Protein AF-0000000075635682 (afdb_homodimer)

Nearest PDB structures (foldseek):
  8by4-assembly1_A  TM=6.395E-01  e=2.531E-01  Aedes albopictus
  3s0g-assembly2_B  TM=6.778E-01  e=5.686E-01  Apis mellifera
  6opb-assembly3_B  TM=6.116E-01  e=7.323E-01  Aedes aegypti
  7xyq-assembly1_B  TM=6.089E-01  e=2.467E+00  synthetic construct
  3dzt-assembly1_A  TM=5.098E-01  e=5.542E+00  Aedes aegypti

Secondary structure (DSSP, 8-state):
----------------SS--EEE-HHHHHHHHHHHH-TT-TTHHHHHHHHHTSS-TT----HHHHHTTEE--TT-SSHHHHHHHHHHT---SSHHHHHHHHHHHIIIII-EE-TT--EEEPPPHHHHHHHHHHHHHHHGGG--HHHHHHHHHHHTTSEETTTEE-HHHHHHHHTTT-TT--GGGHHHHHHHHTTS---HHHHHHHIIIIIS----TTTSTTTTSS--/----------------S-S-EEE-HHHHHHHHHHHH-TT-TTHHHHHHHHHTSS-TT----HHHHHTTEE--TT-SSHHHHHHHHHHT---SSHHHHHHHHHHHIIIII-EE-TT--EEEPPPHHHHHHHHHHHHHHHGGG--HHHHHHHHHHHTTSEETTTEE-HHHHHHHHTTT-TT--GGGHHHHHHHHTTS---HHHHHHHIIIIIS----TTSSTTTSTT--

Foldseek 3Di:
DDPPPPPPPPPPPPPPFLDWDWDFQVRQLVVLCVPQNPPHLQSLVSSCPVLVCQDPVRHGLPLSVLVQFDADPPDPCLVVQLVVQLVPDDDPDSSSNSVSSVVSCVPRNHDGDRHDIDTRADDLVSLLVQLVVQCVVCVVVDDPLSSLVSSCVSRPQADLVPGGPLSRVCSNCSVVDPPQPSVQLVVVLVVLSPDPDDSSVSNVCSCVPRRVSPCCCPPLRSVVVVD/DPPPPPPPPPPPPDPPAADWDKDFQVRQLVVLCVPQNPPHLQSLVSSCPVLVCQDPVRHGLPLSVLVQFDADPPDPCLVVQLVVQLVPDDDPDSSSNSVSSVVSCVVRGHDGDRHDIDIRADDLVRLLVQLVVLCVVCVVVDDPLSSLVSSCVNHVQADLVPGGPLSRVCSNCSVVPPPQPSVQLVVVLVVLSPDPDDSSVSNVCSCVPRRVSPCCCVPLVSVVVVD

Structure (mmCIF, N/CA/C/O backbone):
data_AF-0000000075635682-model_v1
#
loop_
_entity.id
_entity.type
_entity.pdbx_description
1 polymer 'Uncharacterized protein'
#
loop_
_atom_site.group_PDB
_atom_site.id
_atom_site.type_symbol
_atom_site.label_atom_id
_atom_site.label_alt_id
_atom_site.label_comp_id
_atom_site.label_asym_id
_atom_site.label_entity_id
_atom_site.label_seq_id
_atom_site.pdbx_PDB_ins_code
_atom_site.Cartn_x
_atom_site.Cartn_y
_atom_site.Cartn_z
_atom_site.occupancy
_atom_site.B_iso_or_equiv
_atom_site.auth_seq_id
_atom_site.auth_comp_id
_atom_site.auth_asym_id
_atom_site.auth_atom_id
_atom_site.pdbx_PDB_model_num
ATOM 1 N N . MET A 1 1 ? 6.191 27.5 -43.094 1 25.3 1 MET A N 1
ATOM 2 C CA . MET A 1 1 ? 6.996 26.953 -42 1 25.3 1 MET A CA 1
ATOM 3 C C . MET A 1 1 ? 6.105 26.344 -40.938 1 25.3 1 MET A C 1
ATOM 5 O O . MET A 1 1 ? 5.391 27.047 -40.219 1 25.3 1 MET A O 1
ATOM 9 N N . LEU A 1 2 ? 5.496 25.094 -41.188 1 32.12 2 LEU A N 1
ATOM 10 C CA . LEU A 1 2 ? 4.539 24.328 -40.406 1 32.12 2 LEU A CA 1
ATOM 11 C C . LEU A 1 2 ? 5.16 23.891 -39.094 1 32.12 2 LEU A C 1
ATOM 13 O O . LEU A 1 2 ? 6.203 23.219 -39.094 1 32.12 2 LEU A O 1
ATOM 17 N N . SER A 1 3 ? 4.758 24.562 -37.969 1 29.14 3 SER A N 1
ATOM 18 C CA . SER A 1 3 ? 5.133 24.281 -36.562 1 29.14 3 SER A CA 1
ATOM 19 C C . SER A 1 3 ? 4.723 22.875 -36.156 1 29.14 3 SER A C 1
ATOM 21 O O . SER A 1 3 ? 3.537 22.531 -36.188 1 29.14 3 SER A O 1
ATOM 23 N N . THR A 1 4 ? 5.633 21.875 -36.281 1 31.27 4 THR A N 1
ATOM 24 C CA . THR A 1 4 ? 5.492 20.516 -35.781 1 31.27 4 THR A CA 1
ATOM 25 C C . THR A 1 4 ? 5.234 20.531 -34.281 1 31.27 4 THR A C 1
ATOM 27 O O . THR A 1 4 ? 6.078 20.984 -33.5 1 31.27 4 THR A O 1
ATOM 30 N N . VAL A 1 5 ? 3.947 20.594 -33.875 1 30.3 5 VAL A N 1
ATOM 31 C CA . VAL A 1 5 ? 3.553 20.344 -32.469 1 30.3 5 VAL A CA 1
ATOM 32 C C . VAL A 1 5 ? 4.051 18.969 -32.031 1 30.3 5 VAL A C 1
ATOM 34 O O . VAL A 1 5 ? 3.633 17.938 -32.594 1 30.3 5 VAL A O 1
ATOM 37 N N . LEU A 1 6 ? 5.285 18.891 -31.422 1 25.38 6 LEU A N 1
ATOM 38 C CA . LEU A 1 6 ? 5.773 17.766 -30.656 1 25.38 6 LEU A CA 1
ATOM 39 C C . LEU A 1 6 ? 4.781 17.391 -29.547 1 25.38 6 LEU A C 1
ATOM 41 O O . LEU A 1 6 ? 4.609 18.141 -28.578 1 25.38 6 LEU A O 1
ATOM 45 N N . LEU A 1 7 ? 3.734 16.703 -29.922 1 26.66 7 LEU A N 1
ATOM 46 C CA . LEU A 1 7 ? 2.918 16.031 -28.922 1 26.66 7 LEU A CA 1
ATOM 47 C C . LEU A 1 7 ? 3.766 15.086 -28.062 1 26.66 7 LEU A C 1
ATOM 49 O O . LEU A 1 7 ? 4.168 14.016 -28.531 1 26.66 7 LEU A O 1
ATOM 53 N N . GLY A 1 8 ? 4.543 15.695 -27.156 1 23.11 8 GLY A N 1
ATOM 54 C CA . GLY A 1 8 ? 5.152 14.852 -26.156 1 23.11 8 GLY A CA 1
ATOM 55 C C . GLY A 1 8 ? 4.156 13.945 -25.453 1 23.11 8 GLY A C 1
ATOM 56 O O . GLY A 1 8 ? 3.209 14.43 -24.812 1 23.11 8 GLY A O 1
ATOM 57 N N . LEU A 1 9 ? 3.945 12.766 -25.938 1 26.72 9 LEU A N 1
ATOM 58 C CA . LEU A 1 9 ? 3.309 11.656 -25.25 1 26.72 9 LEU A CA 1
ATOM 59 C C . LEU A 1 9 ? 3.908 11.477 -23.859 1 26.72 9 LEU A C 1
ATOM 61 O O . LEU A 1 9 ? 5.086 11.133 -23.719 1 26.72 9 LEU A O 1
ATOM 65 N N . LEU A 1 10 ? 3.416 12.211 -22.875 1 26.53 10 LEU A N 1
ATOM 66 C CA . LEU A 1 10 ? 3.729 11.859 -21.5 1 26.53 10 LEU A CA 1
ATOM 67 C C . LEU A 1 10 ? 3.361 10.406 -21.219 1 26.53 10 LEU A C 1
ATOM 69 O O . LEU A 1 10 ? 2.18 10.055 -21.203 1 26.53 10 LEU A O 1
ATOM 73 N N . THR A 1 11 ? 4.238 9.5 -21.531 1 26.55 11 THR A N 1
ATOM 74 C CA . THR A 1 11 ? 4.199 8.156 -20.984 1 26.55 11 THR A CA 1
ATOM 75 C C . THR A 1 11 ? 4.008 8.188 -19.469 1 26.55 11 THR A C 1
ATOM 77 O O . THR A 1 11 ? 4.75 8.875 -18.766 1 26.55 11 THR A O 1
ATOM 80 N N . VAL A 1 12 ? 2.781 8.148 -19.094 1 28.52 12 VAL A N 1
ATOM 81 C CA . VAL A 1 12 ? 2.52 7.699 -17.719 1 28.52 12 VAL A CA 1
ATOM 82 C C . VAL A 1 12 ? 3.34 6.449 -17.422 1 28.52 12 VAL A C 1
ATOM 84 O O . VAL A 1 12 ? 3.092 5.383 -18 1 28.52 12 VAL A O 1
ATOM 87 N N . THR A 1 13 ? 4.617 6.57 -17.219 1 28.45 13 THR A N 1
ATOM 88 C CA . THR A 1 13 ? 5.328 5.512 -16.516 1 28.45 13 THR A CA 1
ATOM 89 C C . THR A 1 13 ? 4.504 5.008 -15.328 1 28.45 13 THR A C 1
ATOM 91 O O . THR A 1 13 ? 4.109 5.789 -14.461 1 28.45 13 THR A O 1
ATOM 94 N N . GLN A 1 14 ? 3.578 4.094 -15.492 1 30.31 14 GLN A N 1
ATOM 95 C CA . GLN A 1 14 ? 3.08 3.182 -14.469 1 30.31 14 GLN A CA 1
ATOM 96 C C . GLN A 1 14 ? 4.184 2.797 -13.492 1 30.31 14 GLN A C 1
ATOM 98 O O . GLN A 1 14 ? 5.09 2.035 -13.836 1 30.31 14 GLN A O 1
ATOM 103 N N . ALA A 1 15 ? 4.797 3.514 -12.562 1 31.48 15 ALA A N 1
ATOM 104 C CA . ALA A 1 15 ? 5.68 3.158 -11.453 1 31.48 15 ALA A CA 1
ATOM 105 C C . ALA A 1 15 ? 5.16 1.931 -10.711 1 31.48 15 ALA A C 1
ATOM 107 O O . ALA A 1 15 ? 4.066 1.961 -10.141 1 31.48 15 ALA A O 1
ATOM 108 N N . SER A 1 16 ? 5.406 0.612 -10.844 1 34.78 16 SER A N 1
ATOM 109 C CA . SER A 1 16 ? 5.387 -0.707 -10.219 1 34.78 16 SER A CA 1
ATOM 110 C C . SER A 1 16 ? 5.527 -0.603 -8.703 1 34.78 16 SER A C 1
ATOM 112 O O . SER A 1 16 ? 5.219 -1.552 -7.98 1 34.78 16 SER A O 1
ATOM 114 N N . ASN A 1 17 ? 6.781 -0.153 -8.141 1 36.34 17 ASN A N 1
ATOM 115 C CA . ASN A 1 17 ? 7.547 -0.433 -6.93 1 36.34 17 ASN A CA 1
ATOM 116 C C . ASN A 1 17 ? 6.723 -0.173 -5.672 1 36.34 17 ASN A C 1
ATOM 118 O O . ASN A 1 17 ? 5.742 0.575 -5.711 1 36.34 17 ASN A O 1
ATOM 122 N N . HIS A 1 18 ? 6.938 -0.879 -4.531 1 49.28 18 HIS A N 1
ATOM 123 C CA . HIS A 1 18 ? 6.477 -0.873 -3.146 1 49.28 18 HIS A CA 1
ATOM 124 C C . HIS A 1 18 ? 6.117 0.537 -2.691 1 49.28 18 HIS A C 1
ATOM 126 O O . HIS A 1 18 ? 6.992 1.31 -2.295 1 49.28 18 HIS A O 1
ATOM 132 N N . LEU A 1 19 ? 5.301 1.39 -3.426 1 58.5 19 LEU A N 1
ATOM 133 C CA . LEU A 1 19 ? 5.02 2.629 -4.141 1 58.5 19 LEU A CA 1
ATOM 134 C C . LEU A 1 19 ? 4.582 3.727 -3.178 1 58.5 19 LEU A C 1
ATOM 136 O O . LEU A 1 19 ? 3.848 3.461 -2.223 1 58.5 19 LEU A O 1
ATOM 140 N N . ALA A 1 20 ? 5.367 4.535 -2.992 1 72.94 20 ALA A N 1
ATOM 141 C CA . ALA A 1 20 ? 4.988 5.754 -2.287 1 72.94 20 ALA A CA 1
ATOM 142 C C . ALA A 1 20 ? 3.574 6.191 -2.668 1 72.94 20 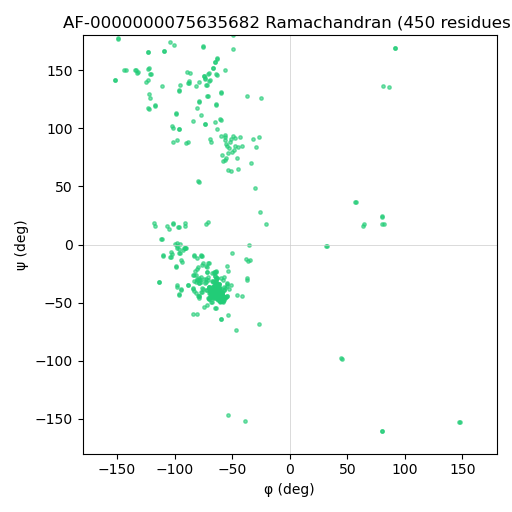ALA A C 1
ATOM 144 O O . ALA A 1 20 ? 3.162 6.043 -3.82 1 72.94 20 ALA A O 1
ATOM 145 N N . SER A 1 21 ? 2.893 6.367 -1.633 1 83.62 21 SER A N 1
ATOM 146 C CA . SER A 1 21 ? 1.544 6.875 -1.86 1 83.62 21 SER A CA 1
ATOM 147 C C . SER A 1 21 ? 1.496 8.398 -1.727 1 83.62 21 SER A C 1
ATOM 149 O O . SER A 1 21 ? 2.189 8.969 -0.886 1 83.62 21 SER A O 1
ATOM 151 N N . PHE A 1 22 ? 0.792 8.953 -2.625 1 89.62 22 PHE A N 1
ATOM 152 C CA . PHE A 1 22 ? 0.578 10.398 -2.613 1 89.62 22 PHE A CA 1
ATOM 153 C C . PHE A 1 22 ? -0.911 10.727 -2.627 1 89.62 22 PHE A C 1
ATOM 155 O O . PHE A 1 22 ? -1.688 10.07 -3.326 1 89.62 22 PHE A O 1
ATOM 162 N N . LYS A 1 23 ? -1.253 11.719 -1.857 1 91.12 23 LYS A N 1
ATOM 163 C CA . LYS A 1 23 ? -2.646 12.148 -1.799 1 91.12 23 LYS A CA 1
ATOM 164 C C . LYS A 1 23 ? -2.746 13.664 -1.683 1 91.12 23 LYS A C 1
ATOM 166 O O . LYS A 1 23 ? -1.843 14.312 -1.151 1 91.12 23 LYS A O 1
ATOM 171 N N . SER A 1 24 ? -3.844 14.148 -2.24 1 94.12 24 SER A N 1
ATOM 172 C CA . SER A 1 24 ? -4.211 15.547 -2.033 1 94.12 24 SER A CA 1
ATOM 173 C C . SER A 1 24 ? -5.434 15.664 -1.128 1 94.12 24 SER A C 1
ATOM 175 O O . SER A 1 24 ? -6.125 14.68 -0.872 1 94.12 24 SER A O 1
ATOM 177 N N . PHE A 1 25 ? -5.684 16.844 -0.666 1 95.31 25 PHE A N 1
ATOM 178 C CA . PHE A 1 25 ? -6.887 17.047 0.135 1 95.31 25 PHE A CA 1
ATOM 179 C C . PHE A 1 25 ? -8.141 16.75 -0.688 1 95.31 25 PHE A C 1
ATOM 181 O O . PHE A 1 25 ? -9.055 16.078 -0.224 1 95.31 25 PHE A O 1
ATOM 188 N N . ASP A 1 26 ? -8.141 17.156 -1.874 1 94.75 26 ASP A N 1
ATOM 189 C CA . ASP A 1 26 ? -9.32 17 -2.719 1 94.75 26 ASP A CA 1
ATOM 190 C C . ASP A 1 26 ? -9.57 15.516 -3.025 1 94.75 26 ASP A C 1
ATOM 192 O O . ASP A 1 26 ? -10.695 15.031 -2.887 1 94.75 26 ASP A O 1
ATOM 196 N N . SER A 1 27 ? -8.484 14.898 -3.451 1 92.44 27 SER A N 1
ATOM 197 C CA . SER A 1 27 ? -8.656 13.477 -3.754 1 92.44 27 SER A CA 1
ATOM 198 C C . SER A 1 27 ? -9.07 12.695 -2.514 1 92.44 27 SER A C 1
ATOM 200 O O . SER A 1 27 ? -9.875 11.766 -2.604 1 92.44 27 SER A O 1
ATOM 202 N N . THR A 1 28 ? -8.602 13.07 -1.399 1 94.31 28 THR A N 1
ATOM 203 C CA . THR A 1 28 ? -8.914 12.383 -0.152 1 94.31 28 THR A CA 1
ATOM 204 C C . THR A 1 28 ? -10.359 12.664 0.274 1 94.31 28 THR A C 1
ATOM 206 O O . THR A 1 28 ? -11.047 11.766 0.763 1 94.31 28 THR A O 1
ATOM 209 N N . ASP A 1 29 ? -10.75 13.859 0.075 1 95.12 29 ASP A N 1
ATOM 210 C CA . ASP A 1 29 ? -12.141 14.195 0.387 1 95.12 29 ASP A CA 1
ATOM 211 C C . ASP A 1 29 ? -13.102 13.398 -0.485 1 95.12 29 ASP A C 1
ATOM 213 O O . ASP A 1 29 ? -14.148 12.945 -0.011 1 95.12 29 ASP A O 1
ATOM 217 N N . ARG A 1 30 ? -12.75 13.266 -1.687 1 92.94 30 ARG A N 1
ATOM 218 C CA . ARG A 1 30 ? -13.578 12.453 -2.574 1 92.94 30 ARG A CA 1
ATOM 219 C C . ARG A 1 30 ? -13.633 11 -2.094 1 92.94 30 ARG A C 1
ATOM 221 O O . ARG A 1 30 ? -14.703 10.391 -2.094 1 92.94 30 ARG A O 1
ATOM 228 N N . GLU A 1 31 ? -12.516 10.508 -1.715 1 91.31 31 GLU A N 1
ATOM 229 C CA . GLU A 1 31 ? -12.484 9.156 -1.173 1 91.31 31 GLU A CA 1
ATOM 230 C C . GLU A 1 31 ? -13.336 9.047 0.088 1 91.31 31 GLU A C 1
ATOM 232 O O . GLU A 1 31 ? -14.117 8.102 0.234 1 91.31 31 GLU A O 1
ATOM 237 N N . CYS A 1 32 ? -13.195 9.992 0.983 1 94.88 32 CYS A N 1
ATOM 238 C CA . CYS A 1 32 ? -13.953 9.992 2.229 1 94.88 32 CYS A CA 1
ATOM 239 C C . CYS A 1 32 ? -15.453 10.055 1.955 1 94.88 32 CYS A C 1
ATOM 241 O O . CYS A 1 32 ? -16.234 9.398 2.639 1 94.88 32 CYS A O 1
ATOM 243 N N . SER A 1 33 ? -15.812 10.797 0.976 1 94.25 33 SER A N 1
ATOM 244 C CA . SER A 1 33 ? -17.234 10.961 0.66 1 94.25 33 SER A CA 1
ATOM 245 C C . SER A 1 33 ? -17.844 9.641 0.208 1 94.25 33 SER A C 1
ATOM 247 O O . SER A 1 33 ? -19.047 9.406 0.396 1 94.25 33 SER A O 1
ATOM 249 N N . ARG A 1 34 ? -17.031 8.789 -0.336 1 90.75 34 ARG A N 1
ATOM 250 C CA . ARG A 1 34 ? -17.531 7.48 -0.745 1 90.75 34 ARG A CA 1
ATOM 251 C C . ARG A 1 34 ? -18 6.672 0.458 1 90.75 34 ARG A C 1
ATOM 253 O O . ARG A 1 34 ? -18.938 5.883 0.349 1 90.75 34 ARG A O 1
ATOM 260 N N . TYR A 1 35 ? -17.391 6.891 1.54 1 93.06 35 TYR A N 1
ATOM 261 C CA . TYR A 1 35 ? -17.688 6.094 2.725 1 93.06 35 TYR A CA 1
ATOM 262 C C . TYR A 1 35 ? -18.688 6.812 3.625 1 93.06 35 TYR A C 1
ATOM 264 O O . TYR A 1 35 ? -19.594 6.188 4.18 1 93.06 35 TYR A O 1
ATOM 272 N N . LEU A 1 36 ? -18.484 8.07 3.785 1 94.12 36 LEU A N 1
ATOM 273 C CA . LEU A 1 36 ? -19.219 8.82 4.797 1 94.12 36 LEU A CA 1
ATOM 274 C C . LEU A 1 36 ? -20.391 9.57 4.176 1 94.12 36 LEU A C 1
ATOM 276 O O . LEU A 1 36 ? -21.328 9.969 4.879 1 94.12 36 LEU A O 1
ATOM 280 N N . GLY A 1 37 ? -20.344 9.75 2.918 1 90.38 37 GLY A N 1
ATOM 281 C CA . GLY A 1 37 ? -21.297 10.641 2.266 1 90.38 37 GLY A CA 1
ATOM 282 C C . GLY A 1 37 ? -20.797 12.062 2.154 1 90.38 37 GLY A C 1
ATOM 283 O O . GLY A 1 37 ? -19.766 12.414 2.748 1 90.38 37 GLY A O 1
ATOM 284 N N . HIS A 1 38 ? -21.5 12.812 1.409 1 88.69 38 HIS A N 1
ATOM 285 C CA . HIS A 1 38 ? -21.094 14.188 1.14 1 88.69 38 HIS A CA 1
ATOM 286 C C . HIS A 1 38 ? -21.297 15.07 2.367 1 88.69 38 HIS A C 1
ATOM 288 O O . HIS A 1 38 ? -22.312 14.969 3.049 1 88.69 38 HIS A O 1
ATOM 294 N N . GLN A 1 39 ? -20.344 15.969 2.701 1 86.94 39 GLN A N 1
ATOM 295 C CA . GLN A 1 39 ? -20.375 17 3.736 1 86.94 39 GLN A CA 1
ATOM 296 C C . GLN A 1 39 ? -20.641 16.391 5.109 1 86.94 39 GLN A C 1
ATOM 298 O O . GLN A 1 39 ? -21.453 16.906 5.879 1 86.94 39 GLN A O 1
ATOM 303 N N . HIS A 1 40 ? -20.094 15.242 5.32 1 92.06 40 HIS A N 1
ATOM 304 C CA . HIS A 1 40 ? -20.219 14.594 6.621 1 92.06 40 HIS A CA 1
ATOM 305 C C . HIS A 1 40 ? -19.391 15.312 7.68 1 92.06 40 HIS A C 1
ATOM 307 O O . HIS A 1 40 ? -18.328 15.844 7.379 1 92.06 40 HIS A O 1
ATOM 313 N N . ARG A 1 41 ? -19.797 15.344 8.852 1 92.5 41 ARG A N 1
ATOM 314 C CA . ARG A 1 41 ? -19.156 16.094 9.93 1 92.5 41 ARG A CA 1
ATOM 315 C C . ARG A 1 41 ? -17.766 15.539 10.227 1 92.5 41 ARG A C 1
ATOM 317 O O . ARG A 1 41 ? -16.922 16.25 10.766 1 92.5 41 ARG A O 1
ATOM 324 N N . CYS A 1 42 ? -17.516 14.242 9.883 1 93.94 42 CYS A N 1
ATOM 325 C CA . CYS A 1 42 ? -16.219 13.625 10.18 1 93.94 42 CYS A CA 1
ATOM 326 C C . CYS A 1 42 ? -15.344 13.578 8.938 1 93.94 42 CYS A C 1
ATOM 328 O O . CYS A 1 42 ? -14.352 12.844 8.898 1 93.94 42 CYS A O 1
ATOM 330 N N . ALA A 1 43 ? -15.672 14.367 7.938 1 95.12 43 ALA A N 1
ATOM 331 C CA . ALA A 1 43 ? -14.93 14.352 6.684 1 95.12 43 ALA A CA 1
ATOM 332 C C . ALA A 1 43 ? -13.484 14.797 6.902 1 95.12 43 ALA A C 1
ATOM 334 O O . ALA A 1 43 ? -12.555 14.227 6.328 1 95.12 43 ALA A O 1
ATOM 335 N N . VAL A 1 44 ? -13.305 15.742 7.715 1 94.38 44 VAL A N 1
ATOM 336 C CA . VAL A 1 44 ? -11.961 16.25 7.965 1 94.38 44 VAL A CA 1
ATOM 337 C C . VAL A 1 44 ? -11.141 15.211 8.711 1 94.38 44 VAL A C 1
ATOM 339 O O . VAL A 1 44 ? -9.953 15.023 8.43 1 94.38 44 VAL A O 1
ATOM 342 N N . ARG A 1 45 ? -11.75 14.562 9.641 1 94.12 45 ARG A N 1
ATOM 343 C CA . ARG A 1 45 ? -11.062 13.484 10.336 1 94.12 45 ARG A CA 1
ATOM 344 C C . ARG A 1 45 ? -10.672 12.375 9.367 1 94.12 45 ARG A C 1
ATOM 346 O O . ARG A 1 45 ? -9.555 11.859 9.43 1 94.12 45 ARG A O 1
ATOM 353 N N . CYS A 1 46 ? -11.594 12.008 8.531 1 94.62 46 CYS A N 1
ATOM 354 C CA . CYS A 1 46 ? -11.305 11.008 7.508 1 94.62 46 CYS A CA 1
ATOM 355 C C . CYS A 1 46 ? -10.125 11.43 6.652 1 94.62 46 CYS A C 1
ATOM 357 O O . CYS A 1 46 ? -9.203 10.641 6.422 1 94.62 46 CYS A O 1
ATOM 359 N N . ARG A 1 47 ? -10.078 12.664 6.207 1 94.5 47 ARG A N 1
ATOM 360 C CA . ARG A 1 47 ? -8.961 13.195 5.43 1 94.5 47 ARG A CA 1
ATOM 361 C C . ARG A 1 47 ? -7.645 13.031 6.188 1 94.5 47 ARG A C 1
ATOM 363 O O . ARG A 1 47 ? -6.637 12.625 5.605 1 94.5 47 ARG A O 1
ATOM 370 N N . GLY A 1 48 ? -7.723 13.375 7.461 1 93.5 48 GLY A N 1
ATOM 371 C CA . GLY A 1 48 ? -6.535 13.281 8.297 1 93.5 48 GLY A CA 1
ATOM 372 C C . GLY A 1 48 ? -6.02 11.859 8.438 1 93.5 48 GLY A C 1
ATOM 373 O O . GLY A 1 48 ? -4.809 11.633 8.43 1 93.5 48 GLY A O 1
ATOM 374 N N . LEU A 1 49 ? -6.922 10.969 8.555 1 91.31 49 LEU A N 1
ATOM 375 C CA . LEU A 1 49 ? -6.539 9.57 8.68 1 91.31 49 LEU A CA 1
ATOM 376 C C . LEU A 1 49 ? -5.91 9.055 7.387 1 91.31 49 LEU A C 1
ATOM 378 O O . LEU A 1 49 ? -4.898 8.352 7.418 1 91.31 49 LEU A O 1
ATOM 382 N N . LEU A 1 50 ? -6.449 9.469 6.277 1 91.12 50 LEU A N 1
ATOM 383 C CA . LEU A 1 50 ? -6.012 8.953 4.984 1 91.12 50 LEU A CA 1
ATOM 384 C C . LEU A 1 50 ? -4.711 9.617 4.547 1 91.12 50 LEU A C 1
ATOM 386 O O . LEU A 1 50 ? -3.895 9 3.859 1 91.12 50 LEU A O 1
ATOM 390 N N . THR A 1 51 ? -4.492 10.828 4.938 1 91.38 51 THR A N 1
ATOM 391 C CA . THR A 1 51 ? -3.252 11.523 4.605 1 91.38 51 THR A CA 1
ATOM 392 C C . THR A 1 51 ? -2.227 11.359 5.727 1 91.38 51 THR A C 1
ATOM 394 O O . THR A 1 51 ? -1.062 11.734 5.566 1 91.38 51 THR A O 1
ATOM 397 N N . ARG A 1 52 ? -2.672 10.938 6.832 1 88.94 52 ARG A N 1
ATOM 398 C CA . ARG A 1 52 ? -1.854 10.586 7.992 1 88.94 52 ARG A CA 1
ATOM 399 C C . ARG A 1 52 ? -1.469 11.828 8.781 1 88.94 52 ARG A C 1
ATOM 401 O O . ARG A 1 52 ? -0.5 11.812 9.547 1 88.94 52 ARG A O 1
ATOM 408 N N . PHE A 1 53 ? -2.152 12.867 8.562 1 88.62 53 PHE A N 1
ATOM 409 C CA . PHE A 1 53 ? -1.855 13.969 9.469 1 88.62 53 PHE A CA 1
ATOM 410 C C . PHE A 1 53 ? -2.629 13.82 10.773 1 88.62 53 PHE A C 1
ATOM 412 O O . PHE A 1 53 ? -2.453 14.609 11.703 1 88.62 53 PHE A O 1
ATOM 419 N N . LEU A 1 54 ? -3.498 12.891 10.766 1 85.56 54 LEU A N 1
ATOM 420 C CA . LEU A 1 54 ? -4.156 12.438 11.984 1 85.56 54 LEU A CA 1
ATOM 421 C C . LEU A 1 54 ? -3.932 10.945 12.203 1 85.56 54 LEU A C 1
ATOM 423 O O . LEU A 1 54 ? -3.953 10.164 11.25 1 85.56 54 LEU A O 1
ATOM 427 N N . ASN A 1 55 ? -3.498 10.648 13.438 1 69.75 55 ASN A N 1
ATOM 428 C CA . ASN A 1 55 ? -3.398 9.227 13.742 1 69.75 55 ASN A CA 1
ATOM 429 C C . ASN A 1 55 ? -4.547 8.758 14.633 1 69.75 55 ASN A C 1
ATOM 431 O O . ASN A 1 55 ? -5.398 9.562 15.023 1 69.75 55 ASN A O 1
ATOM 435 N N . ARG A 1 56 ? -4.594 7.504 14.859 1 59.66 56 ARG A N 1
ATOM 436 C CA . ARG A 1 56 ? -5.695 6.914 15.617 1 59.66 56 ARG A CA 1
ATOM 437 C C . ARG A 1 56 ? -5.773 7.512 17.016 1 59.66 56 ARG A C 1
ATOM 439 O O . ARG A 1 56 ? -6.852 7.574 17.609 1 59.66 56 ARG A O 1
ATOM 446 N N . THR A 1 57 ? -4.586 7.902 17.406 1 53.28 57 THR A N 1
ATOM 447 C CA . THR A 1 57 ? -4.551 8.438 18.75 1 53.28 57 THR A CA 1
ATOM 448 C C . THR A 1 57 ? -4.77 9.945 18.75 1 53.28 57 THR A C 1
ATOM 450 O O . THR A 1 57 ? -4.535 10.617 19.75 1 53.28 57 THR A O 1
ATOM 453 N N . SER A 1 58 ? -5.223 10.352 17.719 1 53.44 58 SER A N 1
ATOM 454 C CA . SER A 1 58 ? -5.609 11.758 17.578 1 53.44 58 SER A CA 1
ATOM 455 C C . SER A 1 58 ? -4.402 12.68 17.703 1 53.44 58 SER A C 1
ATOM 457 O O . SER A 1 58 ? -4.539 13.852 18.062 1 53.44 58 SER A O 1
ATOM 459 N N . GLU A 1 59 ? -3.264 12.055 17.531 1 62.97 59 GLU A N 1
ATOM 460 C CA . GLU A 1 59 ? -2.098 12.93 17.438 1 62.97 59 GLU A CA 1
ATOM 461 C C . GLU A 1 59 ? -1.977 13.555 16.062 1 62.97 59 GLU A C 1
ATOM 463 O O . GLU A 1 59 ? -2.426 12.969 15.07 1 62.97 59 GLU A O 1
ATOM 468 N N . PHE A 1 60 ? -1.618 14.805 16.047 1 66.56 60 PHE A N 1
ATOM 469 C CA . PHE A 1 60 ? -1.472 15.594 14.836 1 66.56 60 PHE A CA 1
ATOM 470 C C . PHE A 1 60 ? -0.002 15.734 14.453 1 66.56 60 PHE A C 1
ATOM 472 O O . PHE A 1 60 ? 0.67 16.672 14.898 1 66.56 60 PHE A O 1
ATOM 479 N N . PRO A 1 61 ? 0.43 14.758 13.695 1 72.56 61 PRO A N 1
ATOM 480 C CA . PRO A 1 61 ? 1.798 14.961 13.211 1 72.56 61 PRO A CA 1
ATOM 481 C C . PRO A 1 61 ? 1.945 16.219 12.375 1 72.56 61 PRO A C 1
ATOM 483 O O . PRO A 1 61 ? 1.484 16.266 11.227 1 72.56 61 PRO A O 1
ATOM 486 N N . THR A 1 62 ? 2.572 17.219 12.883 1 79.25 62 THR A N 1
ATOM 487 C CA . THR A 1 62 ? 2.602 18.547 12.297 1 79.25 62 THR A CA 1
ATOM 488 C C . THR A 1 62 ? 3.328 18.531 10.961 1 79.25 62 THR A C 1
ATOM 490 O O . THR A 1 62 ? 2.928 19.234 10.023 1 79.25 62 THR A O 1
ATOM 493 N N . ALA A 1 63 ? 4.336 17.703 10.891 1 80 63 ALA A N 1
ATOM 494 C CA . ALA A 1 63 ? 5.145 17.688 9.672 1 80 63 ALA A CA 1
ATOM 495 C C . ALA A 1 63 ? 4.312 17.25 8.469 1 80 63 ALA A C 1
ATOM 497 O O . ALA A 1 63 ? 4.562 17.672 7.34 1 80 63 ALA A O 1
ATOM 498 N N . VAL A 1 64 ? 3.334 16.469 8.719 1 86.88 64 VAL A N 1
ATOM 499 C CA . VAL A 1 64 ? 2.539 15.914 7.625 1 86.88 64 VAL A CA 1
ATOM 500 C C . VAL A 1 64 ? 1.548 16.969 7.125 1 86.88 64 VAL A C 1
ATOM 502 O O . VAL A 1 64 ? 1.448 17.203 5.922 1 86.88 64 VAL A O 1
ATOM 505 N N . ILE A 1 65 ? 0.883 17.625 8.039 1 89.94 65 ILE A N 1
ATOM 506 C CA . ILE A 1 65 ? -0.161 18.547 7.621 1 89.94 65 ILE A CA 1
ATOM 507 C C . ILE A 1 65 ? 0.475 19.812 7.055 1 89.94 65 ILE A C 1
ATOM 509 O O . ILE A 1 65 ? -0.059 20.422 6.125 1 89.94 65 ILE A O 1
ATOM 513 N N . GLU A 1 66 ? 1.594 20.203 7.48 1 89.56 66 GLU A N 1
ATOM 514 C CA . GLU A 1 66 ? 2.242 21.453 7.086 1 89.56 66 GLU A CA 1
ATOM 515 C C . GLU A 1 66 ? 2.617 21.438 5.605 1 89.56 66 GLU A C 1
ATOM 517 O O . GLU A 1 66 ? 2.65 22.484 4.957 1 89.56 66 GLU A O 1
ATOM 522 N N . ARG A 1 67 ? 2.766 20.312 5.125 1 89.81 67 ARG A N 1
ATOM 523 C CA . ARG A 1 67 ? 3.197 20.188 3.736 1 89.81 67 ARG A CA 1
ATOM 524 C C . ARG A 1 67 ? 2.092 20.609 2.779 1 89.81 67 ARG A C 1
ATOM 526 O O . ARG A 1 67 ? 2.348 20.859 1.599 1 89.81 67 ARG A O 1
ATOM 533 N N . PHE A 1 68 ? 0.928 20.688 3.289 1 94.12 68 PHE A N 1
ATOM 534 C CA . PHE A 1 68 ? -0.193 21.047 2.43 1 94.12 68 PHE A CA 1
ATOM 535 C C . PHE A 1 68 ? -0.395 22.562 2.416 1 94.12 68 PHE A C 1
ATOM 537 O O . PHE A 1 68 ? -1.22 23.078 1.657 1 94.12 68 PHE A O 1
ATOM 544 N N . TYR A 1 69 ? 0.415 23.297 3.209 1 94.31 69 TYR A N 1
ATOM 545 C CA . TYR A 1 69 ? 0.206 24.734 3.369 1 94.31 69 TYR A CA 1
ATOM 546 C C . TYR A 1 69 ? 1.459 25.516 2.984 1 94.31 69 TYR A C 1
ATOM 548 O O . TYR A 1 69 ? 2.572 25 3.068 1 94.31 69 TYR A O 1
ATOM 556 N N . GLU A 1 70 ? 1.211 26.672 2.537 1 93.25 70 GLU A N 1
ATOM 557 C CA . GLU A 1 70 ? 2.277 27.641 2.258 1 93.25 70 GLU A CA 1
ATOM 558 C C . GLU A 1 70 ? 2.082 28.922 3.051 1 93.25 70 GLU A C 1
ATOM 560 O O . GLU A 1 70 ? 1.064 29.609 2.9 1 93.25 70 GLU A O 1
ATOM 565 N N . PRO A 1 71 ? 3.043 29.109 3.863 1 92.5 71 PRO A N 1
ATOM 566 C CA . PRO A 1 71 ? 2.908 30.359 4.617 1 92.5 71 PRO A CA 1
ATOM 567 C C . PRO A 1 71 ? 2.988 31.609 3.729 1 92.5 71 PRO A C 1
ATOM 569 O O . PRO A 1 71 ? 3.535 31.547 2.625 1 92.5 71 PRO A O 1
ATOM 572 N N . GLY A 1 72 ? 2.42 32.656 4.242 1 91.19 72 GLY A N 1
ATOM 573 C CA . GLY A 1 72 ? 2.582 33.938 3.549 1 91.19 72 GLY A CA 1
ATOM 574 C C . GLY A 1 72 ? 4.027 34.406 3.484 1 91.19 72 GLY A C 1
ATOM 575 O O . GLY A 1 72 ? 4.824 34.094 4.375 1 91.19 72 GLY A O 1
ATOM 576 N N . GLU A 1 73 ? 4.445 35.062 2.43 1 88.94 73 GLU A N 1
ATOM 577 C CA . GLU A 1 73 ? 5.82 35.469 2.16 1 88.94 73 GLU A CA 1
ATOM 578 C C . GLU A 1 73 ? 6.402 36.281 3.332 1 88.94 73 GLU A C 1
ATOM 580 O O . GLU A 1 73 ? 7.562 36.094 3.703 1 88.94 73 GLU A O 1
ATOM 585 N N . ASP A 1 74 ? 5.766 37.062 4.078 1 90 74 ASP A N 1
ATOM 586 C CA . ASP A 1 74 ? 6.305 37.938 5.129 1 90 74 ASP A CA 1
ATOM 587 C C . ASP A 1 74 ? 5.75 37.531 6.496 1 90 74 ASP A C 1
ATOM 589 O O . ASP A 1 74 ? 5.832 38.312 7.449 1 90 74 ASP A O 1
ATOM 593 N N . ASP A 1 75 ? 5.23 36.344 6.465 1 91.56 75 ASP A N 1
ATOM 594 C CA . ASP A 1 75 ? 4.668 35.906 7.738 1 91.56 75 ASP A CA 1
ATOM 595 C C . ASP A 1 75 ? 5.625 34.938 8.469 1 91.56 75 ASP A C 1
ATOM 597 O O . ASP A 1 75 ? 5.613 33.75 8.234 1 91.56 75 ASP A O 1
ATOM 601 N N . TYR A 1 76 ? 6.312 35.5 9.414 1 91.19 76 TYR A N 1
ATOM 602 C CA . TYR A 1 76 ? 7.332 34.719 10.109 1 91.19 76 TYR A CA 1
ATOM 603 C C . TYR A 1 76 ? 6.785 34.125 11.406 1 91.19 76 TYR A C 1
ATOM 605 O O . TYR A 1 76 ? 7.469 33.344 12.078 1 91.19 76 TYR A O 1
ATOM 613 N N . LEU A 1 77 ? 5.562 34.438 11.742 1 94.19 77 LEU A N 1
ATOM 614 C CA . LEU A 1 77 ? 5.027 34.031 13.031 1 94.19 77 LEU A CA 1
ATOM 615 C C . LEU A 1 77 ? 3.938 32.969 12.844 1 94.19 77 LEU A C 1
ATOM 617 O O . LEU A 1 77 ? 3.264 32.594 13.797 1 94.19 77 LEU A O 1
ATOM 621 N N . TYR A 1 78 ? 3.736 32.531 11.594 1 92.88 78 TYR A N 1
ATOM 622 C CA . TYR A 1 78 ? 2.623 31.625 11.273 1 92.88 78 TYR A CA 1
ATOM 623 C C . TYR A 1 78 ? 2.678 30.359 12.125 1 92.88 78 TYR A C 1
ATOM 625 O O . TYR A 1 78 ? 1.645 29.875 12.594 1 92.88 78 TYR A O 1
ATOM 633 N N . ARG A 1 79 ? 3.883 29.828 12.414 1 91.12 79 ARG A N 1
ATOM 634 C CA . ARG A 1 79 ? 4.004 28.578 13.164 1 91.12 79 ARG A CA 1
ATOM 635 C C . ARG A 1 79 ? 3.611 28.781 14.625 1 91.12 79 ARG A C 1
ATOM 637 O O . ARG A 1 79 ? 2.863 27.984 15.188 1 91.12 79 ARG A O 1
ATOM 644 N N . SER A 1 80 ? 4.148 29.859 15.188 1 92.31 80 SER A N 1
ATOM 645 C CA . SER A 1 80 ? 3.84 30.156 16.578 1 92.31 80 SER A CA 1
ATOM 646 C C . SER A 1 80 ? 2.346 30.391 16.781 1 92.31 80 SER A C 1
ATOM 648 O O . SER A 1 80 ? 1.753 29.891 17.734 1 92.31 80 SER A O 1
ATOM 650 N N . ARG A 1 81 ? 1.729 31.109 15.891 1 95.38 81 ARG A N 1
ATOM 651 C CA . ARG A 1 81 ? 0.295 31.359 15.977 1 95.38 81 ARG A CA 1
ATOM 652 C C . ARG A 1 81 ? -0.504 30.062 15.836 1 95.38 81 ARG A C 1
ATOM 654 O O . ARG A 1 81 ? -1.491 29.859 16.547 1 95.38 81 ARG A O 1
ATOM 661 N N . THR A 1 82 ? -0.081 29.266 14.938 1 93.12 82 THR A N 1
ATOM 662 C CA . THR A 1 82 ? -0.76 27.984 14.727 1 93.12 82 THR A CA 1
ATOM 663 C C . THR A 1 82 ? -0.675 27.109 15.977 1 93.12 82 THR A C 1
ATOM 665 O O . THR A 1 82 ? -1.676 26.547 16.406 1 93.12 82 THR A O 1
ATOM 668 N N . VAL A 1 83 ? 0.523 27.031 16.562 1 91.31 83 VAL A N 1
ATOM 669 C CA . VAL A 1 83 ? 0.726 26.234 17.766 1 91.31 83 VAL A CA 1
ATOM 670 C C . VAL A 1 83 ? -0.161 26.766 18.891 1 91.31 83 VAL A C 1
ATOM 672 O O . VAL A 1 83 ? -0.783 25.984 19.625 1 91.31 83 VAL A O 1
ATOM 675 N N . GLN A 1 84 ? -0.229 28.047 19.016 1 94.31 84 GLN A N 1
ATOM 676 C CA . GLN A 1 84 ? -1.081 28.656 20.031 1 94.31 84 GLN A CA 1
ATOM 677 C C . GLN A 1 84 ? -2.551 28.328 19.781 1 94.31 84 GLN A C 1
ATOM 679 O O . GLN A 1 84 ? -3.279 27.969 20.719 1 94.31 84 GLN A O 1
ATOM 684 N N . CYS A 1 85 ? -2.971 28.469 18.531 1 94.94 85 CYS A N 1
ATOM 685 C CA . CYS A 1 85 ? -4.34 28.156 18.156 1 94.94 85 CYS A CA 1
ATOM 686 C C . CYS A 1 85 ? -4.672 26.703 18.5 1 94.94 85 CYS A C 1
ATOM 688 O O . CYS A 1 85 ? -5.738 26.422 19.047 1 94.94 85 CYS A O 1
ATOM 690 N N . LEU A 1 86 ? -3.768 25.781 18.203 1 92.44 86 LEU A N 1
ATOM 691 C CA . LEU A 1 86 ? -3.967 24.359 18.438 1 92.44 86 LEU A CA 1
ATOM 692 C C . LEU A 1 86 ? -4.094 24.078 19.938 1 92.44 86 LEU A C 1
ATOM 694 O O . LEU A 1 86 ? -4.859 23.203 20.344 1 92.44 86 LEU A O 1
ATOM 698 N N . ARG A 1 87 ? -3.33 24.781 20.734 1 91.44 87 ARG A N 1
ATOM 699 C CA . ARG A 1 87 ? -3.367 24.594 22.188 1 91.44 87 ARG A CA 1
ATOM 700 C C . ARG A 1 87 ? -4.734 24.969 22.75 1 91.44 87 ARG A C 1
ATOM 702 O O . ARG A 1 87 ? -5.168 24.422 23.766 1 91.44 87 ARG A O 1
ATOM 709 N N . ASP A 1 88 ? -5.461 25.781 22.078 1 93.12 88 ASP A N 1
ATOM 710 C CA . ASP A 1 88 ? -6.734 26.312 22.562 1 93.12 88 ASP A CA 1
ATOM 711 C C . ASP A 1 88 ? -7.906 25.484 22.031 1 93.12 88 ASP A C 1
ATOM 713 O O . ASP A 1 88 ? -9.062 25.75 22.359 1 93.12 88 ASP A O 1
ATOM 717 N N . VAL A 1 89 ? -7.602 24.594 21.156 1 91.38 89 VAL A N 1
ATOM 718 C CA . VAL A 1 89 ? -8.672 23.781 20.594 1 91.38 89 VAL A CA 1
ATOM 719 C C . VAL A 1 89 ? -9.312 22.922 21.672 1 91.38 89 VAL A C 1
ATOM 721 O O . VAL A 1 89 ? -8.625 22.172 22.375 1 91.38 89 VAL A O 1
ATOM 724 N N . ARG A 1 90 ? -10.578 23.078 21.875 1 91.06 90 ARG A N 1
ATOM 725 C CA . ARG A 1 90 ? -11.422 22.234 22.719 1 91.06 90 ARG A CA 1
ATOM 726 C C . ARG A 1 90 ? -12.508 21.547 21.906 1 91.06 90 ARG A C 1
ATOM 728 O O . ARG A 1 90 ? -13.227 22.203 21.141 1 91.06 90 ARG A O 1
ATOM 735 N N . ALA A 1 91 ? -12.461 20.297 21.938 1 87.56 91 ALA A N 1
ATOM 736 C CA . ALA A 1 91 ? -13.422 19.562 21.125 1 87.56 91 ALA A CA 1
ATOM 737 C C . ALA A 1 91 ? -14.086 18.438 21.938 1 87.56 91 ALA A C 1
ATOM 739 O O . ALA A 1 91 ? -13.469 17.859 22.828 1 87.56 91 ALA A O 1
ATOM 740 N N . LEU A 1 92 ? -15.336 18.156 21.625 1 87.06 92 LEU A N 1
ATOM 741 C CA . LEU A 1 92 ? -16.141 17.156 22.312 1 87.06 92 LEU A CA 1
ATOM 742 C C . LEU A 1 92 ? -15.836 15.75 21.797 1 87.06 92 LEU A C 1
ATOM 744 O O . LEU A 1 92 ? -16.141 14.758 22.453 1 87.06 92 LEU A O 1
ATOM 748 N N . ASN A 1 93 ? -15.398 15.688 20.609 1 86.94 93 ASN A N 1
ATOM 749 C CA . ASN A 1 93 ? -15.078 14.398 20 1 86.94 93 ASN A CA 1
ATOM 750 C C . ASN A 1 93 ? -13.945 14.523 18.984 1 86.94 93 ASN A C 1
ATOM 752 O O . ASN A 1 93 ? -13.492 15.625 18.688 1 86.94 93 ASN A O 1
ATOM 756 N N . SER A 1 94 ? -13.578 13.438 18.438 1 87.62 94 SER A N 1
ATOM 757 C CA . SER A 1 94 ? -12.406 13.391 17.578 1 87.62 94 SER A CA 1
ATOM 758 C C . SER A 1 94 ? -12.695 14.062 16.234 1 87.62 94 SER A C 1
ATOM 760 O O . SER A 1 94 ? -11.789 14.609 15.602 1 87.62 94 SER A O 1
ATOM 762 N N . CYS A 1 95 ? -13.938 14.039 15.75 1 91.81 95 CYS A N 1
ATOM 763 C CA . CYS A 1 95 ? -14.281 14.695 14.492 1 91.81 95 CYS A CA 1
ATOM 764 C C . CYS A 1 95 ? -14.188 16.203 14.625 1 91.81 95 CYS A C 1
ATOM 766 O O . CYS A 1 95 ? -13.617 16.875 13.758 1 91.81 95 CYS A O 1
ATOM 768 N N . GLU A 1 96 ? -14.664 16.656 15.742 1 91.81 96 GLU A N 1
ATOM 769 C CA . GLU A 1 96 ? -14.594 18.094 16 1 91.81 96 GLU A CA 1
ATOM 770 C C . GLU A 1 96 ? -13.148 18.531 16.25 1 91.81 96 GLU A C 1
ATOM 772 O O . GLU A 1 96 ? -12.742 19.609 15.797 1 91.81 96 GLU A O 1
ATOM 777 N N . GLN A 1 97 ? -12.438 17.703 16.906 1 90.81 97 GLN A N 1
ATOM 778 C CA . GLN A 1 97 ? -11.031 18 17.141 1 90.81 97 GLN A CA 1
ATOM 779 C C . GLN A 1 97 ? -10.266 18.172 15.828 1 90.81 97 GLN A C 1
ATOM 781 O O . GLN A 1 97 ? -9.5 19.109 15.664 1 90.81 97 GLN A O 1
ATOM 786 N N . ALA A 1 98 ? -10.469 17.219 14.945 1 92.19 98 ALA A N 1
ATOM 787 C CA . ALA A 1 98 ? -9.828 17.297 13.641 1 92.19 98 ALA A CA 1
ATOM 788 C C . ALA A 1 98 ? -10.234 18.562 12.891 1 92.19 98 ALA A C 1
ATOM 790 O O . ALA A 1 98 ? -9.383 19.266 12.352 1 92.19 98 ALA A O 1
ATOM 791 N N . ARG A 1 99 ? -11.508 18.844 12.922 1 93.38 99 ARG A N 1
ATOM 792 C CA . ARG A 1 99 ? -12.031 20 12.203 1 93.38 99 ARG A CA 1
ATOM 793 C C . ARG A 1 99 ? -11.445 21.297 12.75 1 93.38 99 ARG A C 1
ATOM 795 O O . ARG A 1 99 ? -10.953 22.141 11.992 1 93.38 99 ARG A O 1
ATOM 802 N N . ARG A 1 100 ? -11.43 21.438 13.961 1 93.75 100 ARG A N 1
ATOM 803 C CA . ARG A 1 100 ? -10.945 22.656 14.594 1 93.75 100 ARG A CA 1
ATOM 804 C C . ARG A 1 100 ? -9.438 22.797 14.422 1 93.75 100 ARG A C 1
ATOM 806 O O . ARG A 1 100 ? -8.93 23.906 14.258 1 93.75 100 ARG A O 1
ATOM 813 N N . SER A 1 101 ? -8.758 21.719 14.5 1 92.38 101 SER A N 1
ATOM 814 C CA . SER A 1 101 ? -7.316 21.766 14.289 1 92.38 101 SER A CA 1
ATOM 815 C C . SER A 1 101 ? -6.98 22.234 12.883 1 92.38 101 SER A C 1
ATOM 817 O O . SER A 1 101 ? -6.086 23.062 12.695 1 92.38 101 SER A O 1
ATOM 819 N N . VAL A 1 102 ? -7.695 21.719 11.93 1 94.5 102 VAL A N 1
ATOM 820 C CA . VAL A 1 102 ? -7.445 22.125 10.547 1 94.5 102 VAL A CA 1
ATOM 821 C C . VAL A 1 102 ? -7.832 23.578 10.352 1 94.5 102 VAL A C 1
ATOM 823 O O . VAL A 1 102 ? -7.203 24.297 9.57 1 94.5 102 VAL A O 1
ATOM 826 N N . GLN A 1 103 ? -8.812 24 11.078 1 95.5 103 GLN A N 1
ATOM 827 C CA . GLN A 1 103 ? -9.18 25.422 11.023 1 95.5 103 GLN A CA 1
ATOM 828 C C . GLN A 1 103 ? -8.031 26.297 11.492 1 95.5 103 GLN A C 1
ATOM 830 O O . GLN A 1 103 ? -7.828 27.391 10.953 1 95.5 103 GLN A O 1
ATOM 835 N N . CYS A 1 104 ? -7.32 25.844 12.508 1 95.62 104 CYS A N 1
ATOM 836 C CA . CYS A 1 104 ? -6.137 26.578 12.945 1 95.62 104 CYS A CA 1
ATOM 837 C C . CYS A 1 104 ? -5.125 26.703 11.812 1 95.62 104 CYS A C 1
ATOM 839 O O . CYS A 1 104 ? -4.543 27.766 11.609 1 95.62 104 CYS A O 1
ATOM 841 N N . TYR A 1 105 ? -4.941 25.672 11.078 1 95.06 105 TYR A N 1
ATOM 842 C CA . TYR A 1 105 ? -4.004 25.703 9.969 1 95.06 105 TYR A CA 1
ATOM 843 C C . TYR A 1 105 ? -4.516 26.609 8.852 1 95.06 105 TYR A C 1
ATOM 845 O O . TYR A 1 105 ? -3.762 27.422 8.297 1 95.06 105 TYR A O 1
ATOM 853 N N . ASP A 1 106 ? -5.762 26.562 8.594 1 95.44 106 ASP A N 1
ATOM 854 C CA . ASP A 1 106 ? -6.367 27.391 7.559 1 95.44 106 ASP A CA 1
ATOM 855 C C . ASP A 1 106 ? -6.258 28.875 7.91 1 95.44 106 ASP A C 1
ATOM 857 O O . ASP A 1 106 ? -6.078 29.719 7.027 1 95.44 106 ASP A O 1
ATOM 861 N N . GLY A 1 107 ? -6.336 29.125 9.148 1 95.69 107 GLY A N 1
ATOM 862 C CA . GLY A 1 107 ? -6.383 30.516 9.594 1 95.69 107 GLY A CA 1
ATOM 863 C C . GLY A 1 107 ? -5.008 31.109 9.828 1 95.69 107 GLY A C 1
ATOM 864 O O . GLY A 1 107 ? -4.812 32.312 9.656 1 95.69 107 GLY A O 1
ATOM 865 N N . GLU A 1 108 ? -4.105 30.266 10.312 1 95.06 108 GLU A N 1
ATOM 866 C CA . GLU A 1 108 ? -2.879 30.844 10.844 1 95.06 108 GLU A CA 1
ATOM 867 C C . GLU A 1 108 ? -1.667 30.453 10 1 95.06 108 GLU A C 1
ATOM 869 O O . GLU A 1 108 ? -0.69 31.203 9.922 1 95.06 108 GLU A O 1
ATOM 874 N N . PHE A 1 109 ? -1.671 29.312 9.438 1 94 109 PHE A N 1
ATOM 875 C CA . PHE A 1 109 ? -0.453 28.797 8.828 1 94 109 PHE A CA 1
ATOM 876 C C . PHE A 1 109 ? -0.252 29.391 7.438 1 94 109 PHE A C 1
ATOM 878 O O . PHE A 1 109 ? 0.876 29.688 7.043 1 94 109 PHE A O 1
ATOM 885 N N . GLY A 1 110 ? -1.347 29.5 6.629 1 93.38 110 GLY A N 1
ATOM 886 C CA . GLY A 1 110 ? -1.249 30.062 5.293 1 93.38 110 GLY A CA 1
ATOM 887 C C . GLY A 1 110 ? -2.236 29.453 4.316 1 93.38 110 GLY A C 1
ATOM 888 O O . GLY A 1 110 ? -3.312 29 4.715 1 93.38 110 GLY A O 1
ATOM 889 N N . THR A 1 111 ? -1.806 29.516 3.115 1 95 111 THR A N 1
ATOM 890 C CA . THR A 1 111 ? -2.705 29.062 2.057 1 95 111 THR A CA 1
ATOM 891 C C . THR A 1 111 ? -2.562 27.562 1.828 1 95 111 THR A C 1
ATOM 893 O O . THR A 1 111 ? -1.452 27.031 1.843 1 95 111 THR A O 1
ATOM 896 N N . VAL A 1 112 ? -3.727 26.969 1.634 1 95.69 112 VAL A N 1
ATOM 897 C CA . VAL A 1 112 ? -3.744 25.531 1.397 1 95.69 112 VAL A CA 1
ATOM 898 C C . VAL A 1 112 ? -3.781 25.25 -0.104 1 95.69 112 VAL A C 1
ATOM 900 O O . VAL A 1 112 ? -4.484 25.938 -0.851 1 95.69 112 VAL A O 1
ATOM 903 N N . ASP A 1 113 ? -2.965 24.391 -0.56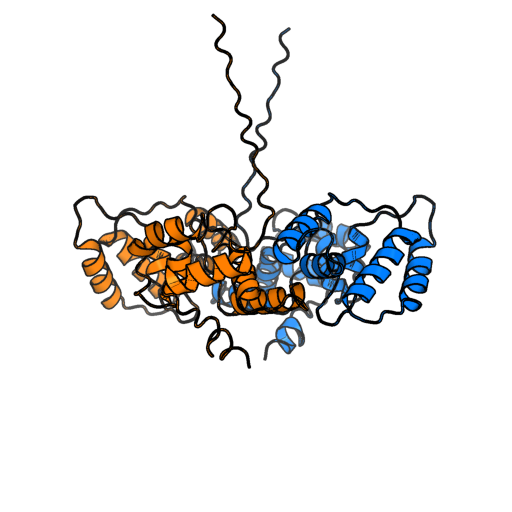5 1 94.81 113 ASP A N 1
ATOM 904 C CA . ASP A 1 113 ? -3.066 23.844 -1.912 1 94.81 113 ASP A CA 1
ATOM 905 C C . ASP A 1 113 ? -3.816 22.5 -1.905 1 94.81 113 ASP A C 1
ATOM 907 O O . ASP A 1 113 ? -3.215 21.453 -1.693 1 94.81 113 ASP A O 1
ATOM 911 N N . ARG A 1 114 ? -5.008 22.531 -2.223 1 95.5 114 ARG A N 1
ATOM 912 C CA . ARG A 1 114 ? -5.91 21.406 -2.027 1 95.5 114 ARG A CA 1
ATOM 913 C C . ARG A 1 114 ? -5.668 20.328 -3.076 1 95.5 114 ARG A C 1
ATOM 915 O O . ARG A 1 114 ? -6.066 19.172 -2.893 1 95.5 114 ARG A O 1
ATOM 922 N N . ASP A 1 115 ? -5.02 20.656 -4.152 1 94.06 115 ASP A N 1
ATOM 923 C CA . ASP A 1 115 ? -4.816 19.719 -5.25 1 94.06 115 ASP A CA 1
ATOM 924 C C . ASP A 1 115 ? -3.402 19.141 -5.23 1 94.06 115 ASP A C 1
ATOM 926 O O . ASP A 1 115 ? -3.102 18.188 -5.961 1 94.06 115 ASP A O 1
ATOM 930 N N . ALA A 1 116 ? -2.621 19.703 -4.359 1 92.88 116 ALA A N 1
ATOM 931 C CA . ALA A 1 116 ? -1.23 19.266 -4.344 1 92.88 116 ALA A CA 1
ATOM 932 C C . ALA A 1 116 ? -1.113 17.844 -3.793 1 92.88 116 ALA A C 1
ATOM 934 O O . ALA A 1 116 ? -1.618 17.547 -2.707 1 92.88 116 ALA A O 1
ATOM 935 N N . LEU A 1 117 ? -0.45 17.016 -4.551 1 93 117 LEU A N 1
ATOM 936 C CA . LEU A 1 117 ? -0.173 15.656 -4.094 1 93 117 LEU A CA 1
ATOM 937 C C . LEU A 1 117 ? 0.999 15.641 -3.119 1 93 117 LEU A C 1
ATOM 939 O O . LEU A 1 117 ? 2.09 16.109 -3.445 1 93 117 LEU A O 1
ATOM 943 N N . ARG A 1 118 ? 0.722 15.133 -1.954 1 91.5 118 ARG A N 1
ATOM 944 C CA . ARG A 1 118 ? 1.76 15.047 -0.933 1 91.5 118 ARG A CA 1
ATOM 945 C C . ARG A 1 118 ? 1.992 13.602 -0.509 1 91.5 118 ARG A C 1
ATOM 947 O O . ARG A 1 118 ? 1.055 12.797 -0.474 1 91.5 118 ARG A O 1
ATOM 954 N N . PHE A 1 119 ? 3.205 13.352 -0.188 1 89.38 119 PHE A N 1
ATOM 955 C CA . PHE A 1 119 ? 3.637 12.031 0.256 1 89.38 119 PHE A CA 1
ATOM 956 C C . PHE A 1 119 ? 2.885 11.609 1.514 1 89.38 119 PHE A C 1
ATOM 958 O O . PHE A 1 119 ? 2.729 12.398 2.443 1 89.38 119 PHE A O 1
ATOM 965 N N . VAL A 1 120 ? 2.342 10.391 1.481 1 88.12 120 VAL A N 1
ATOM 966 C CA . VAL A 1 120 ? 1.672 9.812 2.639 1 88.12 120 VAL A CA 1
ATOM 967 C C . VAL A 1 120 ? 2.621 8.859 3.361 1 88.12 120 VAL A C 1
ATOM 969 O O . VAL A 1 120 ? 2.961 7.797 2.834 1 88.12 120 VAL A O 1
ATOM 972 N N . PRO A 1 121 ? 3.02 9.195 4.5 1 85.38 121 PRO A N 1
ATOM 973 C CA . PRO A 1 121 ? 3.971 8.336 5.207 1 85.38 121 PRO A CA 1
ATOM 974 C C . PRO A 1 121 ? 3.371 6.988 5.602 1 85.38 121 PRO A C 1
ATOM 976 O O . PRO A 1 121 ? 2.168 6.898 5.859 1 85.38 121 PRO A O 1
ATOM 979 N N . PHE A 1 122 ? 4.195 6.004 5.703 1 83.5 122 PHE A N 1
ATOM 980 C CA . PHE A 1 122 ? 3.768 4.676 6.129 1 83.5 122 PHE A CA 1
ATOM 981 C C . PHE A 1 122 ? 3.496 4.652 7.625 1 83.5 122 PHE A C 1
ATOM 983 O O . PHE A 1 122 ? 4.176 5.328 8.398 1 83.5 122 PHE A O 1
ATOM 990 N N . THR A 1 123 ? 2.514 3.873 7.938 1 80.06 123 THR A N 1
ATOM 991 C CA . THR A 1 123 ? 2.297 3.594 9.352 1 80.06 123 THR A CA 1
ATOM 992 C C . THR A 1 123 ? 3.344 2.613 9.875 1 80.06 123 THR A C 1
ATOM 994 O O . THR A 1 123 ? 4.062 1.989 9.094 1 80.06 123 THR A O 1
ATOM 997 N N . ASP A 1 124 ? 3.365 2.441 11.18 1 76.62 124 ASP A N 1
ATOM 998 C CA . ASP A 1 124 ? 4.289 1.492 11.797 1 76.62 124 ASP A CA 1
ATOM 999 C C . ASP A 1 124 ? 4.043 0.077 11.281 1 76.62 124 ASP A C 1
ATOM 1001 O O . ASP A 1 124 ? 4.992 -0.663 11.008 1 76.62 124 ASP A O 1
ATOM 1005 N N . VAL A 1 125 ? 2.816 -0.221 11.172 1 77.81 125 VAL A N 1
ATOM 1006 C CA . VAL A 1 125 ? 2.463 -1.562 10.711 1 77.81 125 VAL A CA 1
ATOM 1007 C C . VAL A 1 125 ? 2.922 -1.753 9.273 1 77.81 125 VAL A C 1
ATOM 1009 O O . VAL A 1 125 ? 3.418 -2.822 8.906 1 77.81 125 VAL A O 1
ATOM 1012 N N . GLN A 1 126 ? 2.764 -0.738 8.477 1 83.19 126 GLN A N 1
ATOM 1013 C CA . GLN A 1 126 ? 3.225 -0.802 7.09 1 83.19 126 GLN A CA 1
ATOM 1014 C C . GLN A 1 126 ? 4.742 -0.922 7.02 1 83.19 126 GLN A C 1
ATOM 1016 O O . GLN A 1 126 ? 5.273 -1.688 6.215 1 83.19 126 GLN A O 1
ATOM 1021 N N . HIS A 1 127 ? 5.383 -0.19 7.84 1 81.88 127 HIS A N 1
ATOM 1022 C CA . HIS A 1 127 ? 6.84 -0.25 7.902 1 81.88 127 HIS A CA 1
ATOM 1023 C C . HIS A 1 127 ? 7.316 -1.65 8.266 1 81.88 127 HIS A C 1
ATOM 1025 O O . HIS A 1 127 ? 8.227 -2.189 7.629 1 81.88 127 HIS A O 1
ATOM 1031 N N . LEU A 1 128 ? 6.734 -2.168 9.289 1 81.5 128 LEU A N 1
ATOM 1032 C CA . LEU A 1 128 ? 7.109 -3.508 9.727 1 81.5 128 LEU A CA 1
ATOM 1033 C C . LEU A 1 128 ? 6.895 -4.527 8.617 1 81.5 128 LEU A C 1
ATOM 1035 O O . LEU A 1 128 ? 7.715 -5.426 8.422 1 81.5 128 LEU A O 1
ATOM 1039 N N . ARG A 1 129 ? 5.828 -4.367 7.949 1 82.25 129 ARG A N 1
ATOM 1040 C CA . ARG A 1 129 ? 5.559 -5.254 6.824 1 82.25 129 ARG A CA 1
ATOM 1041 C C . ARG A 1 129 ? 6.652 -5.148 5.77 1 82.25 129 ARG A C 1
ATOM 1043 O O . ARG A 1 129 ? 7.145 -6.16 5.27 1 82.25 129 ARG A O 1
ATOM 1050 N N . VAL A 1 130 ? 6.984 -3.938 5.414 1 85.69 130 VAL A N 1
ATOM 1051 C CA . VAL A 1 130 ? 8.023 -3.713 4.41 1 85.69 130 VAL A CA 1
ATOM 1052 C C . VAL A 1 130 ? 9.336 -4.332 4.883 1 85.69 130 VAL A C 1
ATOM 1054 O O . VAL A 1 130 ? 10.047 -4.973 4.102 1 85.69 130 VAL A O 1
ATOM 1057 N N . LEU A 1 131 ? 9.625 -4.148 6.156 1 86.31 131 LEU A N 1
ATOM 1058 C CA . LEU A 1 131 ? 10.836 -4.711 6.734 1 86.31 131 LEU A CA 1
ATOM 1059 C C . LEU A 1 131 ? 10.867 -6.227 6.574 1 86.31 131 LEU A C 1
ATOM 1061 O O . LEU A 1 131 ? 11.852 -6.785 6.098 1 86.31 131 LEU A O 1
ATOM 1065 N N . ARG A 1 132 ? 9.812 -6.812 6.922 1 85.12 132 ARG A N 1
ATOM 1066 C CA . ARG A 1 132 ? 9.727 -8.266 6.848 1 85.12 132 ARG A CA 1
ATOM 1067 C C . ARG A 1 132 ? 9.82 -8.75 5.402 1 85.12 132 ARG A C 1
ATOM 1069 O O . ARG A 1 132 ? 10.445 -9.773 5.121 1 85.12 132 ARG A O 1
ATOM 1076 N N . GLU A 1 133 ? 9.203 -8.031 4.543 1 87.06 133 GLU A N 1
ATOM 1077 C CA . GLU A 1 133 ? 9.289 -8.375 3.129 1 87.06 133 GLU A CA 1
ATOM 1078 C C . GLU A 1 133 ? 10.711 -8.25 2.607 1 87.06 133 GLU A C 1
ATOM 1080 O O . GLU A 1 133 ? 11.188 -9.102 1.856 1 87.06 133 GLU A O 1
ATOM 1085 N N . CYS A 1 134 ? 11.336 -7.203 3.014 1 91.06 134 CYS A N 1
ATOM 1086 C CA . CYS A 1 134 ? 12.719 -7.008 2.588 1 91.06 134 CYS A CA 1
ATOM 1087 C C . CYS A 1 134 ? 13.617 -8.109 3.123 1 91.06 134 CYS A C 1
ATOM 1089 O O . CYS A 1 134 ? 14.5 -8.602 2.412 1 91.06 134 CYS A O 1
ATOM 1091 N N . GLU A 1 135 ? 13.414 -8.539 4.352 1 90.56 135 GLU A N 1
ATOM 1092 C CA . GLU A 1 135 ? 14.172 -9.656 4.914 1 90.56 135 GLU A CA 1
ATOM 1093 C C . GLU A 1 135 ? 13.969 -10.922 4.094 1 90.56 135 GLU A C 1
ATOM 1095 O O . GLU A 1 135 ? 14.922 -11.664 3.83 1 90.56 135 GLU A O 1
ATOM 1100 N N . ALA A 1 136 ? 12.734 -11.086 3.756 1 89.12 136 ALA A N 1
ATOM 1101 C CA . ALA A 1 136 ? 12.406 -12.289 2.988 1 89.12 136 ALA A CA 1
ATOM 1102 C C . ALA A 1 136 ? 13.023 -12.234 1.596 1 89.12 136 ALA A C 1
ATOM 1104 O O . ALA A 1 136 ? 13.453 -13.258 1.062 1 89.12 136 ALA A O 1
ATOM 1105 N N . ILE A 1 137 ? 13.078 -11.094 0.988 1 91.38 137 ILE A N 1
ATOM 1106 C CA . ILE A 1 137 ? 13.602 -10.914 -0.36 1 91.38 137 ILE A CA 1
ATOM 1107 C C . ILE A 1 137 ? 15.117 -11.109 -0.354 1 91.38 137 ILE A C 1
ATOM 1109 O O . ILE A 1 137 ? 15.656 -11.82 -1.204 1 91.38 137 ILE A O 1
ATOM 1113 N N . LEU A 1 138 ? 15.789 -10.531 0.548 1 92.81 138 LEU A N 1
ATOM 1114 C CA . LEU A 1 138 ? 17.25 -10.469 0.541 1 92.81 138 LEU A CA 1
ATOM 1115 C C . LEU A 1 138 ? 17.859 -11.797 0.971 1 92.81 138 LEU A C 1
ATOM 1117 O O . LEU A 1 138 ? 18.891 -12.211 0.441 1 92.81 138 LEU A O 1
ATOM 1121 N N . ARG A 1 139 ? 17.312 -12.461 1.958 1 87.88 139 ARG A N 1
ATOM 1122 C CA . ARG A 1 139 ? 17.75 -13.75 2.479 1 87.88 139 ARG A CA 1
ATOM 1123 C C . ARG A 1 139 ? 19.266 -13.789 2.645 1 87.88 139 ARG A C 1
ATOM 1125 O O . ARG A 1 139 ? 19.812 -13.086 3.492 1 87.88 139 ARG A O 1
ATOM 1132 N N . GLU A 1 140 ? 19.953 -14.383 1.621 1 83.12 140 GLU A N 1
ATOM 1133 C CA . GLU A 1 140 ? 21.391 -14.594 1.714 1 83.12 140 GLU A CA 1
ATOM 1134 C C . GLU A 1 140 ? 22.156 -13.273 1.565 1 83.12 140 GLU A C 1
ATOM 1136 O O . GLU A 1 140 ? 23.312 -13.164 1.975 1 83.12 140 GLU A O 1
ATOM 1141 N N . ARG A 1 141 ? 21.531 -12.328 1.044 1 86.88 141 ARG A N 1
ATOM 1142 C CA . ARG A 1 141 ? 22.156 -11.023 0.836 1 86.88 141 ARG A CA 1
ATOM 1143 C C . ARG A 1 141 ? 21.812 -10.062 1.965 1 86.88 141 ARG A C 1
ATOM 1145 O O . ARG A 1 141 ? 22.016 -8.852 1.84 1 86.88 141 ARG A O 1
ATOM 1152 N N . LEU A 1 142 ? 21.328 -10.656 2.965 1 90.44 142 LEU A N 1
ATOM 1153 C CA . LE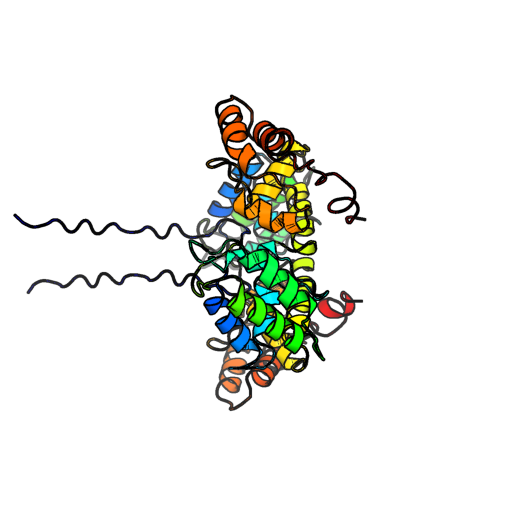U A 1 142 ? 20.859 -9.82 4.062 1 90.44 142 LEU A CA 1
ATOM 1154 C C . LEU A 1 142 ? 22.031 -9.227 4.836 1 90.44 142 LEU A C 1
ATOM 1156 O O . LEU A 1 142 ? 22.781 -9.961 5.488 1 90.44 142 LEU A O 1
ATOM 1160 N N . THR A 1 143 ? 22.297 -8.062 4.652 1 89.62 143 THR A N 1
ATOM 1161 C CA . THR A 1 143 ? 23.172 -7.227 5.461 1 89.62 143 THR A CA 1
ATOM 1162 C C . THR A 1 143 ? 22.422 -5.992 5.957 1 89.62 143 THR A C 1
ATOM 1164 O O . THR A 1 143 ? 21.359 -5.648 5.438 1 89.62 143 THR A O 1
ATOM 1167 N N . GLU A 1 144 ? 22.969 -5.363 6.867 1 85.25 144 GLU A N 1
ATOM 1168 C CA . GLU A 1 144 ? 22.328 -4.168 7.395 1 85.25 144 GLU A CA 1
ATOM 1169 C C . GLU A 1 144 ? 22.141 -3.111 6.312 1 85.25 144 GLU A C 1
ATOM 1171 O O . GLU A 1 144 ? 21.078 -2.502 6.199 1 85.25 144 GLU A O 1
ATOM 1176 N N . GLY A 1 145 ? 23.188 -2.922 5.535 1 88.06 145 GLY A N 1
ATOM 1177 C CA . GLY A 1 145 ? 23.125 -1.934 4.469 1 88.06 145 GLY A CA 1
ATOM 1178 C C . GLY A 1 145 ? 22.125 -2.271 3.389 1 88.06 145 GLY A C 1
ATOM 1179 O O . GLY A 1 145 ? 21.375 -1.399 2.93 1 88.06 145 GLY A O 1
ATOM 1180 N N . CYS A 1 146 ? 22.047 -3.514 3.002 1 93.62 146 CYS A N 1
ATOM 1181 C CA . CYS A 1 146 ? 21.109 -3.928 1.952 1 93.62 146 CYS A CA 1
ATOM 1182 C C . CYS A 1 146 ? 19.672 -3.928 2.461 1 93.62 146 CYS A C 1
ATOM 1184 O O . CYS A 1 146 ? 18.75 -3.637 1.708 1 93.62 146 CYS A O 1
ATOM 1186 N N . LEU A 1 147 ? 19.516 -4.227 3.754 1 92.44 147 LEU A N 1
ATOM 1187 C CA . LEU A 1 147 ? 18.188 -4.156 4.352 1 92.44 147 LEU A CA 1
ATOM 1188 C C . LEU A 1 147 ? 17.688 -2.719 4.383 1 92.44 147 LEU A C 1
ATOM 1190 O O . LEU A 1 147 ? 16.547 -2.447 3.986 1 92.44 147 LEU A O 1
ATOM 1194 N N . LEU A 1 148 ? 18.547 -1.886 4.805 1 88.88 148 LEU A N 1
ATOM 1195 C CA . LEU A 1 148 ? 18.188 -0.47 4.855 1 88.88 148 LEU A CA 1
ATOM 1196 C C . LEU A 1 148 ? 17.828 0.048 3.465 1 88.88 148 LEU A C 1
ATOM 1198 O O . LEU A 1 148 ? 16.797 0.711 3.293 1 88.88 148 LEU A O 1
ATOM 1202 N N . ARG A 1 149 ? 18.641 -0.267 2.518 1 91.5 149 ARG A N 1
ATOM 1203 C CA . ARG A 1 149 ? 18.406 0.154 1.14 1 91.5 149 ARG A CA 1
ATOM 1204 C C . ARG A 1 149 ? 17.062 -0.354 0.634 1 91.5 149 ARG A C 1
ATOM 1206 O O . ARG A 1 149 ? 16.281 0.405 0.051 1 91.5 149 ARG A O 1
ATOM 1213 N N . CYS A 1 150 ? 16.812 -1.625 0.868 1 92.56 150 CYS A N 1
ATOM 1214 C CA . CYS A 1 150 ? 15.555 -2.234 0.436 1 92.56 150 CYS A CA 1
ATOM 1215 C C . CYS A 1 150 ? 14.359 -1.522 1.057 1 92.56 150 CYS A C 1
ATOM 1217 O O . CYS A 1 150 ? 13.422 -1.148 0.352 1 92.56 150 CYS A O 1
ATOM 1219 N N . VAL A 1 151 ? 14.406 -1.279 2.34 1 89.12 151 VAL A N 1
ATOM 1220 C CA . VAL A 1 151 ? 13.305 -0.655 3.068 1 89.12 151 VAL A CA 1
ATOM 1221 C C . VAL A 1 151 ? 13.094 0.771 2.564 1 89.12 151 VAL A C 1
ATOM 1223 O O . VAL A 1 151 ? 11.969 1.175 2.277 1 89.12 151 VAL A O 1
ATOM 1226 N N . LEU A 1 152 ? 14.164 1.455 2.414 1 88.38 152 LEU A N 1
ATOM 1227 C CA . LEU A 1 152 ? 14.07 2.85 1.997 1 88.38 152 LEU A CA 1
ATOM 1228 C C . LEU A 1 152 ? 13.516 2.959 0.583 1 88.38 152 LEU A C 1
ATOM 1230 O O . LEU A 1 152 ? 12.727 3.863 0.29 1 88.38 152 LEU A O 1
ATOM 1234 N N . ILE A 1 153 ? 13.922 2.078 -0.248 1 90.81 153 ILE A N 1
ATOM 1235 C CA . ILE A 1 153 ? 13.43 2.094 -1.622 1 90.81 153 ILE A CA 1
ATOM 1236 C C . ILE A 1 153 ? 11.945 1.743 -1.645 1 90.81 153 ILE A C 1
ATOM 1238 O O . ILE A 1 153 ? 11.148 2.436 -2.279 1 90.81 153 ILE A O 1
ATOM 1242 N N . ARG A 1 154 ? 11.555 0.749 -0.927 1 89.69 154 ARG A N 1
ATOM 1243 C CA . ARG A 1 154 ? 10.18 0.255 -0.971 1 89.69 154 ARG A CA 1
ATOM 1244 C C . ARG A 1 154 ? 9.227 1.229 -0.288 1 89.69 154 ARG A C 1
ATOM 1246 O O . ARG A 1 154 ? 8.031 1.257 -0.596 1 89.69 154 ARG A O 1
ATOM 1253 N N . GLU A 1 155 ? 9.742 2.016 0.573 1 87.06 155 GLU A N 1
ATOM 1254 C CA . GLU A 1 155 ? 8.898 3.014 1.227 1 87.06 155 GLU A CA 1
ATOM 1255 C C . GLU A 1 155 ? 8.914 4.332 0.46 1 87.06 155 GLU A C 1
ATOM 1257 O O . GLU A 1 155 ? 8.211 5.281 0.83 1 87.06 155 GLU A O 1
ATOM 1262 N N . GLY A 1 156 ? 9.688 4.395 -0.586 1 87.75 156 GLY A N 1
ATOM 1263 C CA . GLY A 1 156 ? 9.727 5.582 -1.424 1 87.75 156 GLY A CA 1
ATOM 1264 C C . GLY A 1 156 ? 10.594 6.688 -0.848 1 87.75 156 GLY A C 1
ATOM 1265 O O . GLY A 1 156 ? 10.414 7.859 -1.177 1 87.75 156 GLY A O 1
ATOM 1266 N N . LEU A 1 157 ? 11.531 6.375 -0.04 1 86.81 157 LEU A N 1
ATOM 1267 C CA . LEU A 1 157 ? 12.344 7.363 0.66 1 86.81 157 LEU A CA 1
ATOM 1268 C C . LEU A 1 157 ? 13.727 7.48 0.025 1 86.81 157 LEU A C 1
ATOM 1270 O O . LEU A 1 157 ? 14.492 8.383 0.359 1 86.81 157 LEU A O 1
ATOM 1274 N N . TYR A 1 158 ? 14.047 6.578 -0.865 1 87.56 158 TYR A N 1
ATOM 1275 C CA . TYR A 1 158 ? 15.375 6.496 -1.472 1 87.56 158 TYR A CA 1
ATOM 1276 C C . TYR A 1 158 ? 15.297 5.891 -2.869 1 87.56 158 TYR A C 1
ATOM 1278 O O . TYR A 1 158 ? 14.438 5.047 -3.141 1 87.56 158 TYR A O 1
ATOM 1286 N N . SER A 1 159 ? 16.047 6.375 -3.74 1 89.44 159 SER A N 1
ATOM 1287 C CA . SER A 1 159 ? 16.297 5.703 -5.012 1 89.44 159 SER A CA 1
ATOM 1288 C C . SER A 1 159 ? 17.797 5.699 -5.352 1 89.44 159 SER A C 1
ATOM 1290 O O . SER A 1 159 ? 18.516 6.637 -5.004 1 89.44 159 SER A O 1
ATOM 1292 N N . ASP A 1 160 ? 18.172 4.68 -6.055 1 87.88 160 ASP A N 1
ATOM 1293 C CA . ASP A 1 160 ? 19.578 4.598 -6.43 1 87.88 160 ASP A CA 1
ATOM 1294 C C . ASP A 1 160 ? 19.969 5.75 -7.352 1 87.88 160 ASP A C 1
ATOM 1296 O O . ASP A 1 160 ? 21.109 6.219 -7.32 1 87.88 160 ASP A O 1
ATOM 1300 N N . ARG A 1 161 ? 19.047 6.191 -8.086 1 85.06 161 ARG A N 1
ATOM 1301 C CA . ARG A 1 161 ? 19.328 7.227 -9.078 1 85.06 161 ARG A CA 1
ATOM 1302 C C . ARG A 1 161 ? 19.422 8.602 -8.422 1 85.06 161 ARG A C 1
ATOM 1304 O O . ARG A 1 161 ? 20.359 9.352 -8.672 1 85.06 161 ARG A O 1
ATOM 1311 N N . ASP A 1 162 ? 18.547 8.969 -7.527 1 84.62 162 ASP A N 1
ATOM 1312 C CA . ASP A 1 162 ? 18.391 10.344 -7.055 1 84.62 162 ASP A CA 1
ATOM 1313 C C . ASP A 1 162 ? 18.875 10.477 -5.605 1 84.62 162 ASP A C 1
ATOM 1315 O O . ASP A 1 162 ? 19.016 11.586 -5.094 1 84.62 162 ASP A O 1
ATOM 1319 N N . GLY A 1 163 ? 19.141 9.352 -4.961 1 86.12 163 GLY A N 1
ATOM 1320 C CA . GLY A 1 163 ? 19.484 9.422 -3.553 1 86.12 163 GLY A CA 1
ATOM 1321 C C . GLY A 1 163 ? 18.281 9.562 -2.645 1 86.12 163 GLY A C 1
ATOM 1322 O O . GLY A 1 163 ? 17.172 9.18 -3.014 1 86.12 163 GLY A O 1
ATOM 1323 N N . PRO A 1 164 ? 18.516 10.008 -1.466 1 86 164 PRO A N 1
ATOM 1324 C CA . PRO A 1 164 ? 17.422 10.117 -0.496 1 86 164 PRO A CA 1
ATOM 1325 C C . PRO A 1 164 ? 16.422 11.219 -0.857 1 86 164 PRO A C 1
ATOM 1327 O O . PRO A 1 164 ? 16.812 12.266 -1.375 1 86 164 PRO A O 1
ATOM 1330 N N . ARG A 1 165 ? 15.188 10.898 -0.624 1 84.81 165 ARG A N 1
ATOM 1331 C CA . ARG A 1 165 ? 14.125 11.898 -0.692 1 84.81 165 ARG A CA 1
ATOM 1332 C C . ARG A 1 165 ? 13.93 12.586 0.657 1 84.81 165 ARG A C 1
ATOM 1334 O O . ARG A 1 165 ? 13.062 12.203 1.437 1 84.81 165 ARG A O 1
ATOM 1341 N N . VAL A 1 166 ? 14.625 13.594 0.882 1 79.44 166 VAL A N 1
ATOM 1342 C CA . VAL A 1 166 ? 14.773 14.211 2.195 1 79.44 166 VAL A CA 1
ATOM 1343 C C . VAL A 1 166 ? 13.422 14.75 2.672 1 79.44 166 VAL A C 1
ATOM 1345 O O . VAL A 1 166 ? 13.094 14.656 3.855 1 79.44 166 VAL A O 1
ATOM 1348 N N . GLU A 1 167 ? 12.656 15.289 1.787 1 79.38 167 GLU A N 1
ATOM 1349 C CA . GLU A 1 167 ? 11.352 15.836 2.158 1 79.38 167 GLU A CA 1
ATOM 1350 C C . GLU A 1 167 ? 10.422 14.75 2.684 1 79.38 167 GLU A C 1
ATOM 1352 O O . GLU A 1 167 ? 9.641 14.992 3.605 1 79.38 167 GLU A O 1
ATOM 1357 N N . ARG A 1 168 ? 10.555 13.586 2.098 1 83.94 168 ARG A N 1
ATOM 1358 C CA . ARG A 1 168 ? 9.719 12.477 2.543 1 83.94 168 ARG A CA 1
ATOM 1359 C C . ARG A 1 168 ? 10.211 11.922 3.873 1 83.94 168 ARG A C 1
ATOM 1361 O O . ARG A 1 168 ? 9.414 11.555 4.738 1 83.94 168 ARG A O 1
ATOM 1368 N N . ILE A 1 169 ? 11.469 11.898 3.961 1 81.31 169 ILE A N 1
ATOM 1369 C CA . ILE A 1 169 ? 12.078 11.383 5.18 1 81.31 169 ILE A CA 1
ATOM 1370 C C . ILE A 1 169 ? 11.711 12.281 6.359 1 81.31 169 ILE A C 1
ATOM 1372 O O . ILE A 1 169 ? 11.445 11.797 7.461 1 81.31 169 ILE A O 1
ATOM 1376 N N . ALA A 1 170 ? 11.648 13.508 6.102 1 75.88 170 ALA A N 1
ATOM 1377 C CA . ALA A 1 170 ? 11.32 14.469 7.148 1 75.88 170 ALA A CA 1
ATOM 1378 C C . ALA A 1 170 ? 9.906 14.234 7.676 1 75.88 170 ALA A C 1
ATOM 1380 O O . ALA A 1 170 ? 9.633 14.438 8.867 1 75.88 170 ALA A O 1
ATOM 1381 N N . VAL A 1 171 ? 9.055 13.812 6.82 1 80.31 171 VAL A N 1
ATOM 1382 C CA . VAL A 1 171 ? 7.664 13.625 7.219 1 80.31 171 VAL A CA 1
ATOM 1383 C C . VAL A 1 171 ? 7.523 12.312 7.984 1 80.31 171 VAL A C 1
ATOM 1385 O O . VAL A 1 171 ? 6.621 12.164 8.812 1 80.31 171 VAL A O 1
ATOM 1388 N N . MET A 1 172 ? 8.336 11.375 7.582 1 73.75 172 MET A N 1
ATOM 1389 C CA . MET A 1 172 ? 8.312 10.109 8.305 1 73.75 172 MET A CA 1
ATOM 1390 C C . MET A 1 172 ? 8.781 10.305 9.75 1 73.75 172 MET A C 1
ATOM 1392 O O . MET A 1 172 ? 8.344 9.578 10.648 1 73.75 172 MET A O 1
ATOM 1396 N N . GLY A 1 173 ? 9.883 11.125 9.852 1 57.5 173 GLY A N 1
ATOM 1397 C CA . GLY A 1 173 ? 10.602 11.375 11.094 1 57.5 173 GLY A CA 1
ATOM 1398 C C . GLY A 1 173 ? 9.82 12.234 12.07 1 57.5 173 GLY A C 1
ATOM 1399 O O . GLY A 1 173 ? 10.273 12.469 13.195 1 57.5 173 GLY A O 1
ATOM 1400 N N . SER A 1 174 ? 8.969 13.062 11.438 1 50.72 174 SER A N 1
ATOM 1401 C CA . SER A 1 174 ? 8.352 13.93 12.438 1 50.72 174 SER A CA 1
ATOM 1402 C C . SER A 1 174 ? 8.094 13.18 13.734 1 50.72 174 SER A C 1
ATOM 1404 O O . SER A 1 174 ? 8.211 13.75 14.82 1 50.72 174 SER A O 1
ATOM 1406 N N . ASP A 1 175 ? 7.867 11.992 13.523 1 43.53 175 ASP A N 1
ATOM 1407 C CA . ASP A 1 175 ? 8.062 11.336 14.812 1 43.53 175 ASP A CA 1
ATOM 1408 C C . ASP A 1 175 ? 9.547 11.055 15.07 1 43.53 175 ASP A C 1
ATOM 1410 O O . ASP A 1 175 ? 9.906 10.516 16.125 1 43.53 175 ASP A O 1
ATOM 1414 N N . LEU A 1 176 ? 10.188 11.008 14.008 1 43.25 176 LEU A N 1
ATOM 1415 C CA . LEU A 1 176 ? 11.617 10.766 14.172 1 43.25 176 LEU A CA 1
ATOM 1416 C C . LEU A 1 176 ? 12.305 11.992 14.758 1 43.25 176 LEU A C 1
ATOM 1418 O O . LEU A 1 176 ? 13.508 11.953 15.031 1 43.25 176 LEU A O 1
ATOM 1422 N N . GLY A 1 177 ? 11.75 12.75 15.281 1 40.41 177 GLY A N 1
ATOM 1423 C CA . GLY A 1 177 ? 12.25 13.898 16.016 1 40.41 177 GLY A CA 1
ATOM 1424 C C . GLY A 1 177 ? 12.617 15.07 15.117 1 40.41 177 GLY A C 1
ATOM 1425 O O . GLY A 1 177 ? 12.773 14.906 13.906 1 40.41 177 GLY A O 1
ATOM 1426 N N . ASP A 1 178 ? 12.266 16.344 15.453 1 45.34 178 ASP A N 1
ATOM 1427 C CA . ASP A 1 178 ? 12.508 17.688 14.953 1 45.34 178 ASP A CA 1
ATOM 1428 C C . ASP A 1 178 ? 13.914 17.812 14.367 1 45.34 178 ASP A C 1
ATOM 1430 O O . ASP A 1 178 ? 14.242 18.812 13.727 1 45.34 178 ASP A O 1
ATOM 1434 N N . ASN A 1 179 ? 14.758 16.859 14.617 1 45.66 179 ASN A N 1
ATOM 1435 C CA . ASN A 1 179 ? 16.188 17.109 14.492 1 45.66 179 ASN A CA 1
ATOM 1436 C C . ASN A 1 179 ? 16.719 16.75 13.109 1 45.66 179 ASN A C 1
ATOM 1438 O O . ASN A 1 179 ? 17.922 16.609 12.914 1 45.66 179 ASN A O 1
ATOM 1442 N N . ILE A 1 180 ? 15.875 16.188 12.281 1 48.81 180 ILE A N 1
ATOM 1443 C CA . ILE A 1 180 ? 16.562 15.867 11.039 1 48.81 180 ILE A CA 1
ATOM 1444 C C . ILE A 1 180 ? 16.938 17.156 10.312 1 48.81 180 ILE A C 1
ATOM 1446 O O . ILE A 1 180 ? 16.062 17.922 9.891 1 48.81 180 ILE A O 1
ATOM 1450 N N . ARG A 1 181 ? 18.156 17.625 10.711 1 49.75 181 ARG A N 1
ATOM 1451 C CA . ARG A 1 181 ? 18.75 18.781 10.039 1 49.75 181 ARG A CA 1
ATOM 1452 C C . ARG A 1 181 ? 18.906 18.531 8.547 1 49.75 181 ARG A C 1
ATOM 1454 O O . ARG A 1 181 ? 19.984 18.141 8.086 1 49.75 181 ARG A O 1
ATOM 1461 N N . LEU A 1 182 ? 17.781 18.5 7.684 1 57.28 182 LEU A N 1
ATOM 1462 C CA . LEU A 1 182 ? 17.641 18.234 6.258 1 57.28 182 LEU A CA 1
ATOM 1463 C C . LEU A 1 182 ? 18.547 19.141 5.438 1 57.28 182 LEU A C 1
ATOM 1465 O O . LEU A 1 182 ? 19.047 18.734 4.383 1 57.28 182 LEU A O 1
ATOM 1469 N N . TRP A 1 183 ? 18.969 20.219 6.109 1 56.59 183 TRP A N 1
ATOM 1470 C CA . TRP A 1 183 ? 19.703 21.203 5.324 1 56.59 183 TRP A CA 1
ATOM 1471 C C . TRP A 1 183 ? 21.156 20.766 5.117 1 56.59 183 TRP A C 1
ATOM 1473 O O . TRP A 1 183 ? 21.812 21.188 4.16 1 56.59 183 TRP A O 1
ATOM 1483 N N . THR A 1 184 ? 21.547 19.875 5.977 1 61.09 184 THR A N 1
ATOM 1484 C CA . THR A 1 184 ? 22.953 19.516 5.824 1 61.09 184 THR A CA 1
ATOM 1485 C C . THR A 1 184 ? 23.094 18.219 5.023 1 61.09 184 THR A C 1
ATOM 1487 O O . THR A 1 184 ? 24.203 17.812 4.68 1 61.09 184 THR A O 1
ATOM 1490 N N . ALA A 1 185 ? 21.969 17.719 4.629 1 72.75 185 ALA A N 1
ATOM 1491 C CA . ALA A 1 185 ? 22.047 16.406 3.986 1 72.75 185 ALA A CA 1
ATOM 1492 C C . ALA A 1 185 ? 22.469 16.531 2.523 1 72.75 185 ALA A C 1
ATOM 1494 O O . ALA A 1 185 ? 23.203 15.688 2.006 1 72.75 185 ALA A O 1
ATOM 1495 N N . GLY A 1 186 ? 22.125 17.609 1.922 1 75.25 186 GLY A N 1
ATOM 1496 C CA . GLY A 1 186 ? 22.375 17.766 0.498 1 75.25 186 GLY A CA 1
ATOM 1497 C C . GLY A 1 186 ? 23.844 17.672 0.135 1 75.25 186 GLY A C 1
ATOM 1498 O O . GLY A 1 186 ? 24.25 16.75 -0.585 1 75.25 186 GLY A O 1
ATOM 1499 N N . PRO A 1 187 ? 24.625 18.578 0.614 1 78.88 187 PRO A N 1
ATOM 1500 C CA . PRO A 1 187 ? 26.062 18.547 0.319 1 78.88 187 PRO A CA 1
ATOM 1501 C C . PRO A 1 187 ? 26.719 17.234 0.748 1 78.88 187 PRO A C 1
ATOM 1503 O O . PRO A 1 187 ? 27.609 16.734 0.069 1 78.88 187 PRO A O 1
ATOM 1506 N N . CYS A 1 188 ? 26.312 16.719 1.888 1 83.75 188 CYS A N 1
ATOM 1507 C CA . CYS A 1 188 ? 26.844 15.445 2.359 1 83.75 188 CYS A CA 1
ATOM 1508 C C . CYS A 1 188 ? 26.531 14.328 1.368 1 83.75 188 CYS A C 1
ATOM 1510 O O . CYS A 1 188 ? 27.406 13.547 1.015 1 83.75 188 CYS A O 1
ATOM 1512 N N . VAL A 1 189 ? 25.359 14.305 0.861 1 83.38 189 VAL A N 1
ATOM 1513 C CA . VAL A 1 189 ? 24.922 13.289 -0.097 1 83.38 189 VAL A CA 1
ATOM 1514 C C . VAL A 1 189 ? 25.703 13.453 -1.404 1 83.38 189 VAL A C 1
ATOM 1516 O O . VAL A 1 189 ? 26.141 12.469 -1.996 1 83.38 189 VAL A O 1
ATOM 1519 N N . ALA A 1 190 ? 25.844 14.656 -1.8 1 84.19 190 ALA A N 1
ATOM 1520 C CA . ALA A 1 190 ? 26.562 14.945 -3.045 1 84.19 190 ALA A CA 1
ATOM 1521 C C . ALA A 1 190 ? 28 14.469 -2.977 1 84.19 190 ALA A C 1
ATOM 1523 O O . ALA A 1 190 ? 28.578 14.055 -3.988 1 84.19 190 ALA A O 1
ATOM 1524 N N . ARG A 1 191 ? 28.594 14.523 -1.913 1 85.62 191 ARG A N 1
ATOM 1525 C CA . ARG A 1 191 ? 29.984 14.086 -1.715 1 85.62 191 ARG A CA 1
ATOM 1526 C C . ARG A 1 191 ? 30.078 12.57 -1.799 1 85.62 191 ARG A C 1
ATOM 1528 O O . ARG A 1 191 ? 31.062 12.039 -2.318 1 85.62 191 ARG A O 1
ATOM 1535 N N . LEU A 1 192 ? 29.062 11.898 -1.282 1 86.25 192 LEU A N 1
ATOM 1536 C CA . LEU A 1 192 ? 29.109 10.445 -1.174 1 86.25 192 LEU A CA 1
ATOM 1537 C C . LEU A 1 192 ? 28.75 9.789 -2.498 1 86.25 192 LEU A C 1
ATOM 1539 O O . LEU A 1 192 ? 29.219 8.695 -2.809 1 86.25 192 LEU A O 1
ATOM 1543 N N . GLN A 1 193 ? 27.906 10.352 -3.293 1 80.19 193 GLN A N 1
ATOM 1544 C CA . GLN A 1 193 ? 27.281 9.727 -4.461 1 80.19 193 GLN A CA 1
ATOM 1545 C C . GLN A 1 193 ? 28.328 9.383 -5.516 1 80.19 193 GLN A C 1
ATOM 1547 O O . GLN A 1 193 ? 28.25 8.32 -6.145 1 80.19 193 GLN A O 1
ATOM 1552 N N . PRO A 1 194 ? 29.344 10.211 -5.699 1 76.12 194 PRO A N 1
ATOM 1553 C CA . PRO A 1 194 ? 30.344 9.883 -6.727 1 76.12 194 PRO A CA 1
ATOM 1554 C C . PRO A 1 194 ? 31.297 8.781 -6.289 1 76.12 194 PRO A C 1
ATOM 1556 O O . PRO A 1 194 ? 32.031 8.234 -7.113 1 76.12 194 PRO A O 1
ATOM 1559 N N . GLU A 1 195 ? 31.266 8.422 -5.129 1 73.12 195 GLU A N 1
ATOM 1560 C CA . GLU A 1 195 ? 32.188 7.418 -4.637 1 73.12 195 GLU A CA 1
ATOM 1561 C C . GLU A 1 195 ? 31.828 6.023 -5.133 1 73.12 195 GLU A C 1
ATOM 1563 O O . GLU A 1 195 ? 30.641 5.738 -5.359 1 73.12 195 GLU A O 1
ATOM 1568 N N . LEU A 1 196 ? 32.719 5.262 -5.414 1 80.06 196 LEU A N 1
ATOM 1569 C CA . LEU A 1 196 ? 32.531 3.945 -6.012 1 80.06 196 LEU A CA 1
ATOM 1570 C C . LEU A 1 196 ? 32.125 2.922 -4.965 1 80.06 196 LEU A C 1
ATOM 1572 O O . LEU A 1 196 ? 32.812 1.933 -4.738 1 80.06 196 LEU A O 1
ATOM 1576 N N . PHE A 1 197 ? 31.109 3.152 -4.242 1 84.81 197 PHE A N 1
ATOM 1577 C CA . PHE A 1 197 ? 30.562 2.195 -3.291 1 84.81 197 PHE A CA 1
ATOM 1578 C C . PHE A 1 197 ? 29.531 1.29 -3.969 1 84.81 197 PHE A C 1
ATOM 1580 O O . PHE A 1 197 ? 28.922 1.676 -4.965 1 84.81 197 PHE A O 1
ATOM 1587 N N . ASP A 1 198 ? 29.562 0.098 -3.385 1 91.12 198 ASP A N 1
ATOM 1588 C CA . ASP A 1 198 ? 28.391 -0.672 -3.783 1 91.12 198 ASP A CA 1
ATOM 1589 C C . ASP A 1 198 ? 27.094 -0.004 -3.301 1 91.12 198 ASP A C 1
ATOM 1591 O O . ASP A 1 198 ? 27.125 0.812 -2.377 1 91.12 198 ASP A O 1
ATOM 1595 N N . LYS A 1 199 ? 26.094 -0.322 -3.867 1 92.19 199 LYS A N 1
ATOM 1596 C CA . LYS A 1 199 ? 24.812 0.365 -3.658 1 92.19 199 LYS A CA 1
ATOM 1597 C C . LYS A 1 199 ? 24.375 0.265 -2.203 1 92.19 199 LYS A C 1
ATOM 1599 O O . LYS A 1 199 ? 23.812 1.217 -1.651 1 92.19 199 LYS A O 1
ATOM 1604 N N . CYS A 1 200 ? 24.578 -0.854 -1.572 1 93.31 200 CYS A N 1
ATOM 1605 C CA . CYS A 1 200 ? 24.156 -1.051 -0.188 1 93.31 200 CYS A CA 1
ATOM 1606 C C . CYS A 1 200 ? 25.016 -0.215 0.761 1 93.31 200 CYS A C 1
ATOM 1608 O O . CYS A 1 200 ? 24.484 0.411 1.684 1 93.31 200 CYS A O 1
ATOM 1610 N N . THR A 1 201 ? 26.25 -0.175 0.546 1 91.62 201 THR A N 1
ATOM 1611 C CA . THR A 1 201 ? 27.156 0.626 1.355 1 91.62 201 THR A CA 1
ATOM 1612 C C . THR A 1 201 ? 26.844 2.113 1.204 1 91.62 201 THR A C 1
ATOM 1614 O O . THR A 1 201 ? 26.828 2.854 2.191 1 91.62 201 THR A O 1
ATOM 1617 N N . LEU A 1 202 ? 26.594 2.502 -0.011 1 92.12 202 LEU A N 1
ATOM 1618 C CA . LEU A 1 202 ? 26.281 3.904 -0.261 1 92.12 202 LEU A CA 1
ATOM 1619 C C . LEU A 1 202 ? 25.016 4.316 0.497 1 92.12 202 LEU A C 1
ATOM 1621 O O . LEU A 1 202 ? 25 5.355 1.162 1 92.12 202 LEU A O 1
ATOM 1625 N N . ALA A 1 203 ? 24 3.529 0.403 1 88.81 203 ALA A N 1
ATOM 1626 C CA . ALA A 1 203 ? 22.766 3.83 1.117 1 88.81 203 ALA A CA 1
ATOM 1627 C C . ALA A 1 203 ? 23 3.92 2.621 1 88.81 203 ALA A C 1
ATOM 1629 O O . ALA A 1 203 ? 22.531 4.852 3.277 1 88.81 203 ALA A O 1
ATOM 1630 N N . ALA A 1 204 ? 23.75 3.014 3.109 1 86.94 204 ALA A N 1
ATOM 1631 C CA . ALA A 1 204 ? 24.031 2.984 4.539 1 86.94 204 ALA A CA 1
ATOM 1632 C C . ALA A 1 204 ? 24.797 4.23 4.969 1 86.94 204 ALA A C 1
ATOM 1634 O O . ALA A 1 204 ? 24.5 4.824 6.008 1 86.94 204 ALA A O 1
ATOM 1635 N N . ARG A 1 205 ? 25.688 4.598 4.23 1 86.62 205 ARG A N 1
ATOM 1636 C CA . ARG A 1 205 ? 26.516 5.754 4.562 1 86.62 205 ARG A CA 1
ATOM 1637 C C . ARG A 1 205 ? 25.719 7.047 4.477 1 86.62 205 ARG A C 1
ATOM 1639 O O . ARG A 1 205 ? 25.859 7.93 5.324 1 86.62 205 ARG A O 1
ATOM 1646 N N . ILE A 1 206 ? 24.938 7.219 3.41 1 85.12 206 ILE A N 1
ATOM 1647 C CA . ILE A 1 206 ? 24.109 8.406 3.281 1 85.12 206 ILE A CA 1
ATOM 1648 C 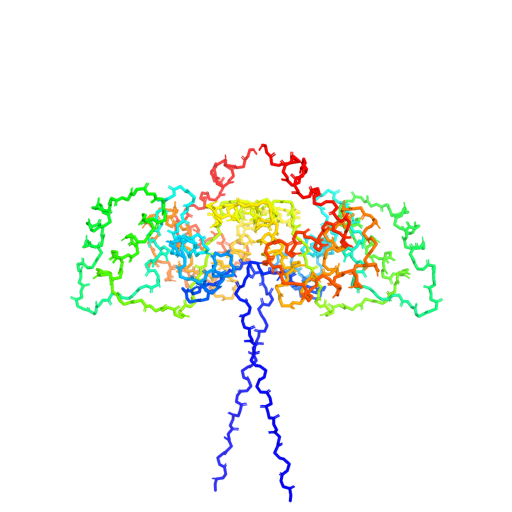C . ILE A 1 206 ? 23.234 8.562 4.523 1 85.12 206 ILE A C 1
ATOM 1650 O O . ILE A 1 206 ? 23.141 9.656 5.09 1 85.12 206 ILE A O 1
ATOM 1654 N N . PHE A 1 207 ? 22.688 7.523 4.934 1 81.62 207 PHE A N 1
ATOM 1655 C CA . PHE A 1 207 ? 21.734 7.598 6.031 1 81.62 207 PHE A CA 1
ATOM 1656 C C . PHE A 1 207 ? 22.453 7.762 7.363 1 81.62 207 PHE A C 1
ATOM 1658 O O . PHE A 1 207 ? 21.969 8.438 8.266 1 81.62 207 PHE A O 1
ATOM 1665 N N . SER A 1 208 ? 23.609 7.211 7.484 1 80.88 208 SER A N 1
ATOM 1666 C CA . SER A 1 208 ? 24.359 7.324 8.734 1 80.88 208 SER A CA 1
ATOM 1667 C C . SER A 1 208 ? 25.141 8.633 8.797 1 80.88 208 SER A C 1
ATOM 1669 O O . SER A 1 208 ? 25.188 9.281 9.852 1 80.88 208 SER A O 1
ATOM 1671 N N . GLU A 1 209 ? 25.656 9.039 7.746 1 82 209 GLU A N 1
ATOM 1672 C CA . GLU A 1 209 ? 26.562 10.18 7.758 1 82 209 GLU A CA 1
ATOM 1673 C C . GLU A 1 209 ? 25.828 11.484 7.461 1 82 209 GLU A C 1
ATOM 1675 O O . GLU A 1 209 ? 26.188 12.539 7.977 1 82 209 GLU A O 1
ATOM 1680 N N . CYS A 1 210 ? 24.891 11.469 6.57 1 80.31 210 CYS A N 1
ATOM 1681 C CA . CYS A 1 210 ? 24.281 12.703 6.09 1 80.31 210 CYS A CA 1
ATOM 1682 C C . CYS A 1 210 ? 22.969 12.969 6.805 1 80.31 210 CYS A C 1
ATOM 1684 O O . CYS A 1 210 ? 22.562 14.125 6.969 1 80.31 210 CYS A O 1
ATOM 1686 N N . LEU A 1 211 ? 22.25 12.086 7.094 1 74.44 211 LEU A N 1
ATOM 1687 C CA . LEU A 1 211 ? 20.922 12.281 7.645 1 74.44 211 LEU A CA 1
ATOM 1688 C C . LEU A 1 211 ? 20.891 11.984 9.141 1 74.44 211 LEU A C 1
ATOM 1690 O O . LEU A 1 211 ? 19.922 12.297 9.828 1 74.44 211 LEU A O 1
ATOM 1694 N N . GLU A 1 212 ? 22.094 11.891 9.672 1 63.44 212 GLU A N 1
ATOM 1695 C CA . GLU A 1 212 ? 22.234 11.578 11.094 1 63.44 212 GLU A CA 1
ATOM 1696 C C . GLU A 1 212 ? 21.109 10.68 11.578 1 63.44 212 GLU A C 1
ATOM 1698 O O . GLU A 1 212 ? 20.625 10.836 12.703 1 63.44 212 GLU A O 1
ATOM 1703 N N . LEU A 1 213 ? 20.328 10.438 10.672 1 51.75 213 LEU A N 1
ATOM 1704 C CA . LEU A 1 213 ? 19.297 9.484 11.055 1 51.75 213 LEU A CA 1
ATOM 1705 C C . LEU A 1 213 ? 19.906 8.203 11.617 1 51.75 213 LEU A C 1
ATOM 1707 O O . LEU A 1 213 ? 20.719 7.559 10.945 1 51.75 213 LEU A O 1
ATOM 1711 N N . VAL A 1 214 ? 20.578 8.438 12.75 1 39.78 214 VAL A N 1
ATOM 1712 C CA . VAL A 1 214 ? 20.906 7.16 13.359 1 39.78 214 VAL A CA 1
ATOM 1713 C C . VAL A 1 214 ? 19.906 6.098 12.945 1 39.78 214 VAL A C 1
ATOM 1715 O O . VAL A 1 214 ? 18.688 6.312 13.031 1 39.78 214 VAL A O 1
ATOM 1718 N N . VAL A 1 215 ? 20.25 5.391 11.875 1 41.81 215 VAL A N 1
ATOM 1719 C CA . VAL A 1 215 ? 19.547 4.133 11.609 1 41.81 215 VAL A CA 1
ATOM 1720 C C . VAL A 1 215 ? 18.891 3.623 12.883 1 41.81 215 VAL A C 1
ATOM 1722 O O . VAL A 1 215 ? 19.516 2.926 13.68 1 41.81 215 VAL A O 1
ATOM 1725 N N . GLU A 1 216 ? 18.703 4.344 13.82 1 37.16 216 GLU A N 1
ATOM 1726 C CA . GLU A 1 216 ? 17.812 3.705 14.781 1 37.16 216 GLU A CA 1
ATOM 1727 C C . GLU A 1 216 ? 16.734 2.881 14.078 1 37.16 216 GLU A C 1
ATOM 1729 O O . GLU A 1 216 ? 15.789 2.41 14.711 1 37.16 216 GLU A O 1
ATOM 1734 N N . LEU A 1 217 ? 16.625 3.098 12.883 1 37.16 217 LEU A N 1
ATOM 1735 C CA . LEU A 1 217 ? 15.844 2.104 12.148 1 37.16 217 LEU A CA 1
ATOM 1736 C C . LEU A 1 217 ? 16.266 0.69 12.539 1 37.16 217 LEU A C 1
ATOM 1738 O O . LEU A 1 217 ? 15.656 -0.288 12.094 1 37.16 217 LEU A O 1
ATOM 1742 N N . ARG A 1 218 ? 17.469 0.493 12.633 1 34.62 218 ARG A N 1
ATOM 1743 C CA . ARG A 1 218 ? 18.094 -0.671 13.258 1 34.62 218 ARG A CA 1
ATOM 1744 C C . ARG A 1 218 ? 17.453 -0.975 14.609 1 34.62 218 ARG A C 1
ATOM 1746 O O . ARG A 1 218 ? 17.344 -2.137 15.008 1 34.62 218 ARG A O 1
ATOM 1753 N N . SER A 1 219 ? 17.812 -0.046 15.672 1 32.22 219 SER A N 1
ATOM 1754 C CA . SER A 1 219 ? 17.531 -0.417 17.047 1 32.22 219 SER A CA 1
ATOM 1755 C C . SER A 1 219 ? 16.062 -0.793 17.234 1 32.22 219 SER A C 1
ATOM 1757 O O . SER A 1 219 ? 15.242 -0.55 16.359 1 32.22 219 SER A O 1
ATOM 1759 N N . ASN A 1 220 ? 15.398 -0.446 18.594 1 32.12 220 ASN A N 1
ATOM 1760 C CA . ASN A 1 220 ? 14.266 -0.966 19.359 1 32.12 220 ASN A CA 1
ATOM 1761 C C . ASN A 1 220 ? 12.938 -0.649 18.672 1 32.12 220 ASN A C 1
ATOM 1763 O O . ASN A 1 220 ? 11.93 -1.324 18.906 1 32.12 220 ASN A O 1
ATOM 1767 N N . ARG A 1 221 ? 12.695 0.567 18.062 1 33.62 221 ARG A N 1
ATOM 1768 C CA . ARG A 1 221 ? 11.328 0.806 17.609 1 33.62 221 ARG A CA 1
ATOM 1769 C C . ARG A 1 221 ? 11.094 0.193 16.234 1 33.62 221 ARG A C 1
ATOM 1771 O O . ARG A 1 221 ? 10.023 -0.364 15.977 1 33.62 221 ARG A O 1
ATOM 1778 N N . LEU A 1 222 ? 11.75 0.467 15.078 1 34.94 222 LEU A N 1
ATOM 1779 C CA . LEU A 1 222 ? 11.477 -0.485 14.008 1 34.94 222 LEU A CA 1
ATOM 1780 C C . LEU A 1 222 ? 11.992 -1.874 14.375 1 34.94 222 LEU A C 1
ATOM 1782 O O . LEU A 1 222 ? 11.305 -2.873 14.148 1 34.94 222 LEU A O 1
ATOM 1786 N N . TYR A 1 223 ? 13.203 -2.236 14.742 1 32.59 223 TYR A N 1
ATOM 1787 C CA . TYR A 1 223 ? 13.633 -3.51 15.305 1 32.59 223 TYR A CA 1
ATOM 1788 C C . TYR A 1 223 ? 13.188 -3.639 16.766 1 32.59 223 TYR A C 1
ATOM 1790 O O . TYR A 1 223 ? 12.93 -4.746 17.234 1 32.59 223 TYR A O 1
ATOM 1798 N N . ARG A 1 224 ? 13.352 -2.904 17.781 1 33.34 224 ARG A N 1
ATOM 1799 C CA . ARG A 1 224 ? 12.797 -2.955 19.141 1 33.34 224 ARG A CA 1
ATOM 1800 C C . ARG A 1 224 ? 11.273 -3.064 19.094 1 33.34 224 ARG A C 1
ATOM 1802 O O . ARG A 1 224 ? 10.641 -3.377 20.109 1 33.34 224 ARG A O 1
ATOM 1809 N N . LYS A 1 225 ? 10.625 -2.486 18.203 1 31.42 225 LYS A N 1
ATOM 1810 C CA . LYS A 1 225 ? 9.242 -2.885 17.969 1 31.42 225 LYS A CA 1
ATOM 1811 C C . LYS A 1 225 ? 9.172 -4.152 17.125 1 31.42 225 LYS A C 1
ATOM 1813 O O . LYS A 1 225 ? 8.086 -4.59 16.734 1 31.42 225 LYS A O 1
ATOM 1818 N N . LEU A 1 226 ? 10.086 -4.574 16.594 1 26.66 226 LEU A N 1
ATOM 1819 C CA . LEU A 1 226 ? 10.242 -5.969 16.188 1 26.66 226 LEU A CA 1
ATOM 1820 C C . LEU A 1 226 ? 10.672 -6.828 17.375 1 26.66 226 LEU A C 1
ATOM 1822 O O . LEU A 1 226 ? 11.547 -6.43 18.141 1 26.66 226 LEU A O 1
ATOM 1826 N N . PRO A 1 227 ? 9.891 -7.859 17.875 1 27.25 227 PRO A N 1
ATOM 1827 C CA . PRO A 1 227 ? 10.406 -8.75 18.922 1 27.25 227 PRO A CA 1
ATOM 1828 C C . PRO A 1 227 ? 11.742 -9.391 18.547 1 27.25 227 PRO A C 1
ATOM 1830 O O . PRO A 1 227 ? 12.031 -9.578 17.359 1 27.25 227 PRO A O 1
ATOM 1833 N N . MET B 1 1 ? -10.125 15.055 -48.812 1 24.53 1 MET B N 1
ATOM 1834 C CA . MET B 1 1 ? -10.82 14.5 -47.656 1 24.53 1 MET B CA 1
ATOM 1835 C C . MET B 1 1 ? -9.844 14.18 -46.531 1 24.53 1 MET B C 1
ATOM 1837 O O . MET B 1 1 ? -8.984 13.305 -46.688 1 24.53 1 MET B O 1
ATOM 1841 N N . LEU B 1 2 ? -9.383 15.281 -45.75 1 31.42 2 LEU B N 1
ATOM 1842 C CA . LEU B 1 2 ? -8.406 15.312 -44.688 1 31.42 2 LEU B CA 1
ATOM 1843 C C . LEU B 1 2 ? -8.867 14.469 -43.5 1 31.42 2 LEU B C 1
ATOM 1845 O O . LEU B 1 2 ? -9.945 14.703 -42.938 1 31.42 2 LEU B O 1
ATOM 1849 N N . SER B 1 3 ? -8.32 13.242 -43.438 1 29.3 3 SER B N 1
ATOM 1850 C CA . SER B 1 3 ? -8.57 12.297 -42.344 1 29.3 3 SER B CA 1
ATOM 1851 C C . SER B 1 3 ? -8.219 12.898 -41 1 29.3 3 SER B C 1
ATOM 1853 O O . SER B 1 3 ? -7.086 13.336 -40.781 1 29.3 3 SER B O 1
ATOM 1855 N N . THR B 1 4 ? -9.242 13.508 -40.281 1 30.14 4 THR B N 1
ATOM 1856 C CA . THR B 1 4 ? -9.172 13.953 -38.906 1 30.14 4 THR B CA 1
ATOM 1857 C C . THR B 1 4 ? -8.672 12.828 -38 1 30.14 4 THR B C 1
ATOM 1859 O O . THR B 1 4 ? -9.336 11.797 -37.875 1 30.14 4 THR B O 1
ATOM 1862 N N . VAL B 1 5 ? -7.32 12.711 -37.844 1 30.44 5 VAL B N 1
ATOM 1863 C CA . VAL B 1 5 ? -6.734 11.875 -36.812 1 30.44 5 VAL B CA 1
ATOM 1864 C C . VAL B 1 5 ? -7.277 12.281 -35.469 1 30.44 5 VAL B C 1
ATOM 1866 O O . VAL B 1 5 ? -7.047 13.406 -35 1 30.44 5 VAL B O 1
ATOM 1869 N N . LEU B 1 6 ? -8.453 11.711 -35.062 1 25.19 6 LEU B N 1
ATOM 1870 C CA . LEU B 1 6 ? -8.898 11.742 -33.688 1 25.19 6 LEU B CA 1
ATOM 1871 C C . LEU B 1 6 ? -7.793 11.273 -32.75 1 25.19 6 LEU B C 1
ATOM 1873 O O . LEU B 1 6 ? -7.434 10.094 -32.75 1 25.19 6 LEU B O 1
ATOM 1877 N N . LEU B 1 7 ? -6.848 12.18 -32.469 1 26.22 7 LEU B N 1
ATOM 1878 C CA . LEU B 1 7 ? -5.957 11.945 -31.344 1 26.22 7 LEU B CA 1
ATOM 1879 C C . LEU B 1 7 ? -6.754 11.742 -30.047 1 26.22 7 LEU B C 1
ATOM 1881 O O . LEU B 1 7 ? -7.309 12.688 -29.5 1 26.22 7 LEU B O 1
ATOM 1885 N N . GLY B 1 8 ? -7.391 10.57 -29.984 1 22.72 8 GLY B N 1
ATOM 1886 C CA . GLY B 1 8 ? -7.914 10.242 -28.672 1 22.72 8 GLY B CA 1
ATOM 1887 C C . GLY B 1 8 ? -6.895 10.414 -27.562 1 22.72 8 GLY B C 1
ATOM 1888 O O . GLY B 1 8 ? -5.82 9.805 -27.594 1 22.72 8 GLY B O 1
ATOM 1889 N N . LEU B 1 9 ? -6.863 11.539 -26.938 1 24.92 9 LEU B N 1
ATOM 1890 C CA . LEU B 1 9 ? -6.211 11.781 -25.656 1 24.92 9 LEU B CA 1
ATOM 1891 C C . LEU B 1 9 ? -6.586 10.711 -24.641 1 24.92 9 LEU B C 1
ATOM 1893 O O . LEU B 1 9 ? -7.746 10.617 -24.234 1 24.92 9 LEU B O 1
ATOM 1897 N N . LEU B 1 10 ? -5.922 9.578 -24.703 1 25.67 10 LEU B N 1
ATOM 1898 C CA . LEU B 1 10 ? -6.023 8.688 -23.562 1 25.67 10 LEU B CA 1
ATOM 1899 C C . LEU B 1 10 ? -5.684 9.422 -22.266 1 25.67 10 LEU B C 1
ATOM 1901 O O . LEU B 1 10 ? -4.547 9.867 -22.078 1 25.67 10 LEU B O 1
ATOM 1905 N N . THR B 1 11 ? -6.641 10.109 -21.719 1 24.77 11 THR B N 1
ATOM 1906 C CA . THR B 1 11 ? -6.566 10.516 -20.328 1 24.77 11 THR B CA 1
ATOM 1907 C C . THR B 1 11 ? -6.105 9.367 -19.438 1 24.77 11 THR B C 1
ATOM 1909 O O . THR B 1 11 ? -6.711 8.289 -19.453 1 24.77 11 THR B O 1
ATOM 1912 N N . VAL B 1 12 ? -4.828 9.242 -19.406 1 27.09 12 VAL B N 1
ATOM 1913 C CA . VAL B 1 12 ? -4.348 8.492 -18.25 1 27.09 12 VAL B CA 1
ATOM 1914 C C . VAL B 1 12 ? -5.062 8.969 -16.984 1 27.09 12 VAL B C 1
ATOM 1916 O O . VAL B 1 12 ? -4.871 10.102 -16.547 1 27.09 12 VAL B O 1
ATOM 1919 N N . THR B 1 13 ? -6.383 8.766 -16.891 1 28.11 13 THR B N 1
ATOM 1920 C CA . THR B 1 13 ? -6.902 8.812 -15.523 1 28.11 13 THR B CA 1
ATOM 1921 C C . THR B 1 13 ? -5.855 8.312 -14.531 1 28.11 13 THR B C 1
ATOM 1923 O O . THR B 1 13 ? -5.262 7.25 -14.719 1 28.11 13 THR B O 1
ATOM 1926 N N . GLN B 1 14 ? -5.066 9.25 -14.039 1 28.42 14 GLN B N 1
ATOM 1927 C CA . GLN B 1 14 ? -4.332 9.109 -12.789 1 28.42 14 GLN B CA 1
ATOM 1928 C C . GLN B 1 14 ? -5.016 8.109 -11.859 1 28.42 14 GLN B C 1
ATOM 1930 O O . GLN B 1 14 ? -6.227 8.188 -11.648 1 28.42 14 GLN B O 1
ATOM 1935 N N . ALA B 1 15 ? -4.297 7.09 -11.375 1 30.83 15 ALA B N 1
ATOM 1936 C CA . ALA B 1 15 ? -4.34 5.969 -10.438 1 30.83 15 ALA B CA 1
ATOM 1937 C C . ALA B 1 15 ? -4.832 6.422 -9.07 1 30.83 15 ALA B C 1
ATOM 1939 O O . ALA B 1 15 ? -4.949 5.609 -8.148 1 30.83 15 ALA B O 1
ATOM 1940 N N . SER B 1 16 ? -5.043 7.664 -8.719 1 32.22 16 SER B N 1
ATOM 1941 C CA . SER B 1 16 ? -4.621 7.801 -7.328 1 32.22 16 SER B CA 1
ATOM 1942 C C . SER B 1 16 ? -5.273 6.746 -6.445 1 32.22 16 SER B C 1
ATOM 1944 O O . SER B 1 16 ? -5.199 6.82 -5.215 1 32.22 16 SER B O 1
ATOM 1946 N N . ASN B 1 17 ? -6.527 6.438 -6.715 1 33.66 17 ASN B N 1
ATOM 1947 C CA . ASN B 1 17 ? -7.289 5.812 -5.641 1 33.66 17 ASN B CA 1
ATOM 1948 C C . ASN B 1 17 ? -6.523 4.645 -5.02 1 33.66 17 ASN B C 1
ATOM 1950 O O . ASN B 1 17 ? -5.641 4.066 -5.652 1 33.66 17 ASN B O 1
ATOM 1954 N N . HIS B 1 18 ? -7 4.219 -3.98 1 45.47 18 HIS B N 1
ATOM 1955 C CA . HIS B 1 18 ? -6.434 3.217 -3.086 1 45.47 18 HIS B CA 1
ATOM 1956 C C . HIS B 1 18 ? -5.77 2.09 -3.867 1 45.47 18 HIS B C 1
ATOM 1958 O O . HIS B 1 18 ? -5.918 2.004 -5.09 1 45.47 18 HIS B O 1
ATOM 1964 N N . LEU B 1 19 ? -5.82 0.95 -3.133 1 56.84 19 LEU B N 1
ATOM 1965 C CA . LEU B 1 19 ? -4.961 0.002 -2.43 1 56.84 19 LEU B CA 1
ATOM 1966 C C . LEU B 1 19 ? -4.711 -1.238 -3.281 1 56.84 19 LEU B C 1
ATOM 1968 O O . LEU B 1 19 ? -4.07 -2.189 -2.826 1 56.84 19 LEU B O 1
ATOM 1972 N N . ALA B 1 20 ? -5.348 -1.165 -4.516 1 72.62 20 ALA B N 1
ATOM 1973 C CA . ALA B 1 20 ? -4.996 -2.445 -5.125 1 72.62 20 ALA B CA 1
ATOM 1974 C C . ALA B 1 20 ? -3.668 -2.354 -5.867 1 72.62 20 ALA B C 1
ATOM 1976 O O . ALA B 1 20 ? -3.359 -1.326 -6.477 1 72.62 20 ALA B O 1
ATOM 1977 N N . SER B 1 21 ? -2.938 -3.256 -5.805 1 83.5 21 SER B N 1
ATOM 1978 C CA . SER B 1 21 ? -1.64 -3.346 -6.465 1 83.5 21 SER B CA 1
ATOM 1979 C C . SER B 1 21 ? -1.655 -4.387 -7.582 1 83.5 21 SER B C 1
ATOM 1981 O O . SER B 1 21 ? -2.299 -5.43 -7.453 1 83.5 21 SER B O 1
ATOM 1983 N N . PHE B 1 22 ? -1.067 -4.008 -8.695 1 89.56 22 PHE B N 1
ATOM 1984 C CA . PHE B 1 22 ? -0.917 -4.902 -9.836 1 89.56 22 PHE B CA 1
ATOM 1985 C C . PHE B 1 22 ? 0.55 -5.043 -10.219 1 89.56 22 PHE B C 1
ATOM 1987 O O . PHE B 1 22 ? 1.299 -4.066 -10.203 1 89.56 22 PHE B O 1
ATOM 1994 N N . LYS B 1 23 ? 0.902 -6.262 -10.586 1 91.12 23 LYS B N 1
ATOM 1995 C CA . LYS B 1 23 ? 2.277 -6.523 -11 1 91.12 23 LYS B CA 1
ATOM 1996 C C . LYS B 1 23 ? 2.328 -7.547 -12.133 1 91.12 23 LYS B C 1
ATOM 1998 O O . LYS B 1 23 ? 1.44 -8.398 -12.25 1 91.12 23 LYS B O 1
ATOM 2003 N N . SER B 1 24 ? 3.363 -7.367 -12.945 1 94.19 24 SER B N 1
ATOM 2004 C CA . SER B 1 24 ? 3.695 -8.383 -13.938 1 94.19 24 SER B CA 1
ATOM 2005 C C . SER B 1 24 ? 4.977 -9.117 -13.57 1 94.19 24 SER B C 1
ATOM 2007 O O . SER B 1 24 ? 5.719 -8.688 -12.688 1 94.19 24 SER B O 1
ATOM 2009 N N . PHE B 1 25 ? 5.211 -10.211 -14.234 1 95.25 25 PHE B N 1
ATOM 2010 C CA . PHE B 1 25 ? 6.461 -10.914 -13.992 1 95.25 25 PHE B CA 1
ATOM 2011 C C . PHE B 1 25 ? 7.656 -10.055 -14.375 1 95.25 25 PHE B C 1
ATOM 2013 O O . PHE B 1 25 ? 8.633 -9.961 -13.617 1 95.25 25 PHE B O 1
ATOM 2020 N N . ASP B 1 26 ? 7.555 -9.367 -15.414 1 94.75 26 ASP B N 1
ATOM 2021 C CA . ASP B 1 26 ? 8.664 -8.562 -15.898 1 94.75 26 ASP B CA 1
ATOM 2022 C C . ASP B 1 26 ? 8.953 -7.398 -14.953 1 94.75 26 ASP B C 1
ATOM 2024 O O . ASP B 1 26 ? 10.102 -7.172 -14.562 1 94.75 26 ASP B O 1
ATOM 2028 N N . SER B 1 27 ? 7.863 -6.723 -14.648 1 92.5 27 SER B N 1
ATOM 2029 C CA . SER B 1 27 ? 8.062 -5.594 -13.75 1 92.5 27 SER B CA 1
ATOM 2030 C C . SER B 1 27 ? 8.594 -6.059 -12.398 1 92.5 27 SER B C 1
ATOM 2032 O O . SER B 1 27 ? 9.422 -5.379 -11.781 1 92.5 27 SER B O 1
ATOM 2034 N N . THR B 1 28 ? 8.188 -7.18 -11.969 1 94.25 28 THR B N 1
ATOM 2035 C CA . THR B 1 28 ? 8.617 -7.711 -10.68 1 94.25 28 THR B CA 1
ATOM 2036 C C . THR B 1 28 ? 10.07 -8.164 -10.734 1 94.25 28 THR B C 1
ATOM 2038 O O . THR B 1 28 ? 10.828 -7.965 -9.781 1 94.25 28 THR B O 1
ATOM 2041 N N . ASP B 1 29 ? 10.414 -8.742 -11.812 1 95.12 29 ASP B N 1
ATOM 2042 C CA . ASP B 1 29 ? 11.805 -9.148 -11.977 1 95.12 29 ASP B CA 1
ATOM 2043 C C . ASP B 1 29 ? 12.734 -7.938 -11.977 1 95.12 29 ASP B C 1
ATOM 2045 O O . ASP B 1 29 ? 13.828 -7.988 -11.414 1 95.12 29 ASP B O 1
ATOM 2049 N N . ARG B 1 30 ? 12.297 -6.914 -12.594 1 92.94 30 ARG B N 1
ATOM 2050 C CA . ARG B 1 30 ? 13.078 -5.684 -12.57 1 92.94 30 ARG B CA 1
ATOM 2051 C C . ARG B 1 30 ? 13.227 -5.156 -11.141 1 92.94 30 ARG B C 1
ATOM 2053 O O . ARG B 1 30 ? 14.312 -4.734 -10.742 1 92.94 30 ARG B O 1
ATOM 2060 N N . GLU B 1 31 ? 12.156 -5.195 -10.445 1 91.31 31 GLU B N 1
ATOM 2061 C CA . GLU B 1 31 ? 12.211 -4.781 -9.047 1 91.31 31 GLU B CA 1
ATOM 2062 C C . GLU B 1 31 ? 13.156 -5.664 -8.25 1 91.31 31 GLU B C 1
ATOM 2064 O O . GLU B 1 31 ? 13.977 -5.164 -7.477 1 91.31 31 GLU B O 1
ATOM 2069 N N . CYS B 1 32 ? 13.039 -6.957 -8.422 1 94.94 32 CYS B N 1
ATOM 2070 C CA . CYS B 1 32 ? 13.891 -7.902 -7.707 1 94.94 32 CYS B CA 1
ATOM 2071 C C . CYS B 1 32 ? 15.359 -7.672 -8.039 1 94.94 32 CYS B C 1
ATOM 2073 O O . CYS B 1 32 ? 16.219 -7.77 -7.156 1 94.94 32 CYS B O 1
ATOM 2075 N N . SER B 1 33 ? 15.633 -7.352 -9.242 1 94.12 33 SER B N 1
ATOM 2076 C CA . SER B 1 33 ? 17.016 -7.145 -9.664 1 94.12 33 SER B CA 1
ATOM 2077 C C . SER B 1 33 ? 17.641 -5.949 -8.953 1 94.12 33 SER B C 1
ATOM 2079 O O . SER B 1 33 ? 18.844 -5.898 -8.75 1 94.12 33 SER B O 1
ATOM 2081 N N . ARG B 1 34 ? 16.812 -5.043 -8.57 1 90.88 34 ARG B N 1
ATOM 2082 C CA . ARG B 1 34 ? 17.312 -3.889 -7.832 1 90.88 34 ARG B CA 1
ATOM 2083 C C . ARG B 1 34 ? 17.906 -4.312 -6.492 1 90.88 34 ARG B C 1
ATOM 2085 O O . ARG B 1 34 ? 18.859 -3.695 -6.004 1 90.88 34 ARG B O 1
ATOM 2092 N N . TYR B 1 35 ? 17.375 -5.32 -5.945 1 93.12 35 TYR B N 1
ATOM 2093 C CA . TYR B 1 35 ? 17.781 -5.746 -4.613 1 93.12 35 TYR B CA 1
ATOM 2094 C C . TYR B 1 35 ? 18.828 -6.852 -4.691 1 93.12 35 TYR B C 1
ATOM 2096 O O . TYR B 1 35 ? 19.797 -6.863 -3.926 1 93.12 35 TYR B O 1
ATOM 2104 N N . LEU B 1 36 ? 18.594 -7.773 -5.555 1 94.12 36 LEU B N 1
ATOM 2105 C CA . LEU B 1 36 ? 19.375 -9 -5.574 1 94.12 36 LEU B CA 1
ATOM 2106 C C . LEU B 1 36 ? 20.469 -8.93 -6.629 1 94.12 36 LEU B C 1
ATOM 2108 O O . LEU B 1 36 ? 21.438 -9.695 -6.574 1 94.12 36 LEU B O 1
ATOM 2112 N N . GLY B 1 37 ? 20.344 -8.07 -7.547 1 90.31 37 GLY B N 1
ATOM 2113 C CA . GLY B 1 37 ? 21.203 -8.07 -8.711 1 90.31 37 GLY B CA 1
ATOM 2114 C C . GLY B 1 37 ? 20.641 -8.891 -9.867 1 90.31 37 GLY B C 1
ATOM 2115 O O . GLY B 1 37 ? 19.656 -9.609 -9.703 1 90.31 37 GLY B O 1
ATOM 2116 N N . HIS B 1 38 ? 21.266 -8.734 -10.953 1 88.44 38 HIS B N 1
ATOM 2117 C CA . HIS B 1 38 ? 20.797 -9.398 -12.172 1 88.44 38 HIS B CA 1
ATOM 2118 C C . HIS B 1 38 ? 21.062 -10.898 -12.125 1 88.44 38 HIS B C 1
ATOM 2120 O O . HIS B 1 38 ? 22.141 -11.328 -11.695 1 88.44 38 HIS B O 1
ATOM 2126 N N . GLN B 1 39 ? 20.109 -11.742 -12.547 1 86.56 39 GLN B N 1
ATOM 2127 C CA . GLN B 1 39 ? 20.172 -13.188 -12.711 1 86.56 39 GLN B CA 1
ATOM 2128 C C . GLN B 1 39 ? 20.562 -13.875 -11.406 1 86.56 39 GLN B C 1
ATOM 2130 O O . GLN B 1 39 ? 21.406 -14.766 -11.406 1 86.56 39 GLN B O 1
ATOM 2135 N N . HIS B 1 40 ? 20.094 -13.344 -10.336 1 92 40 HIS B N 1
ATOM 2136 C CA . HIS B 1 40 ? 20.344 -13.953 -9.031 1 92 40 HIS B CA 1
ATOM 2137 C C . HIS B 1 40 ? 19.578 -15.266 -8.891 1 92 40 HIS B C 1
ATOM 2139 O O . HIS B 1 40 ? 18.469 -15.398 -9.414 1 92 40 HIS B O 1
ATOM 2145 N N . ARG B 1 41 ? 20.062 -16.188 -8.211 1 92.38 41 ARG B N 1
ATOM 2146 C CA . ARG B 1 41 ? 19.484 -17.531 -8.086 1 92.38 41 ARG B CA 1
ATOM 2147 C C . ARG B 1 41 ? 18.141 -17.469 -7.375 1 92.38 41 ARG B C 1
ATOM 2149 O O . ARG B 1 41 ? 17.297 -18.359 -7.543 1 92.38 41 ARG B O 1
ATOM 2156 N N . CYS B 1 42 ? 17.906 -16.391 -6.551 1 94 42 CYS B N 1
ATOM 2157 C CA . CYS B 1 42 ? 16.656 -16.297 -5.793 1 94 42 CYS B CA 1
ATOM 2158 C C . CYS B 1 42 ? 15.688 -15.328 -6.461 1 94 42 CYS B C 1
ATOM 2160 O O . CYS B 1 42 ? 14.727 -14.875 -5.836 1 94 42 CYS B O 1
ATOM 2162 N N . ALA B 1 43 ? 15.906 -15.031 -7.711 1 95.06 43 ALA B N 1
ATOM 2163 C CA . ALA B 1 43 ? 15.062 -14.07 -8.422 1 95.06 43 ALA B CA 1
ATOM 2164 C C . ALA B 1 43 ? 13.633 -14.578 -8.531 1 95.06 43 ALA B C 1
ATOM 2166 O O . ALA B 1 43 ? 12.68 -13.805 -8.359 1 95.06 43 ALA B O 1
ATOM 2167 N N . VAL B 1 44 ? 13.484 -15.797 -8.758 1 94.38 44 VAL B N 1
ATOM 2168 C CA . VAL B 1 44 ? 12.141 -16.359 -8.906 1 94.38 44 VAL B CA 1
ATOM 2169 C C . VAL B 1 44 ? 11.414 -16.328 -7.562 1 94.38 44 VAL B C 1
ATOM 2171 O O . VAL B 1 44 ? 10.219 -16.047 -7.504 1 94.38 44 VAL B O 1
ATOM 2174 N N . ARG B 1 45 ? 12.125 -16.641 -6.531 1 94 45 ARG B N 1
ATOM 2175 C CA . ARG B 1 45 ? 11.531 -16.531 -5.203 1 94 45 ARG B CA 1
ATOM 2176 C C . ARG B 1 45 ? 11.102 -15.109 -4.902 1 94 45 ARG B C 1
ATOM 2178 O O . ARG B 1 45 ? 10.008 -14.883 -4.379 1 94 45 ARG B O 1
ATOM 2185 N N . CYS B 1 46 ? 11.977 -14.18 -5.199 1 94.56 46 CYS B N 1
ATOM 2186 C CA . CYS B 1 46 ? 11.641 -12.766 -5.031 1 94.56 46 CYS B CA 1
ATOM 2187 C C . CYS B 1 46 ? 10.375 -12.406 -5.801 1 94.56 46 CYS B C 1
ATOM 2189 O O . CYS B 1 46 ? 9.469 -11.781 -5.254 1 94.56 46 CYS B O 1
ATOM 2191 N N . ARG B 1 47 ? 10.25 -12.836 -7.035 1 94.31 47 ARG B N 1
ATOM 2192 C CA . ARG B 1 47 ? 9.062 -12.609 -7.844 1 94.31 47 ARG B CA 1
ATOM 2193 C C . ARG B 1 47 ? 7.816 -13.156 -7.152 1 94.31 47 ARG B C 1
ATOM 2195 O O . ARG B 1 47 ? 6.773 -12.492 -7.125 1 94.31 47 ARG B O 1
ATOM 2202 N N . GLY B 1 48 ? 7.992 -14.359 -6.645 1 93.31 48 GLY B N 1
ATOM 2203 C CA . GLY B 1 48 ? 6.879 -15 -5.965 1 93.31 48 GLY B CA 1
ATOM 2204 C C . GLY B 1 48 ? 6.426 -14.25 -4.727 1 93.31 48 GLY B C 1
ATOM 2205 O O . GLY B 1 48 ? 5.227 -14.148 -4.461 1 93.31 48 GLY B O 1
ATOM 2206 N N . LEU B 1 49 ? 7.363 -13.734 -4.016 1 91.12 49 LEU B N 1
ATOM 2207 C CA . LEU B 1 49 ? 7.039 -12.977 -2.812 1 91.12 49 LEU B CA 1
ATOM 2208 C C . LEU B 1 49 ? 6.328 -11.672 -3.168 1 91.12 49 LEU B C 1
ATOM 2210 O O . LEU B 1 49 ? 5.344 -11.305 -2.525 1 91.12 49 LEU B O 1
ATOM 2214 N N . LEU B 1 50 ? 6.766 -11.039 -4.211 1 91 50 LEU B N 1
ATOM 2215 C CA . LEU B 1 50 ? 6.25 -9.727 -4.574 1 91 50 LEU B CA 1
ATOM 2216 C C . LEU B 1 50 ? 4.898 -9.844 -5.27 1 91 50 LEU B C 1
ATOM 2218 O O . LEU B 1 50 ? 4.059 -8.945 -5.156 1 91 50 LEU B O 1
ATOM 2222 N N . THR B 1 51 ? 4.672 -10.914 -5.938 1 91.31 51 THR B N 1
ATOM 2223 C CA . THR B 1 51 ? 3.385 -11.133 -6.59 1 91.31 51 THR B CA 1
ATOM 2224 C C . THR B 1 51 ? 2.457 -11.953 -5.695 1 91.31 51 THR B C 1
ATOM 2226 O O . THR B 1 51 ? 1.271 -12.109 -6 1 91.31 51 THR B O 1
ATOM 2229 N N . ARG B 1 52 ? 2.994 -12.523 -4.703 1 88.75 52 ARG B N 1
ATOM 2230 C CA . ARG B 1 52 ? 2.281 -13.25 -3.652 1 88.75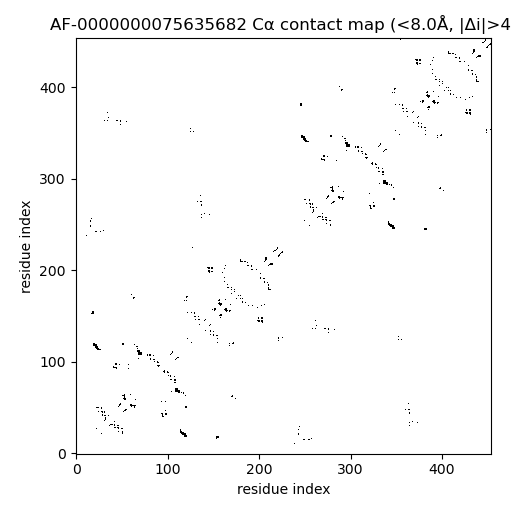 52 ARG B CA 1
ATOM 2231 C C . ARG B 1 52 ? 1.913 -14.656 -4.109 1 88.75 52 ARG B C 1
ATOM 2233 O O . ARG B 1 52 ? 1.008 -15.281 -3.553 1 88.75 52 ARG B O 1
ATOM 2240 N N . PHE B 1 53 ? 2.545 -15.094 -5.113 1 88.5 53 PHE B N 1
ATOM 2241 C CA . PHE B 1 53 ? 2.279 -16.5 -5.398 1 88.5 53 PHE B CA 1
ATOM 2242 C C . PHE B 1 53 ? 3.146 -17.406 -4.531 1 88.5 53 PHE B C 1
ATOM 2244 O O . PHE B 1 53 ? 3.002 -18.625 -4.562 1 88.5 53 PHE B O 1
ATOM 2251 N N . LEU B 1 54 ? 4.055 -16.781 -3.881 1 85.06 54 LEU B N 1
ATOM 2252 C CA . LEU B 1 54 ? 4.82 -17.438 -2.832 1 85.06 54 LEU B CA 1
ATOM 2253 C C . LEU B 1 54 ? 4.66 -16.703 -1.501 1 85.06 54 LEU B C 1
ATOM 2255 O O . LEU B 1 54 ? 4.637 -15.477 -1.461 1 85.06 54 LEU B O 1
ATOM 2259 N N . ASN B 1 55 ? 4.246 -17.516 -0.499 1 68.44 55 ASN B N 1
ATOM 2260 C CA . ASN B 1 55 ? 4.215 -16.906 0.822 1 68.44 55 ASN B CA 1
ATOM 2261 C C . ASN B 1 55 ? 5.43 -17.297 1.654 1 68.44 55 ASN B C 1
ATOM 2263 O O . ASN B 1 55 ? 6.258 -18.094 1.213 1 68.44 55 ASN B O 1
ATOM 2267 N N . ARG B 1 56 ? 5.559 -16.656 2.771 1 58.44 56 ARG B N 1
ATOM 2268 C CA . ARG B 1 56 ? 6.723 -16.891 3.625 1 58.44 56 ARG B CA 1
ATOM 2269 C C . ARG B 1 56 ? 6.844 -18.359 4.012 1 58.44 56 ARG B C 1
ATOM 2271 O O . ARG B 1 56 ? 7.945 -18.844 4.262 1 58.44 56 ARG B O 1
ATOM 2278 N N . THR B 1 57 ? 5.668 -18.922 4.012 1 52.09 57 THR B N 1
ATOM 2279 C CA . THR B 1 57 ? 5.684 -20.328 4.434 1 52.09 57 THR B CA 1
ATOM 2280 C C . THR B 1 57 ? 5.848 -21.25 3.232 1 52.09 57 THR B C 1
ATOM 2282 O O . THR B 1 57 ? 5.617 -22.453 3.338 1 52.09 57 THR B O 1
ATOM 2285 N N . SER B 1 58 ? 6.277 -20.688 2.25 1 52.16 58 SER B N 1
ATOM 2286 C CA . SER B 1 58 ? 6.609 -21.469 1.057 1 52.16 58 SER B CA 1
ATOM 2287 C C . SER B 1 58 ? 5.375 -22.141 0.48 1 52.16 58 SER B C 1
ATOM 2289 O O . SER B 1 58 ? 5.484 -23.141 -0.234 1 52.16 58 SER B O 1
ATOM 2291 N N . GLU B 1 59 ? 4.246 -21.641 0.925 1 61.47 59 GLU B N 1
ATOM 2292 C CA . GLU B 1 59 ? 3.047 -22.156 0.267 1 61.47 59 GLU B CA 1
ATOM 2293 C C . GLU B 1 59 ? 2.791 -21.438 -1.054 1 61.47 59 GLU B C 1
ATOM 2295 O O . GLU B 1 59 ? 3.166 -20.281 -1.214 1 61.47 59 GLU B O 1
ATOM 2300 N N . PHE B 1 60 ? 2.455 -22.234 -2.053 1 66.06 60 PHE B N 1
ATOM 2301 C CA . PHE B 1 60 ? 2.172 -21.734 -3.396 1 66.06 60 PHE B CA 1
ATOM 2302 C C . PHE B 1 60 ? 0.672 -21.578 -3.613 1 66.06 60 PHE B C 1
ATOM 2304 O O . PHE B 1 60 ? -0.005 -22.531 -4.016 1 66.06 60 PHE B O 1
ATOM 2311 N N . PRO B 1 61 ? 0.224 -20.406 -3.281 1 72 61 PRO B N 1
ATOM 2312 C CA . PRO B 1 61 ? -1.182 -20.203 -3.643 1 72 61 PRO B CA 1
ATOM 2313 C C . PRO B 1 61 ? -1.427 -20.344 -5.145 1 72 61 PRO B C 1
ATOM 2315 O O . PRO B 1 61 ? -1.051 -19.453 -5.914 1 72 61 PRO B O 1
ATOM 2318 N N . THR B 1 62 ? -2.018 -21.375 -5.574 1 78.56 62 THR B N 1
ATOM 2319 C CA . THR B 1 62 ? -2.131 -21.75 -6.98 1 78.56 62 THR B CA 1
ATOM 2320 C C . THR B 1 62 ? -2.945 -20.703 -7.746 1 78.56 62 THR B C 1
ATOM 2322 O O . THR B 1 62 ? -2.629 -20.391 -8.891 1 78.56 62 THR B O 1
ATOM 2325 N N . ALA B 1 63 ? -3.936 -20.172 -7.07 1 79.38 63 ALA B N 1
ATOM 2326 C CA . ALA B 1 63 ? -4.82 -19.234 -7.75 1 79.38 63 ALA B CA 1
ATOM 2327 C C . ALA B 1 63 ? -4.055 -17.984 -8.188 1 79.38 63 ALA B C 1
ATOM 2329 O O . ALA B 1 63 ? -4.387 -17.359 -9.203 1 79.38 63 ALA B O 1
ATOM 2330 N N . VAL B 1 64 ? -3.043 -17.672 -7.473 1 86.56 64 VAL B N 1
ATOM 2331 C CA . VAL B 1 64 ? -2.307 -16.453 -7.746 1 86.56 64 VAL B CA 1
ATOM 2332 C C . VAL B 1 64 ? -1.376 -16.656 -8.938 1 86.56 64 VAL B C 1
ATOM 2334 O O . VAL B 1 64 ? -1.339 -15.844 -9.859 1 86.56 64 VAL B O 1
ATOM 2337 N N . ILE B 1 65 ? -0.692 -17.781 -8.953 1 89.94 65 ILE B N 1
ATOM 2338 C CA . ILE B 1 65 ? 0.292 -17.969 -10.008 1 89.94 65 ILE B CA 1
ATOM 2339 C C . ILE B 1 65 ? -0.417 -18.344 -11.312 1 89.94 65 ILE B C 1
ATOM 2341 O O . ILE B 1 65 ? 0.036 -17.969 -12.398 1 89.94 65 ILE B O 1
ATOM 2345 N N . GLU B 1 66 ? -1.514 -18.938 -11.289 1 89.5 66 GLU B N 1
ATOM 2346 C CA . GLU B 1 66 ? -2.219 -19.438 -12.469 1 89.5 66 GLU B CA 1
ATOM 2347 C C . GLU B 1 66 ? -2.703 -18.281 -13.344 1 89.5 66 GLU B C 1
ATOM 2349 O O . GLU B 1 66 ? -2.803 -18.422 -14.57 1 89.5 66 GLU B O 1
ATOM 2354 N N . ARG B 1 67 ? -2.869 -17.219 -12.75 1 89.44 67 ARG B N 1
ATOM 2355 C CA . ARG B 1 67 ? -3.408 -16.078 -13.484 1 89.44 67 ARG B CA 1
ATOM 2356 C C . ARG B 1 67 ? -2.389 -15.539 -14.484 1 89.44 67 ARG B C 1
ATOM 2358 O O . ARG B 1 67 ? -2.742 -14.773 -15.391 1 89.44 67 ARG B O 1
ATOM 2365 N N . PHE B 1 68 ? -1.193 -15.938 -14.297 1 94 68 PHE B N 1
ATOM 2366 C CA . PHE B 1 68 ? -0.151 -15.445 -15.188 1 94 68 PHE B CA 1
ATOM 2367 C C . PHE B 1 68 ? 0.007 -16.359 -16.391 1 94 68 PHE B C 1
ATOM 2369 O O . PHE B 1 68 ? 0.756 -16.047 -17.328 1 94 68 PHE B O 1
ATOM 2376 N N . TYR B 1 69 ? -0.745 -17.484 -16.438 1 94.25 69 TYR B N 1
ATOM 2377 C CA . TYR B 1 69 ? -0.572 -18.484 -17.484 1 94.25 69 TYR B CA 1
ATOM 2378 C C . TYR B 1 69 ? -1.872 -18.703 -18.25 1 94.25 69 TYR B C 1
ATOM 2380 O O . TYR B 1 69 ? -2.959 -18.469 -17.703 1 94.25 69 TYR B O 1
ATOM 2388 N N . GLU B 1 70 ? -1.704 -19.078 -19.453 1 93 70 GLU B N 1
ATOM 2389 C CA . GLU B 1 70 ? -2.816 -19.484 -20.297 1 93 70 GLU B CA 1
ATOM 2390 C C . GLU B 1 70 ? -2.607 -20.906 -20.828 1 93 70 GLU B C 1
ATOM 2392 O O . GLU B 1 70 ? -1.629 -21.172 -21.531 1 93 70 GLU B O 1
ATOM 2397 N N . PRO B 1 71 ? -3.518 -21.688 -20.406 1 92 71 PRO B N 1
ATOM 2398 C CA . PRO B 1 71 ? -3.371 -23.062 -20.922 1 92 71 PRO B CA 1
ATOM 2399 C C . PRO B 1 71 ? -3.551 -23.141 -22.438 1 92 71 PRO B C 1
ATOM 2401 O O . PRO B 1 71 ? -4.156 -22.25 -23.031 1 92 71 PRO B O 1
ATOM 2404 N N . GLY B 1 72 ? -2.979 -24.188 -22.984 1 90.5 72 GLY B N 1
ATOM 2405 C CA . GLY B 1 72 ? -3.23 -24.438 -24.406 1 90.5 72 GLY B CA 1
ATOM 2406 C C . GLY B 1 72 ? -4.688 -24.734 -24.703 1 90.5 72 GLY B C 1
ATOM 2407 O O . GLY B 1 72 ? -5.406 -25.266 -23.859 1 90.5 72 GLY B O 1
ATOM 2408 N N . GLU B 1 73 ? -5.211 -24.344 -25.859 1 88 73 GLU B N 1
ATOM 2409 C CA . GLU B 1 73 ? -6.613 -24.453 -26.25 1 88 73 GLU B CA 1
ATOM 2410 C C . GLU B 1 73 ? -7.121 -25.875 -26.125 1 88 73 GLU B C 1
ATOM 2412 O O . GLU B 1 73 ? -8.242 -26.109 -25.656 1 88 73 GLU B O 1
ATOM 2417 N N . ASP B 1 74 ? -6.445 -26.922 -26.328 1 89.5 74 ASP B N 1
ATOM 2418 C CA . ASP B 1 74 ? -6.926 -28.297 -26.328 1 89.5 74 ASP B CA 1
ATOM 2419 C C . ASP B 1 74 ? -6.254 -29.125 -25.234 1 89.5 74 ASP B C 1
ATOM 2421 O O . ASP B 1 74 ? -6.277 -30.359 -25.266 1 89.5 74 ASP B O 1
ATOM 2425 N N . ASP B 1 75 ? -5.711 -28.328 -24.328 1 91.19 75 ASP B N 1
ATOM 2426 C CA . ASP B 1 75 ? -5.047 -29.047 -23.25 1 91.19 75 ASP B CA 1
ATOM 2427 C C . ASP B 1 75 ? -5.918 -29.078 -21.984 1 91.19 75 ASP B C 1
ATOM 2429 O O . ASP B 1 75 ? -5.922 -28.125 -21.203 1 91.19 75 ASP B O 1
ATOM 2433 N N . TYR B 1 76 ? -6.531 -30.188 -21.766 1 91 76 TYR B N 1
ATOM 2434 C CA . TYR B 1 76 ? -7.469 -30.312 -20.656 1 91 76 TYR B CA 1
ATOM 2435 C C . TYR B 1 76 ? -6.805 -30.953 -19.438 1 91 76 TYR B C 1
ATOM 2437 O O . TYR B 1 76 ? -7.414 -31.062 -18.375 1 91 76 TYR B O 1
ATOM 2445 N N . LEU B 1 77 ? -5.555 -31.328 -19.594 1 94 77 LEU B N 1
ATOM 2446 C CA . LEU B 1 77 ? -4.902 -32.062 -18.5 1 94 77 LEU B CA 1
ATOM 2447 C C . LEU B 1 77 ? -3.809 -31.203 -17.859 1 94 77 LEU B C 1
ATOM 2449 O O . LEU B 1 77 ? -3.062 -31.688 -17.016 1 94 77 LEU B O 1
ATOM 2453 N N . TYR B 1 78 ? -3.711 -29.953 -18.312 1 92.75 78 TYR B N 1
ATOM 2454 C CA . TYR B 1 78 ? -2.604 -29.109 -17.875 1 92.75 78 TYR B CA 1
ATOM 2455 C C . TYR B 1 78 ? -2.572 -28.984 -16.359 1 92.75 78 TYR B C 1
ATOM 2457 O O . TYR B 1 78 ? -1.5 -29 -15.75 1 92.75 78 TYR B O 1
ATOM 2465 N N . ARG B 1 79 ? -3.732 -28.922 -15.664 1 90.94 79 ARG B N 1
ATOM 2466 C CA . ARG B 1 79 ? -3.773 -28.734 -14.219 1 90.94 79 ARG B CA 1
ATOM 2467 C C . ARG B 1 79 ? -3.273 -29.984 -13.5 1 90.94 79 ARG B C 1
ATOM 2469 O O . ARG B 1 79 ? -2.463 -29.891 -12.57 1 90.94 79 ARG B O 1
ATOM 2476 N N . SER B 1 80 ? -3.777 -31.109 -13.961 1 92.19 80 SER B N 1
ATOM 2477 C CA . SER B 1 80 ? -3.369 -32.375 -13.344 1 92.19 80 SER B CA 1
ATOM 2478 C C . SER B 1 80 ? -1.871 -32.594 -13.516 1 92.19 80 SER B C 1
ATOM 2480 O O . SER B 1 80 ? -1.193 -33 -12.57 1 92.19 80 SER B O 1
ATOM 2482 N N . ARG B 1 81 ? -1.354 -32.344 -14.656 1 95.25 81 ARG B N 1
ATOM 2483 C CA . ARG B 1 81 ? 0.073 -32.5 -14.906 1 95.25 81 ARG B CA 1
ATOM 2484 C C . ARG B 1 81 ? 0.896 -31.562 -14.039 1 95.25 81 ARG B C 1
ATOM 2486 O O . ARG B 1 81 ? 1.939 -31.938 -13.508 1 95.25 81 ARG B O 1
ATOM 2493 N N . THR B 1 82 ? 0.416 -30.344 -13.938 1 93.19 82 THR B N 1
ATOM 2494 C CA . THR B 1 82 ? 1.114 -29.375 -13.117 1 93.19 82 THR B CA 1
ATOM 2495 C C . THR B 1 82 ? 1.146 -29.812 -11.656 1 93.19 82 THR B C 1
ATOM 2497 O O . THR B 1 82 ? 2.191 -29.734 -11 1 93.19 82 THR B O 1
ATOM 2500 N N . VAL B 1 83 ? -0.01 -30.266 -11.125 1 91.12 83 VAL B N 1
ATOM 2501 C CA . VAL B 1 83 ? -0.1 -30.719 -9.742 1 91.12 83 VAL B CA 1
ATOM 2502 C C . VAL B 1 83 ? 0.854 -31.891 -9.523 1 91.12 83 VAL B C 1
ATOM 2504 O O . VAL B 1 83 ? 1.554 -31.953 -8.516 1 91.12 83 VAL B O 1
ATOM 2507 N N . GLN B 1 84 ? 0.908 -32.781 -10.453 1 94.25 84 GLN B N 1
ATOM 2508 C CA . GLN B 1 84 ? 1.817 -33.938 -10.359 1 94.25 84 GLN B CA 1
ATOM 2509 C C . GLN B 1 84 ? 3.273 -33.469 -10.367 1 94.25 84 GLN B C 1
ATOM 2511 O O . GLN B 1 84 ? 4.082 -33.938 -9.562 1 94.25 84 GLN B O 1
ATOM 2516 N N . CYS B 1 85 ? 3.592 -32.562 -11.281 1 94.81 85 CYS B N 1
ATOM 2517 C CA . CYS B 1 85 ? 4.938 -32.031 -11.359 1 94.81 85 CYS B CA 1
ATOM 2518 C C . CYS B 1 85 ? 5.336 -31.375 -10.039 1 94.81 85 CYS B C 1
ATOM 2520 O O . CYS B 1 85 ? 6.449 -31.578 -9.547 1 94.81 85 CYS B O 1
ATOM 2522 N N . LEU B 1 86 ? 4.426 -30.594 -9.453 1 92.19 86 LEU B N 1
ATOM 2523 C CA . LEU B 1 86 ? 4.684 -29.891 -8.195 1 92.19 86 LEU B CA 1
ATOM 2524 C C . LEU B 1 86 ? 4.934 -30.875 -7.062 1 92.19 86 LEU B C 1
ATOM 2526 O O . LEU B 1 86 ? 5.75 -30.625 -6.18 1 92.19 86 LEU B O 1
ATOM 2530 N N . ARG B 1 87 ? 4.211 -31.984 -7.059 1 91.38 87 ARG B N 1
ATOM 2531 C CA . ARG B 1 87 ? 4.363 -33 -6.023 1 91.38 87 ARG B CA 1
ATOM 2532 C C . ARG B 1 87 ? 5.758 -33.625 -6.066 1 91.38 87 ARG B C 1
ATOM 2534 O O . ARG B 1 87 ? 6.281 -34.031 -5.035 1 91.38 87 ARG B O 1
ATOM 2541 N N . ASP B 1 88 ? 6.414 -33.562 -7.164 1 93 88 ASP B N 1
ATOM 2542 C CA . ASP B 1 88 ? 7.703 -34.219 -7.375 1 93 88 ASP B CA 1
ATOM 2543 C C . ASP B 1 88 ? 8.859 -33.25 -7.137 1 93 88 ASP B C 1
ATOM 2545 O O . ASP B 1 88 ? 10.023 -33.625 -7.234 1 93 88 ASP B O 1
ATOM 2549 N N . VAL B 1 89 ? 8.508 -32.031 -6.953 1 91.12 89 VAL B N 1
ATOM 2550 C CA . VAL B 1 89 ? 9.555 -31.031 -6.746 1 91.12 89 VAL B CA 1
ATOM 2551 C C . VAL B 1 89 ? 10.312 -31.328 -5.453 1 91.12 89 VAL B C 1
ATOM 2553 O O . VAL B 1 89 ? 9.703 -31.438 -4.387 1 91.12 89 VAL B O 1
ATOM 2556 N N . ARG B 1 90 ? 11.594 -31.547 -5.535 1 91.06 90 ARG B N 1
ATOM 2557 C CA . ARG B 1 90 ? 12.523 -31.656 -4.418 1 91.06 90 ARG B CA 1
ATOM 2558 C C . ARG B 1 90 ? 13.57 -30.562 -4.465 1 91.06 90 ARG B C 1
ATOM 2560 O O . ARG B 1 90 ? 14.203 -30.328 -5.5 1 91.06 90 ARG B O 1
ATOM 2567 N N . ALA B 1 91 ? 13.562 -29.797 -3.441 1 87.62 91 ALA B N 1
ATOM 2568 C CA . ALA B 1 91 ? 14.477 -28.656 -3.439 1 87.62 91 ALA B CA 1
ATOM 2569 C C . ALA B 1 91 ? 15.25 -28.578 -2.125 1 87.62 91 ALA B C 1
ATOM 2571 O O . ALA B 1 91 ? 14.727 -28.938 -1.068 1 87.62 91 ALA B O 1
ATOM 2572 N N . LEU B 1 92 ? 16.484 -28.078 -2.18 1 87 92 LEU B N 1
ATOM 2573 C CA . LEU B 1 92 ? 17.375 -27.969 -1.035 1 87 92 LEU B CA 1
ATOM 2574 C C . LEU B 1 92 ? 17.078 -26.703 -0.235 1 87 92 LEU B C 1
ATOM 2576 O O . LEU B 1 92 ? 17.484 -26.609 0.928 1 87 92 LEU B O 1
ATOM 2580 N N . ASN B 1 93 ? 16.562 -25.75 -0.883 1 86.69 93 ASN B N 1
ATOM 2581 C CA . ASN B 1 93 ? 16.25 -24.484 -0.235 1 86.69 93 ASN B CA 1
ATOM 2582 C C . ASN B 1 93 ? 15.039 -23.812 -0.874 1 86.69 93 ASN B C 1
ATOM 2584 O O . ASN B 1 93 ? 14.516 -24.297 -1.882 1 86.69 93 ASN B O 1
ATOM 2588 N N . SER B 1 94 ? 14.672 -22.734 -0.327 1 87.5 94 SER B N 1
ATOM 2589 C CA . SER B 1 94 ? 13.445 -22.062 -0.75 1 87.5 94 SER B CA 1
ATOM 2590 C C . SER B 1 94 ? 13.602 -21.438 -2.127 1 87.5 94 SER B C 1
ATOM 2592 O O . SER B 1 94 ? 12.633 -21.312 -2.877 1 87.5 94 SER B O 1
ATOM 2594 N N . CYS B 1 95 ? 14.805 -21 -2.5 1 91.75 95 CYS B N 1
ATOM 2595 C CA . CYS B 1 95 ? 15.031 -20.422 -3.818 1 91.75 95 CYS B CA 1
ATOM 2596 C C . CYS B 1 95 ? 14.898 -21.469 -4.914 1 91.75 95 CYS B C 1
ATOM 2598 O O . CYS B 1 95 ? 14.242 -21.234 -5.926 1 91.75 95 CYS B O 1
ATOM 2600 N N . GLU B 1 96 ? 15.438 -22.609 -4.605 1 91.75 96 GLU B N 1
ATOM 2601 C CA . GLU B 1 96 ? 15.328 -23.719 -5.551 1 91.75 96 GLU B CA 1
ATOM 2602 C C . GLU B 1 96 ? 13.898 -24.234 -5.641 1 91.75 96 GLU B C 1
ATOM 2604 O O . GLU B 1 96 ? 13.422 -24.578 -6.727 1 91.75 96 GLU B O 1
ATOM 2609 N N . GLN B 1 97 ? 13.258 -24.234 -4.527 1 90.69 97 GLN B N 1
ATOM 2610 C CA . GLN B 1 97 ? 11.859 -24.656 -4.508 1 90.69 97 GLN B CA 1
ATOM 2611 C C . GLN B 1 97 ? 11 -23.766 -5.398 1 90.69 97 GLN B C 1
ATOM 2613 O O . GLN B 1 97 ? 10.188 -24.266 -6.184 1 90.69 97 GLN B O 1
ATOM 2618 N N . ALA B 1 98 ? 11.164 -22.484 -5.234 1 92 98 ALA B N 1
ATOM 2619 C CA . ALA B 1 98 ? 10.422 -21.531 -6.051 1 92 98 ALA B CA 1
ATOM 2620 C C . ALA B 1 98 ? 10.734 -21.719 -7.535 1 92 98 ALA B C 1
ATOM 2622 O O . ALA B 1 98 ? 9.82 -21.781 -8.359 1 92 98 ALA B O 1
ATOM 2623 N N . ARG B 1 99 ? 12 -21.875 -7.832 1 93.31 99 ARG B N 1
ATOM 2624 C CA . ARG B 1 99 ? 12.438 -22.031 -9.219 1 93.31 99 ARG B CA 1
ATOM 2625 C C . ARG B 1 99 ? 11.844 -23.281 -9.852 1 93.31 99 ARG B C 1
ATOM 2627 O O . ARG B 1 99 ? 11.273 -23.219 -10.938 1 93.31 99 ARG B O 1
ATOM 2634 N N . ARG B 1 100 ? 11.914 -24.328 -9.195 1 93.69 100 ARG B N 1
ATOM 2635 C CA . ARG B 1 100 ? 11.438 -25.594 -9.727 1 93.69 100 ARG B CA 1
ATOM 2636 C C . ARG B 1 100 ? 9.914 -25.609 -9.836 1 93.69 100 ARG B C 1
ATOM 2638 O O . ARG B 1 100 ? 9.352 -26.188 -10.773 1 93.69 100 ARG B O 1
ATOM 2645 N N . SER B 1 101 ? 9.273 -25 -8.898 1 92.19 101 SER B N 1
ATOM 2646 C CA . SER B 1 101 ? 7.816 -24.906 -8.953 1 92.19 101 SER B CA 1
ATOM 2647 C C . SER B 1 101 ? 7.359 -24.109 -10.18 1 92.19 101 SER B C 1
ATOM 2649 O O . SER B 1 101 ? 6.422 -24.516 -10.867 1 92.19 101 SER B O 1
ATOM 2651 N N . VAL B 1 102 ? 8.008 -23.031 -10.414 1 94.38 102 VAL B N 1
ATOM 2652 C CA . VAL B 1 102 ? 7.645 -22.203 -11.562 1 94.38 102 VAL B CA 1
ATOM 2653 C C . VAL B 1 102 ? 7.961 -22.953 -12.859 1 94.38 102 VAL B C 1
ATOM 2655 O O . VAL B 1 102 ? 7.246 -22.812 -13.852 1 94.38 102 VAL B O 1
ATOM 2658 N N . GLN B 1 103 ? 8.992 -23.75 -12.797 1 95.44 103 GLN B N 1
ATOM 2659 C CA . GLN B 1 103 ? 9.305 -24.578 -13.961 1 95.44 103 GLN B CA 1
ATOM 2660 C C . GLN B 1 103 ? 8.164 -25.531 -14.289 1 95.44 103 GLN B C 1
ATOM 2662 O O . GLN B 1 103 ? 7.883 -25.797 -15.461 1 95.44 103 GLN B O 1
ATOM 2667 N N . CYS B 1 104 ? 7.543 -26.047 -13.258 1 95.5 104 CYS B N 1
ATOM 2668 C CA . CYS B 1 104 ? 6.375 -26.891 -13.477 1 95.5 104 CYS B CA 1
ATOM 2669 C C . CYS B 1 104 ? 5.277 -26.125 -14.203 1 95.5 104 CYS B C 1
ATOM 2671 O O . CYS B 1 104 ? 4.645 -26.641 -15.117 1 95.5 104 CYS B O 1
ATOM 2673 N N . TYR B 1 105 ? 5.059 -24.906 -13.844 1 94.94 105 TYR B N 1
ATOM 2674 C CA . TYR B 1 105 ? 4.043 -24.094 -14.5 1 94.94 105 TYR B CA 1
ATOM 2675 C C . TYR B 1 105 ? 4.445 -23.75 -15.93 1 94.94 105 TYR B C 1
ATOM 2677 O O . TYR B 1 105 ? 3.629 -23.844 -16.844 1 94.94 105 TYR B O 1
ATOM 2685 N N . ASP B 1 106 ? 5.68 -23.484 -16.141 1 95.31 106 ASP B N 1
ATOM 2686 C CA . ASP B 1 106 ? 6.188 -23.172 -17.469 1 95.31 106 ASP B CA 1
ATOM 2687 C C . ASP B 1 106 ? 6.059 -24.375 -18.406 1 95.31 106 ASP B C 1
ATOM 2689 O O . ASP B 1 106 ? 5.793 -24.203 -19.594 1 95.31 106 ASP B O 1
ATOM 2693 N N . GLY B 1 107 ? 6.23 -25.484 -17.828 1 95.5 107 GLY B N 1
ATOM 2694 C CA . GLY B 1 107 ? 6.27 -26.688 -18.656 1 95.5 107 GLY B CA 1
ATOM 2695 C C . GLY B 1 107 ? 4.898 -27.297 -18.891 1 95.5 107 GLY B C 1
ATOM 2696 O O . GLY B 1 107 ? 4.656 -27.906 -19.938 1 95.5 107 GLY B O 1
ATOM 2697 N N . GLU B 1 108 ? 4.047 -27.188 -17.859 1 94.81 108 GLU B N 1
ATOM 2698 C CA . GLU B 1 108 ? 2.846 -28.016 -17.906 1 94.81 108 GLU B CA 1
ATOM 2699 C C . GLU B 1 108 ? 1.588 -27.156 -18.047 1 94.81 108 GLU B C 1
ATOM 2701 O O . GLU B 1 108 ? 0.582 -27.594 -18.594 1 94.81 108 GLU B O 1
ATOM 2706 N N . PHE B 1 109 ? 1.581 -25.984 -17.5 1 93.75 109 PHE B N 1
ATOM 2707 C CA . PHE B 1 109 ? 0.341 -25.234 -17.375 1 93.75 109 PHE B CA 1
ATOM 2708 C C . PHE B 1 109 ? 0.024 -24.5 -18.672 1 93.75 109 PHE B C 1
ATOM 2710 O O . PHE B 1 109 ? -1.142 -24.391 -19.062 1 93.75 109 PHE B O 1
ATOM 2717 N N . GLY B 1 110 ? 1.038 -23.922 -19.359 1 92.88 110 GLY B N 1
ATOM 2718 C CA . GLY B 1 110 ? 0.823 -23.219 -20.609 1 92.88 110 GLY B CA 1
ATOM 2719 C C . GLY B 1 110 ? 1.762 -22.047 -20.812 1 92.88 110 GLY B C 1
ATOM 2720 O O . GLY B 1 110 ? 2.883 -22.047 -20.297 1 92.88 110 GLY B O 1
ATOM 2721 N N . THR B 1 111 ? 1.239 -21.156 -21.547 1 94.75 111 THR B N 1
ATOM 2722 C CA . THR B 1 111 ? 2.076 -20.016 -21.906 1 94.75 111 THR B CA 1
ATOM 2723 C C . THR B 1 111 ? 1.961 -18.906 -20.859 1 94.75 111 THR B C 1
ATOM 2725 O O . THR B 1 111 ? 0.869 -18.625 -20.359 1 94.75 111 THR B O 1
ATOM 2728 N N . VAL B 1 112 ? 3.113 -18.344 -20.594 1 95.69 112 VAL B N 1
ATOM 2729 C CA . VAL B 1 112 ? 3.156 -17.266 -19.625 1 95.69 112 VAL B CA 1
ATOM 2730 C C . VAL B 1 112 ? 3.094 -15.914 -20.344 1 95.69 112 VAL B C 1
ATOM 2732 O O . VAL B 1 112 ? 3.725 -15.727 -21.391 1 95.69 112 VAL B O 1
ATOM 2735 N N . ASP B 1 113 ? 2.27 -15.047 -19.891 1 94.5 113 ASP B N 1
ATOM 2736 C CA . ASP B 1 113 ? 2.295 -13.641 -20.312 1 94.5 113 ASP B CA 1
ATOM 2737 C C . ASP B 1 113 ? 3.09 -12.797 -19.312 1 94.5 113 ASP B C 1
ATOM 2739 O O . ASP B 1 113 ? 2.545 -12.336 -18.312 1 94.5 113 ASP B O 1
ATOM 2743 N N . ARG B 1 114 ? 4.25 -12.539 -19.641 1 95.31 114 ARG B N 1
ATOM 2744 C CA . ARG B 1 114 ? 5.199 -11.953 -18.688 1 95.31 114 ARG B CA 1
ATOM 2745 C C . ARG B 1 114 ? 4.91 -10.469 -18.469 1 95.31 114 ARG B C 1
ATOM 2747 O O . ARG B 1 114 ? 5.371 -9.883 -17.5 1 95.31 114 ARG B O 1
ATOM 2754 N N . ASP B 1 115 ? 4.145 -9.852 -19.328 1 93.94 115 ASP B N 1
ATOM 2755 C CA . ASP B 1 115 ? 3.893 -8.414 -19.25 1 93.94 115 ASP B CA 1
ATOM 2756 C C . ASP B 1 115 ? 2.506 -8.133 -18.672 1 93.94 115 ASP B C 1
ATOM 2758 O O . ASP B 1 115 ? 2.18 -6.984 -18.359 1 93.94 115 ASP B O 1
ATOM 2762 N N . ALA B 1 116 ? 1.787 -9.203 -18.5 1 92.75 116 ALA B N 1
ATOM 2763 C CA . ALA B 1 116 ? 0.419 -8.992 -18.047 1 92.75 116 ALA B CA 1
ATOM 2764 C C . ALA B 1 116 ? 0.397 -8.547 -16.578 1 92.75 116 ALA B C 1
ATOM 2766 O O . ALA B 1 116 ? 0.989 -9.203 -15.719 1 92.75 116 ALA B O 1
ATOM 2767 N N . LEU B 1 117 ? -0.282 -7.461 -16.375 1 92.88 117 LEU B N 1
ATOM 2768 C CA . LEU B 1 117 ? -0.474 -6.984 -15 1 92.88 117 LEU B CA 1
ATOM 2769 C C . LEU B 1 117 ? -1.572 -7.773 -14.297 1 92.88 117 LEU B C 1
ATOM 2771 O O . LEU B 1 117 ? -2.701 -7.844 -14.789 1 92.88 117 LEU B O 1
ATOM 2775 N N . ARG B 1 118 ? -1.198 -8.344 -13.188 1 91.44 118 ARG B N 1
ATOM 2776 C CA . ARG B 1 118 ? -2.158 -9.125 -12.414 1 91.44 118 ARG B CA 1
ATOM 2777 C C . ARG B 1 118 ? -2.297 -8.57 -11 1 91.44 118 ARG B C 1
ATOM 2779 O O . ARG B 1 118 ? -1.325 -8.078 -10.422 1 91.44 118 ARG B O 1
ATOM 2786 N N . PHE B 1 119 ? -3.475 -8.695 -10.516 1 89.12 119 PHE B N 1
ATOM 2787 C CA . PHE B 1 119 ? -3.811 -8.234 -9.172 1 89.12 119 PHE B CA 1
ATOM 2788 C C . PHE B 1 119 ? -2.949 -8.945 -8.133 1 89.12 119 PHE B C 1
ATOM 2790 O O . PHE B 1 119 ? -2.76 -10.164 -8.203 1 89.12 119 PHE B O 1
ATOM 2797 N N . VAL B 1 120 ? -2.363 -8.156 -7.23 1 88.06 120 VAL B N 1
ATOM 2798 C CA . VAL B 1 120 ? -1.589 -8.695 -6.113 1 88.06 120 VAL B CA 1
ATOM 2799 C C . VAL B 1 120 ? -2.449 -8.719 -4.852 1 88.06 120 VAL B C 1
ATOM 2801 O O . VAL B 1 120 ? -2.809 -7.668 -4.316 1 88.06 120 VAL B O 1
ATOM 2804 N N . PRO B 1 121 ? -2.758 -9.82 -4.395 1 85.25 121 PRO B N 1
ATOM 2805 C CA . PRO B 1 121 ? -3.625 -9.891 -3.217 1 85.25 121 PRO B CA 1
ATOM 2806 C C . PRO B 1 121 ? -2.965 -9.336 -1.96 1 85.25 121 PRO B C 1
ATOM 2808 O O . PRO B 1 121 ? -1.742 -9.406 -1.814 1 85.25 121 PRO B O 1
ATOM 2811 N N . PHE B 1 122 ? -3.773 -8.844 -1.075 1 83.31 122 PHE B N 1
ATOM 2812 C CA . PHE B 1 122 ? -3.281 -8.328 0.196 1 83.31 122 PHE B CA 1
ATOM 2813 C C . PHE B 1 122 ? -2.891 -9.461 1.129 1 83.31 122 PHE B C 1
ATOM 2815 O O . PHE B 1 122 ? -3.523 -10.523 1.125 1 83.31 122 PHE B O 1
ATOM 2822 N N . THR B 1 123 ? -1.861 -9.164 1.866 1 79.56 123 THR B N 1
ATOM 2823 C CA . THR B 1 123 ? -1.531 -10.078 2.949 1 79.56 123 THR B CA 1
ATOM 2824 C C . THR B 1 123 ? -2.5 -9.914 4.117 1 79.56 123 THR B C 1
ATOM 2826 O O . THR B 1 123 ? -3.25 -8.938 4.172 1 79.56 123 THR B O 1
ATOM 2829 N N . ASP B 1 124 ? -2.424 -10.828 5.055 1 76.5 124 ASP B N 1
ATOM 2830 C CA . ASP B 1 124 ? -3.262 -10.742 6.246 1 76.5 124 ASP B CA 1
ATOM 2831 C C . ASP B 1 124 ? -3.002 -9.445 7.008 1 76.5 124 ASP B C 1
ATOM 2833 O O . ASP B 1 124 ? -3.938 -8.805 7.488 1 76.5 124 ASP B O 1
ATOM 2837 N N . VAL B 1 125 ? -1.764 -9.133 7.086 1 77.56 125 VAL B N 1
ATOM 2838 C CA . VAL B 1 125 ? -1.392 -7.93 7.816 1 77.56 125 VAL B CA 1
ATOM 2839 C C . VAL B 1 125 ? -1.957 -6.699 7.105 1 77.56 125 VAL B C 1
ATOM 2841 O O . VAL B 1 125 ? -2.441 -5.77 7.754 1 77.56 125 VAL B O 1
ATOM 2844 N N . GLN B 1 126 ? -1.903 -6.703 5.809 1 83.38 126 GLN B N 1
ATOM 2845 C CA . GLN B 1 126 ? -2.465 -5.598 5.039 1 83.38 126 GLN B CA 1
ATOM 2846 C C . GLN B 1 126 ? -3.979 -5.527 5.203 1 83.38 126 GLN B C 1
ATOM 2848 O O . GLN B 1 126 ? -4.543 -4.438 5.336 1 83.38 126 GLN B O 1
ATOM 2853 N N . HIS B 1 127 ? -4.582 -6.641 5.18 1 81.88 127 HIS B N 1
ATOM 2854 C CA . HIS B 1 127 ? -6.027 -6.703 5.371 1 81.88 127 HIS B CA 1
ATOM 2855 C C . HIS B 1 127 ? -6.43 -6.137 6.73 1 81.88 127 HIS B C 1
ATOM 2857 O O . HIS B 1 127 ? -7.363 -5.336 6.82 1 81.88 127 HIS B O 1
ATOM 2863 N N . LEU B 1 128 ? -5.75 -6.586 7.723 1 81.5 128 LEU B N 1
ATOM 2864 C CA . LEU B 1 128 ? -6.043 -6.113 9.07 1 81.5 128 LEU B CA 1
ATOM 2865 C C . LEU B 1 128 ? -5.875 -4.598 9.164 1 81.5 128 LEU B C 1
ATOM 2867 O O . LEU B 1 128 ? -6.676 -3.92 9.812 1 81.5 128 LEU B O 1
ATOM 2871 N N . ARG B 1 129 ? -4.875 -4.141 8.555 1 82.19 129 ARG B N 1
ATOM 2872 C CA . ARG B 1 129 ? -4.656 -2.699 8.531 1 82.19 129 ARG B CA 1
ATOM 2873 C C . ARG B 1 129 ? -5.832 -1.98 7.871 1 82.19 129 ARG B C 1
ATOM 2875 O O . ARG B 1 129 ? -6.324 -0.978 8.391 1 82.19 129 ARG B O 1
ATOM 2882 N N . VAL B 1 130 ? -6.223 -2.473 6.734 1 85.81 130 VAL B N 1
ATOM 2883 C CA . VAL B 1 130 ? -7.34 -1.866 6.016 1 85.81 130 VAL B CA 1
ATOM 2884 C C . VAL B 1 130 ? -8.594 -1.899 6.883 1 85.81 130 VAL B C 1
ATOM 2886 O O . VAL B 1 130 ? -9.336 -0.917 6.953 1 85.81 130 VAL B O 1
ATOM 2889 N N . LEU B 1 131 ? -8.789 -3.018 7.543 1 86.44 131 LEU B N 1
ATOM 2890 C CA . LEU B 1 131 ? -9.938 -3.168 8.43 1 86.44 131 LEU B CA 1
ATOM 2891 C C . LEU B 1 131 ? -9.93 -2.1 9.516 1 86.44 131 LEU B C 1
ATOM 2893 O O . LEU B 1 131 ? -10.93 -1.413 9.734 1 86.44 131 LEU B O 1
ATOM 2897 N N . ARG B 1 132 ? -8.828 -1.973 10.117 1 85.38 132 ARG B N 1
ATOM 2898 C CA . ARG B 1 132 ? -8.703 -1.007 11.203 1 85.38 132 ARG B CA 1
ATOM 2899 C C . ARG B 1 132 ? -8.883 0.419 10.695 1 85.38 132 ARG B C 1
ATOM 2901 O O . ARG B 1 132 ? -9.492 1.253 11.367 1 85.38 132 ARG B O 1
ATOM 2908 N N . GLU B 1 133 ? -8.352 0.673 9.57 1 87.19 133 GLU B N 1
ATOM 2909 C CA . GLU B 1 133 ? -8.523 1.996 8.977 1 87.19 133 GLU B CA 1
ATOM 2910 C C . GLU B 1 133 ? -9.984 2.275 8.656 1 87.19 133 GLU B C 1
ATOM 2912 O O . GLU B 1 133 ? -10.484 3.379 8.891 1 87.19 133 GLU B O 1
ATOM 2917 N N . CYS B 1 134 ? -10.617 1.291 8.133 1 91.06 134 CYS B N 1
ATOM 2918 C CA . CYS B 1 134 ? -12.031 1.453 7.812 1 91.06 134 CYS B CA 1
ATOM 2919 C C . CYS B 1 134 ? -12.852 1.688 9.07 1 91.06 134 CYS B C 1
ATOM 2921 O O . CYS B 1 134 ? -13.758 2.52 9.078 1 91.06 134 CYS B O 1
ATOM 2923 N N . GLU B 1 135 ? -12.547 0.985 10.141 1 90.69 135 GLU B N 1
ATOM 2924 C CA . GLU B 1 135 ? -13.219 1.216 11.422 1 90.69 135 GLU B CA 1
ATOM 2925 C C . GLU B 1 135 ? -13.031 2.654 11.891 1 90.69 135 GLU B C 1
ATOM 2927 O O . GLU B 1 135 ? -13.977 3.285 12.367 1 90.69 135 GLU B O 1
ATOM 2932 N N . ALA B 1 136 ? -11.82 3.059 11.727 1 89.31 136 ALA B N 1
ATOM 2933 C CA . ALA B 1 136 ? -11.5 4.418 12.164 1 89.31 136 ALA B CA 1
ATOM 2934 C C . ALA B 1 136 ? -12.219 5.453 11.305 1 89.31 136 ALA B C 1
ATOM 2936 O O . ALA B 1 136 ? -12.648 6.492 11.805 1 89.31 136 ALA B O 1
ATOM 2937 N N . ILE B 1 137 ? -12.359 5.219 10.055 1 91.31 137 ILE B N 1
ATOM 2938 C CA . ILE B 1 137 ? -12.992 6.137 9.109 1 91.31 137 ILE B CA 1
ATOM 2939 C C . ILE B 1 137 ? -14.492 6.207 9.375 1 91.31 137 ILE B C 1
ATOM 2941 O O . ILE B 1 137 ? -15.062 7.297 9.445 1 91.31 137 ILE B O 1
ATOM 2945 N N . LEU B 1 138 ? -15.109 5.129 9.531 1 92.94 138 LEU B N 1
ATOM 2946 C CA . LEU B 1 138 ? -16.562 5.043 9.57 1 92.94 138 LEU B CA 1
ATOM 2947 C C . LEU B 1 138 ? -17.094 5.52 10.922 1 92.94 138 LEU B C 1
ATOM 2949 O O . LEU B 1 138 ? -18.141 6.164 10.984 1 92.94 138 LEU B O 1
ATOM 2953 N N . ARG B 1 139 ? -16.453 5.172 12.008 1 87.94 139 ARG B N 1
ATOM 2954 C CA . ARG B 1 139 ? -16.812 5.559 13.367 1 87.94 139 ARG B CA 1
ATOM 2955 C C . ARG B 1 139 ? -18.312 5.395 13.609 1 87.94 139 ARG B C 1
ATOM 2957 O O . ARG B 1 139 ? -18.812 4.27 13.633 1 87.94 139 ARG B O 1
ATOM 2964 N N . GLU B 1 140 ? -19.047 6.547 13.5 1 83.19 140 GLU B N 1
ATOM 2965 C CA . GLU B 1 140 ? -20.469 6.547 13.828 1 83.19 140 GLU B CA 1
ATOM 2966 C C . GLU B 1 140 ? -21.281 5.812 12.758 1 83.19 140 GLU B C 1
ATOM 2968 O O . GLU B 1 140 ? -22.406 5.383 13.008 1 83.19 140 GLU B O 1
ATOM 2973 N N . ARG B 1 141 ? -20.75 5.652 11.625 1 87.06 141 ARG B N 1
ATOM 2974 C CA . ARG B 1 141 ? -21.438 4.977 10.531 1 87.06 141 ARG B CA 1
ATOM 2975 C C . ARG B 1 141 ? -21.031 3.508 10.453 1 87.06 141 ARG B C 1
ATOM 2977 O O . ARG B 1 141 ? -21.266 2.846 9.445 1 87.06 141 ARG B O 1
ATOM 2984 N N . LEU B 1 142 ? -20.453 3.125 11.508 1 90.56 142 LEU B N 1
ATOM 2985 C CA . LEU B 1 142 ? -19.938 1.763 11.5 1 90.56 142 LEU B CA 1
ATOM 2986 C C . LEU B 1 142 ? -21.062 0.747 11.609 1 90.56 142 LEU B C 1
ATOM 2988 O O . LEU B 1 142 ? -21.734 0.668 12.641 1 90.56 142 LEU B O 1
ATOM 2992 N N . THR B 1 143 ? -21.375 0.161 10.609 1 89.81 143 THR B N 1
ATOM 2993 C CA . THR B 1 143 ? -22.219 -1.025 10.523 1 89.81 143 THR B CA 1
ATOM 2994 C C . THR B 1 143 ? -21.484 -2.16 9.812 1 89.81 143 THR B C 1
ATOM 2996 O O . THR B 1 143 ? -20.469 -1.93 9.141 1 89.81 143 THR B O 1
ATOM 2999 N N . GLU B 1 144 ? -21.984 -3.285 9.93 1 85.19 144 GLU B N 1
ATOM 3000 C CA . GLU B 1 144 ? -21.344 -4.422 9.281 1 85.19 144 GLU B CA 1
ATOM 3001 C C . GLU B 1 144 ? -21.281 -4.234 7.77 1 85.19 144 GLU B C 1
ATOM 3003 O O . GLU B 1 144 ? -20.25 -4.488 7.145 1 85.19 144 GLU B O 1
ATOM 3008 N N . GLY B 1 145 ? -22.375 -3.777 7.211 1 88 145 GLY B N 1
ATOM 3009 C CA . GLY B 1 145 ? -22.453 -3.562 5.773 1 88 145 GLY B CA 1
ATOM 3010 C C . GLY B 1 145 ? -21.516 -2.473 5.289 1 88 145 GLY B C 1
ATOM 3011 O O . GLY B 1 145 ? -20.844 -2.635 4.27 1 88 145 GLY B O 1
ATOM 3012 N N . CYS B 1 146 ? -21.422 -1.397 6.004 1 93.62 146 CYS B N 1
ATOM 3013 C CA . CYS B 1 146 ? -20.562 -0.289 5.602 1 93.62 146 CYS B CA 1
ATOM 3014 C C . CYS B 1 146 ? -19.094 -0.635 5.812 1 93.62 146 CYS B C 1
ATOM 3016 O O . CYS B 1 146 ? -18.234 -0.197 5.047 1 93.62 146 CYS B O 1
ATOM 3018 N N . LEU B 1 147 ? -18.828 -1.435 6.848 1 92.31 147 LEU B N 1
ATOM 3019 C CA . LEU B 1 147 ? -17.453 -1.896 7.066 1 92.31 147 LEU B CA 1
ATOM 3020 C C . LEU B 1 147 ? -17 -2.803 5.93 1 92.31 147 LEU B C 1
ATOM 3022 O O . LEU B 1 147 ? -15.906 -2.625 5.387 1 92.31 147 LEU B O 1
ATOM 3026 N N . LEU B 1 148 ? -17.844 -3.68 5.605 1 88.75 148 LEU B N 1
ATOM 3027 C CA . LEU B 1 148 ? -17.531 -4.59 4.508 1 88.75 148 LEU B CA 1
ATOM 3028 C C . LEU B 1 148 ? -17.297 -3.818 3.215 1 88.75 148 LEU B C 1
ATOM 3030 O O . LEU B 1 148 ? -16.312 -4.055 2.518 1 88.75 148 LEU B O 1
ATOM 3034 N N . ARG B 1 149 ? -18.172 -2.918 2.918 1 91.31 149 ARG B N 1
ATOM 3035 C CA . ARG B 1 149 ? -18.047 -2.096 1.718 1 91.31 149 ARG B CA 1
ATOM 3036 C C . ARG B 1 149 ? -16.734 -1.336 1.704 1 91.31 149 ARG B C 1
ATOM 3038 O O . ARG B 1 149 ? -16.031 -1.324 0.693 1 91.31 149 ARG B O 1
ATOM 3045 N N . CYS B 1 150 ? -16.422 -0.712 2.824 1 92.62 150 CYS B N 1
ATOM 3046 C CA . CYS B 1 150 ? -15.188 0.052 2.945 1 92.62 150 CYS B CA 1
ATOM 3047 C C . CYS B 1 150 ? -13.969 -0.831 2.686 1 92.62 150 CYS B C 1
ATOM 3049 O O . CYS B 1 150 ? -13.102 -0.479 1.888 1 92.62 150 CYS B O 1
ATOM 3051 N N . VAL B 1 151 ? -13.93 -1.981 3.293 1 89.25 151 VAL B N 1
ATOM 3052 C CA . VAL B 1 151 ? -12.805 -2.896 3.178 1 89.25 151 VAL B CA 1
ATOM 3053 C C . VAL B 1 151 ? -12.672 -3.383 1.735 1 89.25 151 VAL B C 1
ATOM 3055 O O . VAL B 1 151 ? -11.586 -3.367 1.161 1 89.25 151 VAL B O 1
ATOM 3058 N N . LEU B 1 152 ? -13.781 -3.732 1.183 1 88.25 152 LEU B N 1
ATOM 3059 C CA . LEU B 1 152 ? -13.766 -4.277 -0.17 1 88.25 152 LEU B CA 1
ATOM 3060 C C . LEU B 1 152 ? -13.312 -3.223 -1.176 1 88.25 152 LEU B C 1
ATOM 3062 O O . LEU B 1 152 ? -12.578 -3.527 -2.117 1 88.25 152 LEU B O 1
ATOM 3066 N N . ILE B 1 153 ? -13.758 -2.043 -0.982 1 90.75 153 ILE B N 1
ATOM 3067 C CA . ILE B 1 153 ? -13.367 -0.963 -1.884 1 90.75 153 ILE B CA 1
ATOM 3068 C C . ILE B 1 153 ? -11.875 -0.67 -1.729 1 90.75 153 ILE B C 1
ATOM 3070 O O . ILE B 1 153 ? -11.148 -0.579 -2.723 1 90.75 153 ILE B O 1
ATOM 3074 N N . ARG B 1 154 ? -11.398 -0.582 -0.544 1 89.56 154 ARG B N 1
ATOM 3075 C CA . ARG B 1 154 ? -10.016 -0.19 -0.284 1 89.56 154 ARG B CA 1
ATOM 3076 C C . ARG B 1 154 ? -9.047 -1.297 -0.686 1 89.56 154 ARG B C 1
ATOM 3078 O O . ARG B 1 154 ? -7.879 -1.03 -0.979 1 89.56 154 ARG B O 1
ATOM 3085 N N . GLU B 1 155 ? -9.531 -2.48 -0.714 1 86.88 155 GLU B N 1
ATOM 3086 C CA . GLU B 1 155 ? -8.68 -3.584 -1.148 1 86.88 155 GLU B CA 1
ATOM 3087 C C . GLU B 1 155 ? -8.789 -3.809 -2.654 1 86.88 155 GLU B C 1
ATOM 3089 O O . GLU B 1 155 ? -8.102 -4.664 -3.211 1 86.88 155 GLU B O 1
ATOM 3094 N N .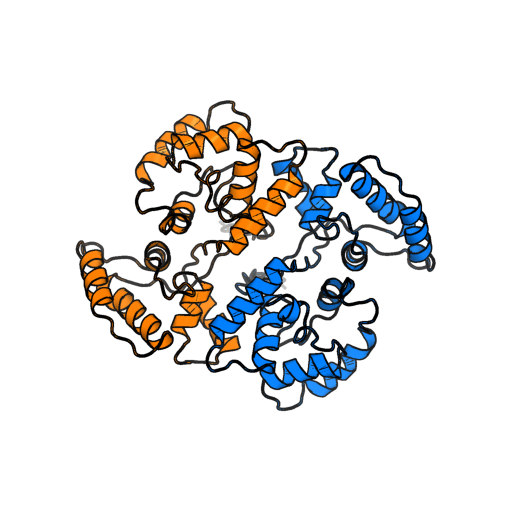 GLY B 1 156 ? -9.641 -3.059 -3.289 1 87.75 156 GLY B N 1
ATOM 3095 C CA . GLY B 1 156 ? -9.781 -3.143 -4.734 1 87.75 156 GLY B CA 1
ATOM 3096 C C . GLY B 1 156 ? -10.641 -4.316 -5.18 1 87.75 156 GLY B C 1
ATOM 3097 O O . GLY B 1 156 ? -10.516 -4.785 -6.312 1 87.75 156 GLY B O 1
ATOM 3098 N N . LEU B 1 157 ? -11.5 -4.797 -4.352 1 86.69 157 LEU B N 1
ATOM 3099 C CA . LEU B 1 157 ? -12.289 -5.992 -4.633 1 86.69 157 LEU B CA 1
ATOM 3100 C C . LEU B 1 157 ? -13.719 -5.625 -5.02 1 86.69 157 LEU B C 1
ATOM 3102 O O . LEU B 1 157 ? -14.484 -6.48 -5.465 1 86.69 157 LEU B O 1
ATOM 3106 N N . TYR B 1 158 ? -14.078 -4.371 -4.84 1 87.38 158 TYR B N 1
ATOM 3107 C CA . TYR B 1 158 ? -15.445 -3.896 -5.059 1 87.38 158 TYR B CA 1
ATOM 3108 C C . TYR B 1 158 ? -15.453 -2.428 -5.461 1 87.38 158 TYR B C 1
ATOM 3110 O O . TYR B 1 158 ? -14.586 -1.657 -5.035 1 87.38 158 TYR B O 1
ATOM 3118 N N . SER B 1 159 ? -16.297 -2.09 -6.336 1 89.38 159 SER B N 1
ATOM 3119 C CA . SER B 1 159 ? -16.609 -0.687 -6.582 1 89.38 159 SER B CA 1
ATOM 3120 C C . SER B 1 159 ? -18.125 -0.472 -6.676 1 89.38 159 SER B C 1
ATOM 3122 O O . SER B 1 159 ? -18.859 -1.355 -7.129 1 89.38 159 SER B O 1
ATOM 3124 N N . ASP B 1 160 ? -18.516 0.702 -6.281 1 87.88 160 ASP B N 1
ATOM 3125 C CA . ASP B 1 160 ? -19.953 0.999 -6.348 1 87.88 160 ASP B CA 1
ATOM 3126 C C . ASP B 1 160 ? -20.453 0.981 -7.789 1 87.88 160 ASP B C 1
ATOM 3128 O O . ASP B 1 160 ? -21.594 0.629 -8.047 1 87.88 160 ASP B O 1
ATOM 3132 N N . ARG B 1 161 ? -19.594 1.296 -8.648 1 85.12 161 ARG B N 1
ATOM 3133 C CA . ARG B 1 161 ? -19.984 1.418 -10.055 1 85.12 161 ARG B CA 1
ATOM 3134 C C . ARG B 1 161 ? -20.078 0.048 -10.719 1 85.12 161 ARG B C 1
ATOM 3136 O O . ARG B 1 161 ? -21.062 -0.263 -11.383 1 85.12 161 ARG B O 1
ATOM 3143 N N . ASP B 1 162 ? -19.141 -0.841 -10.516 1 84.56 162 ASP B N 1
ATOM 3144 C CA . ASP B 1 162 ? -19 -2.061 -11.305 1 84.56 162 ASP B CA 1
ATOM 3145 C C . ASP B 1 162 ? -19.359 -3.293 -10.477 1 84.56 162 ASP B C 1
ATOM 3147 O O . ASP B 1 162 ? -19.484 -4.395 -11.023 1 84.56 162 ASP B O 1
ATOM 3151 N N . GLY B 1 163 ? -19.547 -3.098 -9.188 1 85.81 163 GLY B N 1
ATOM 3152 C CA . GLY B 1 163 ? -19.797 -4.254 -8.344 1 85.81 163 GLY B CA 1
ATOM 3153 C C . GLY B 1 163 ? -18.531 -5.004 -7.977 1 85.81 163 GLY B C 1
ATOM 3154 O O . GLY B 1 163 ? -17.438 -4.43 -7.988 1 85.81 163 GLY B O 1
ATOM 3155 N N . PRO B 1 164 ? -18.688 -6.211 -7.574 1 86 164 PRO B N 1
ATOM 3156 C CA . PRO B 1 164 ? -17.531 -6.992 -7.141 1 86 164 PRO B CA 1
ATOM 3157 C C . PRO B 1 164 ? -16.594 -7.352 -8.297 1 86 164 PRO B C 1
ATOM 3159 O O . PRO B 1 164 ? -17.062 -7.613 -9.406 1 86 164 PRO B O 1
ATOM 3162 N N . ARG B 1 165 ? -15.328 -7.309 -7.992 1 84.75 165 ARG B N 1
ATOM 3163 C CA . ARG B 1 165 ? -14.312 -7.84 -8.898 1 84.75 165 ARG B CA 1
ATOM 3164 C C . ARG B 1 165 ? -14.039 -9.312 -8.609 1 84.75 165 ARG B C 1
ATOM 3166 O O . ARG B 1 165 ? -13.094 -9.648 -7.898 1 84.75 165 ARG B O 1
ATOM 3173 N N . VAL B 1 166 ? -14.758 -10.148 -9.188 1 79.31 166 VAL B N 1
ATOM 3174 C CA . VAL B 1 166 ? -14.836 -11.562 -8.844 1 79.31 166 VAL B CA 1
ATOM 3175 C C . VAL B 1 166 ? -13.477 -12.219 -9.078 1 79.31 166 VAL B C 1
ATOM 3177 O O . VAL B 1 166 ? -13.055 -13.07 -8.289 1 79.31 166 VAL B O 1
ATOM 3180 N N . GLU B 1 167 ? -12.797 -11.836 -10.102 1 79.25 167 GLU B N 1
ATOM 3181 C CA . GLU B 1 167 ? -11.492 -12.422 -10.406 1 79.25 167 GLU B CA 1
ATOM 3182 C C . GLU B 1 167 ? -10.492 -12.117 -9.297 1 79.25 167 GLU B C 1
ATOM 3184 O O . GLU B 1 167 ? -9.641 -12.953 -8.977 1 79.25 167 GLU B O 1
ATOM 3189 N N . ARG B 1 168 ? -10.625 -10.938 -8.727 1 83.75 168 ARG B N 1
ATOM 3190 C CA . ARG B 1 168 ? -9.719 -10.562 -7.645 1 83.75 168 ARG B CA 1
ATOM 3191 C C . ARG B 1 168 ? -10.094 -11.273 -6.348 1 83.75 168 ARG B C 1
ATOM 3193 O O . ARG B 1 168 ? -9.219 -11.688 -5.586 1 83.75 168 ARG B O 1
ATOM 3200 N N . ILE B 1 169 ? -11.344 -11.383 -6.203 1 81.31 169 ILE B N 1
ATOM 3201 C CA . ILE B 1 169 ? -11.836 -12.031 -4.992 1 81.31 169 ILE B CA 1
ATOM 3202 C C . ILE B 1 169 ? -11.414 -13.5 -4.988 1 81.31 169 ILE B C 1
ATOM 3204 O O . ILE B 1 169 ? -11.039 -14.039 -3.945 1 81.31 169 ILE B O 1
ATOM 3208 N N . ALA B 1 170 ? -11.414 -14.055 -6.113 1 75.88 170 ALA B N 1
ATOM 3209 C CA . ALA B 1 170 ? -11.039 -15.461 -6.23 1 75.88 170 ALA B CA 1
ATOM 3210 C C . ALA B 1 170 ? -9.578 -15.672 -5.836 1 75.88 170 ALA B C 1
ATOM 3212 O O . ALA B 1 170 ? -9.227 -16.703 -5.273 1 75.88 170 ALA B O 1
ATOM 3213 N N . VAL B 1 171 ? -8.789 -14.711 -6.105 1 80.38 171 VAL B N 1
ATOM 3214 C CA . VAL B 1 171 ? -7.363 -14.844 -5.816 1 80.38 171 VAL B CA 1
ATOM 3215 C C . VAL B 1 171 ? -7.117 -14.617 -4.328 1 80.38 171 VAL B C 1
ATOM 3217 O O . VAL B 1 171 ? -6.152 -15.141 -3.766 1 80.38 171 VAL B O 1
ATOM 3220 N N . MET B 1 172 ? -7.938 -13.75 -3.781 1 74.12 172 MET B N 1
ATOM 3221 C CA . MET B 1 172 ? -7.816 -13.523 -2.344 1 74.12 172 MET B CA 1
ATOM 3222 C C . MET B 1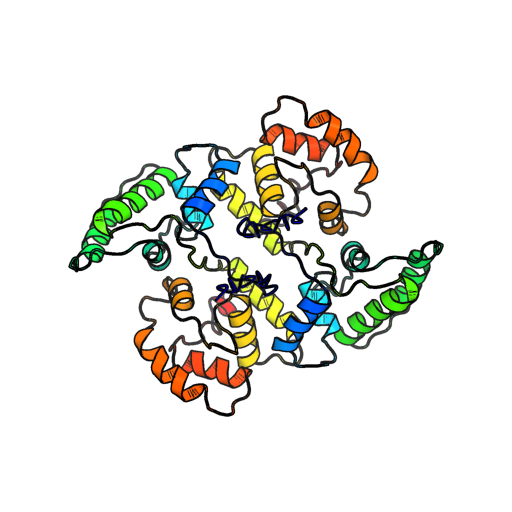 172 ? -8.18 -14.781 -1.562 1 74.12 172 MET B C 1
ATOM 3224 O O . MET B 1 172 ? -7.645 -15.023 -0.478 1 74.12 172 MET B O 1
ATOM 3228 N N . GLY B 1 173 ? -9.328 -15.398 -2.031 1 57.97 173 GLY B N 1
ATOM 3229 C CA . GLY B 1 173 ? -9.953 -16.547 -1.399 1 57.97 173 GLY B CA 1
ATOM 3230 C C . GLY B 1 173 ? -9.109 -17.797 -1.468 1 57.97 173 GLY B C 1
ATOM 3231 O O . GLY B 1 173 ? -9.438 -18.812 -0.853 1 57.97 173 GLY B O 1
ATOM 3232 N N . SER B 1 174 ? -8.344 -17.828 -2.588 1 50.72 174 SER B N 1
ATOM 3233 C CA . SER B 1 174 ? -7.648 -19.109 -2.592 1 50.72 174 SER B CA 1
ATOM 3234 C C . SER B 1 174 ? -7.234 -19.516 -1.183 1 50.72 174 SER B C 1
ATOM 3236 O O . SER B 1 174 ? -7.227 -20.703 -0.851 1 50.72 174 SER B O 1
ATOM 3238 N N . ASP B 1 175 ? -7.0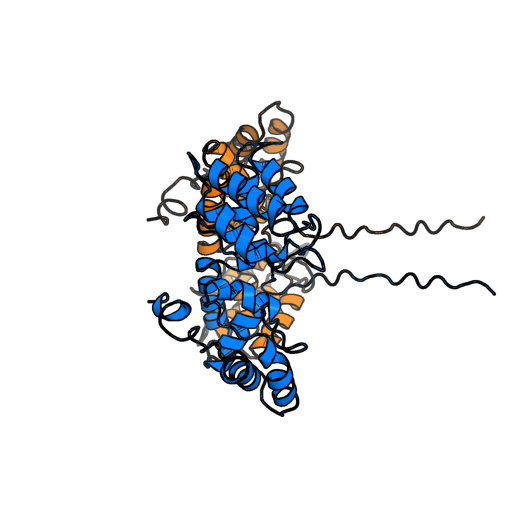39 -18.547 -0.469 1 43.44 175 ASP B N 1
ATOM 3239 C CA . ASP B 1 175 ? -7.098 -19.016 0.91 1 43.44 175 ASP B CA 1
ATOM 3240 C C . ASP B 1 175 ? -8.539 -19.078 1.406 1 43.44 175 ASP B C 1
ATOM 3242 O O . ASP B 1 175 ? -8.797 -19.516 2.525 1 43.44 175 ASP B O 1
ATOM 3246 N N . LEU B 1 176 ? -9.281 -18.266 0.801 1 43.19 176 LEU B N 1
ATOM 3247 C CA . LEU B 1 176 ? -10.688 -18.266 1.203 1 43.19 176 LEU B CA 1
ATOM 3248 C C . LEU B 1 176 ? -11.398 -19.516 0.683 1 43.19 176 LEU B C 1
ATOM 3250 O O . LEU B 1 176 ? -12.57 -19.734 0.981 1 43.19 176 LEU B O 1
ATOM 3254 N N . GLY B 1 177 ? -10.844 -20.391 0.347 1 40.19 177 GLY B N 1
ATOM 3255 C CA . GLY B 1 177 ? -11.344 -21.703 -0.033 1 40.19 177 GLY B CA 1
ATOM 3256 C C . GLY B 1 177 ? -11.75 -21.781 -1.491 1 40.19 177 GLY B C 1
ATOM 3257 O O . GLY B 1 177 ? -11.953 -20.766 -2.145 1 40.19 177 GLY B O 1
ATOM 3258 N N . ASP B 1 178 ? -11.391 -22.844 -2.256 1 45.09 178 ASP B N 1
ATOM 3259 C CA . ASP B 1 178 ? -11.633 -23.328 -3.611 1 45.09 178 ASP B CA 1
ATOM 3260 C C . ASP B 1 178 ? -13.07 -23.047 -4.043 1 45.09 178 ASP B C 1
ATOM 3262 O O . ASP B 1 178 ? -13.414 -23.219 -5.215 1 45.09 178 ASP B O 1
ATOM 3266 N N . ASN B 1 179 ? -13.922 -22.672 -3.127 1 45.44 179 ASN B N 1
ATOM 3267 C CA . ASN B 1 179 ? -15.352 -22.828 -3.371 1 45.44 179 ASN B CA 1
ATOM 3268 C C . ASN B 1 179 ? -15.969 -21.547 -3.922 1 45.44 179 ASN B C 1
ATOM 3270 O O . ASN B 1 179 ? -17.188 -21.359 -3.869 1 45.44 179 ASN B O 1
ATOM 3274 N N . ILE B 1 180 ? -15.156 -20.516 -4.109 1 49 180 ILE B N 1
ATOM 3275 C CA . ILE B 1 180 ? -15.93 -19.391 -4.613 1 49 180 ILE B CA 1
ATOM 3276 C C . ILE B 1 180 ? -16.406 -19.688 -6.031 1 49 180 ILE B C 1
ATOM 3278 O O . ILE B 1 180 ? -15.609 -19.844 -6.949 1 49 180 ILE B O 1
ATOM 3282 N N . ARG B 1 181 ? -17.625 -20.297 -6.031 1 49.69 181 ARG B N 1
ATOM 3283 C CA . ARG B 1 181 ? -18.312 -20.562 -7.297 1 49.69 181 ARG B CA 1
ATOM 3284 C C . ARG B 1 181 ? -18.547 -19.266 -8.062 1 49.69 181 ARG B C 1
ATOM 3286 O O . ARG B 1 181 ? -19.609 -18.641 -7.926 1 49.69 181 ARG B O 1
ATOM 3293 N N . LEU B 1 182 ? -17.516 -18.609 -8.781 1 57.47 182 LEU B N 1
ATOM 3294 C CA . LEU B 1 182 ? -17.438 -17.359 -9.547 1 57.47 182 LEU B CA 1
ATOM 3295 C C . LEU B 1 182 ? -18.531 -17.312 -10.617 1 57.47 182 LEU B C 1
ATOM 3297 O O . LEU B 1 182 ? -19.062 -16.234 -10.914 1 57.47 182 LEU B O 1
ATOM 3301 N N . TRP B 1 183 ? -18.984 -18.5 -10.969 1 56.59 183 TRP B N 1
ATOM 3302 C CA . TRP B 1 183 ? -19.859 -18.531 -12.133 1 56.59 183 TRP B CA 1
ATOM 3303 C C . TRP B 1 183 ? -21.281 -18.125 -11.75 1 56.59 183 TRP B C 1
ATOM 3305 O O . TRP B 1 183 ? -22.047 -17.656 -12.594 1 56.59 183 TRP B O 1
ATOM 3315 N N . THR B 1 184 ? -21.531 -18.25 -10.5 1 61.16 184 THR B N 1
ATOM 3316 C CA . THR B 1 184 ? -22.922 -17.953 -10.141 1 61.16 184 THR B CA 1
ATOM 3317 C C . THR B 1 184 ? -23.047 -16.531 -9.625 1 61.16 184 THR B C 1
ATOM 3319 O O . THR B 1 184 ? -24.156 -16.031 -9.422 1 61.16 184 THR B O 1
ATOM 3322 N N . ALA B 1 185 ? -21.938 -15.867 -9.562 1 72.5 185 ALA B N 1
ATOM 3323 C CA . ALA B 1 185 ? -22 -14.555 -8.945 1 72.5 185 ALA B CA 1
ATOM 3324 C C . ALA B 1 185 ? -22.531 -13.508 -9.914 1 72.5 185 ALA B C 1
ATOM 3326 O O . ALA B 1 185 ? -23.266 -12.594 -9.523 1 72.5 185 ALA B O 1
ATOM 3327 N N . GLY B 1 186 ? -22.281 -13.688 -11.164 1 74.88 186 GLY B N 1
ATOM 3328 C CA . GLY B 1 186 ? -22.641 -12.688 -12.156 1 74.88 186 GLY B CA 1
ATOM 3329 C C . GLY B 1 186 ? -24.141 -12.398 -12.195 1 74.88 186 GLY B C 1
ATOM 3330 O O . GLY B 1 186 ? -24.562 -11.281 -11.898 1 74.88 186 GLY B O 1
ATOM 3331 N N . PRO B 1 187 ? -24.891 -13.391 -12.555 1 79.06 187 PRO B N 1
ATOM 3332 C CA . PRO B 1 187 ? -26.344 -13.188 -12.602 1 79.06 187 PRO B CA 1
ATOM 3333 C C . PRO B 1 187 ? -26.922 -12.734 -11.258 1 79.06 187 PRO B C 1
ATOM 3335 O O . PRO B 1 187 ? -27.859 -11.93 -11.227 1 79.06 187 PRO B O 1
ATOM 3338 N N . CYS B 1 188 ? -26.422 -13.289 -10.172 1 83.81 188 CYS B N 1
ATOM 3339 C CA . CYS B 1 188 ? -26.859 -12.883 -8.844 1 83.81 188 CYS B CA 1
ATOM 3340 C C . CYS B 1 188 ? -26.594 -11.398 -8.617 1 83.81 188 CYS B C 1
ATOM 3342 O O . CYS B 1 188 ? -27.484 -10.672 -8.156 1 83.81 188 CYS B O 1
ATOM 3344 N N . VAL B 1 189 ? -25.484 -10.953 -9 1 83.06 189 VAL B N 1
ATOM 3345 C CA . VAL B 1 189 ? -25.094 -9.555 -8.836 1 83.06 189 VAL B CA 1
ATOM 3346 C C . VAL B 1 189 ? -25.969 -8.664 -9.719 1 83.06 189 VAL B C 1
ATOM 3348 O O . VAL B 1 189 ? -26.422 -7.605 -9.289 1 83.06 189 VAL B O 1
ATOM 3351 N N . ALA B 1 190 ? -26.172 -9.109 -10.891 1 84.25 190 ALA B N 1
ATOM 3352 C CA . ALA B 1 190 ? -26.984 -8.344 -11.836 1 84.25 190 ALA B CA 1
ATOM 3353 C C . ALA B 1 190 ? -28.406 -8.164 -11.32 1 84.25 190 ALA B C 1
ATOM 3355 O O . ALA B 1 190 ? -29.047 -7.137 -11.586 1 84.25 190 ALA B O 1
ATOM 3356 N N . ARG B 1 191 ? -28.922 -9.047 -10.656 1 85.62 191 ARG B N 1
ATOM 3357 C CA . ARG B 1 191 ? -30.266 -8.984 -10.086 1 85.62 191 ARG B CA 1
ATOM 3358 C C . ARG B 1 191 ? -30.328 -7.973 -8.945 1 85.62 191 ARG B C 1
ATOM 3360 O O . ARG B 1 191 ? -31.328 -7.273 -8.773 1 85.62 191 ARG B O 1
ATOM 3367 N N . LEU B 1 192 ? -29.25 -7.91 -8.188 1 86.06 192 LEU B N 1
ATOM 3368 C CA . LEU B 1 192 ? -29.25 -7.09 -6.98 1 86.06 192 LEU B CA 1
ATOM 3369 C C . LEU B 1 192 ? -28.953 -5.633 -7.312 1 86.06 192 LEU B C 1
ATOM 3371 O O . LEU B 1 192 ? -29.406 -4.727 -6.617 1 86.06 192 LEU B O 1
ATOM 3375 N N . GLN B 1 193 ? -28.188 -5.332 -8.312 1 79.69 193 GLN B N 1
ATOM 3376 C CA . GLN B 1 193 ? -27.641 -4.012 -8.594 1 79.69 193 GLN B CA 1
ATOM 3377 C C . GLN B 1 193 ? -28.734 -3.004 -8.898 1 79.69 193 GLN B C 1
ATOM 3379 O O . GLN B 1 193 ? -28.672 -1.852 -8.469 1 79.69 193 GLN B O 1
ATOM 3384 N N . PRO B 1 194 ? -29.797 -3.416 -9.578 1 75.56 194 PRO B N 1
ATOM 3385 C CA . PRO B 1 194 ? -30.844 -2.447 -9.891 1 75.56 194 PRO B CA 1
ATOM 3386 C C . PRO B 1 194 ? -31.734 -2.133 -8.695 1 75.56 194 PRO B C 1
ATOM 3388 O O . PRO B 1 194 ? -32.5 -1.17 -8.727 1 75.56 194 PRO B O 1
ATOM 3391 N N . GLU B 1 195 ? -31.609 -2.812 -7.688 1 73.12 195 GLU B N 1
ATOM 3392 C CA . GLU B 1 195 ? -32.469 -2.602 -6.527 1 73.12 195 GLU B CA 1
ATOM 3393 C C . GLU B 1 195 ? -32.094 -1.328 -5.777 1 73.12 195 GLU B C 1
ATOM 3395 O O . GLU B 1 195 ? -30.922 -0.932 -5.777 1 73.12 195 GLU B O 1
ATOM 3400 N N . LEU B 1 196 ? -32.969 -0.675 -5.309 1 80 196 LEU B N 1
ATOM 3401 C CA . LEU B 1 196 ? -32.781 0.625 -4.668 1 80 196 LEU B CA 1
ATOM 3402 C C . LEU B 1 196 ? -32.25 0.464 -3.252 1 80 196 LEU B C 1
ATOM 3404 O O . LEU B 1 196 ? -32.906 0.896 -2.289 1 80 196 LEU B O 1
ATOM 3408 N N . PHE B 1 197 ? -31.203 -0.225 -3.059 1 84.69 197 PHE B N 1
ATOM 3409 C CA . PHE B 1 197 ? -30.547 -0.347 -1.763 1 84.69 197 PHE B CA 1
ATOM 3410 C C . PHE B 1 197 ? -29.562 0.786 -1.552 1 84.69 197 PHE B C 1
ATOM 3412 O O . PHE B 1 197 ? -29.031 1.343 -2.518 1 84.69 197 PHE B O 1
ATOM 3419 N N . ASP B 1 198 ? -29.5 1.092 -0.259 1 91.06 198 ASP B N 1
ATOM 3420 C CA . ASP B 1 198 ? -28.328 1.927 0.013 1 91.06 198 ASP B CA 1
ATOM 3421 C C . ASP B 1 198 ? -27.031 1.18 -0.3 1 91.06 198 ASP B C 1
ATOM 3423 O O . ASP B 1 198 ? -27.016 -0.051 -0.366 1 91.06 198 ASP B O 1
ATOM 3427 N N . LYS B 1 199 ? -26.062 1.848 -0.458 1 92.12 199 LYS B N 1
ATOM 3428 C CA . LYS B 1 199 ? -24.797 1.303 -0.954 1 92.12 199 LYS B CA 1
ATOM 3429 C C . LYS B 1 199 ? -24.25 0.244 -0.003 1 92.12 199 LYS B C 1
ATOM 3431 O O . LYS B 1 199 ? -23.672 -0.758 -0.444 1 92.12 199 LYS B O 1
ATOM 3436 N N . CYS B 1 200 ? -24.359 0.441 1.286 1 93.25 200 CYS B N 1
ATOM 3437 C CA . CYS B 1 200 ? -23.844 -0.503 2.27 1 93.25 200 CYS B CA 1
ATOM 3438 C C . CYS B 1 200 ? -24.656 -1.797 2.264 1 93.25 200 CYS B C 1
ATOM 3440 O O . CYS B 1 200 ? -24.078 -2.889 2.307 1 93.25 200 CYS B O 1
ATOM 3442 N N . THR B 1 201 ? -25.906 -1.693 2.184 1 91.62 201 THR B N 1
ATOM 3443 C CA . THR B 1 201 ? -26.781 -2.857 2.127 1 91.62 201 THR B CA 1
ATOM 3444 C C . THR B 1 201 ? -26.531 -3.652 0.847 1 91.62 201 THR B C 1
ATOM 3446 O O . THR B 1 201 ? -26.469 -4.883 0.878 1 91.62 201 THR B O 1
ATOM 3449 N N . LEU B 1 202 ? -26.391 -2.932 -0.239 1 92 202 LEU B N 1
ATOM 3450 C CA . LEU B 1 202 ? -26.125 -3.598 -1.512 1 92 202 LEU B CA 1
ATOM 3451 C C . LEU B 1 202 ? -24.844 -4.402 -1.458 1 92 202 LEU B C 1
ATOM 3453 O O . LEU B 1 202 ? -24.812 -5.57 -1.859 1 92 202 LEU B O 1
ATOM 3457 N N . ALA B 1 203 ? -23.797 -3.805 -0.986 1 88.81 203 ALA B N 1
ATOM 3458 C CA . ALA B 1 203 ? -22.516 -4.504 -0.866 1 88.81 203 ALA B CA 1
ATOM 3459 C C . ALA B 1 203 ? -22.656 -5.742 0.015 1 88.81 203 ALA B C 1
ATOM 3461 O O . ALA B 1 203 ? -22.172 -6.82 -0.34 1 88.81 203 ALA B O 1
ATOM 3462 N N . ALA B 1 204 ? -23.328 -5.578 1.089 1 86.81 204 ALA B N 1
ATOM 3463 C CA . ALA B 1 204 ? -23.516 -6.684 2.021 1 86.81 204 ALA B CA 1
ATOM 3464 C C . ALA B 1 204 ? -24.281 -7.828 1.369 1 86.81 204 ALA B C 1
ATOM 3466 O O . ALA B 1 204 ? -23.938 -9 1.526 1 86.81 204 ALA B O 1
ATOM 3467 N N . ARG B 1 205 ? -25.25 -7.508 0.68 1 86.56 205 ARG B N 1
ATOM 3468 C CA . ARG B 1 205 ? -26.094 -8.516 0.045 1 86.56 205 ARG B CA 1
ATOM 3469 C C . ARG B 1 205 ? -25.344 -9.227 -1.081 1 86.56 205 ARG B C 1
ATOM 3471 O O . ARG B 1 205 ? -25.438 -10.445 -1.233 1 86.56 205 ARG B O 1
ATOM 3478 N N . ILE B 1 206 ? -24.641 -8.484 -1.935 1 85.19 206 ILE B N 1
ATOM 3479 C CA . ILE B 1 206 ? -23.859 -9.094 -3.006 1 85.19 206 ILE B CA 1
ATOM 3480 C C . ILE B 1 206 ? -22.906 -10.133 -2.42 1 85.19 206 ILE B C 1
ATOM 3482 O O . ILE B 1 206 ? -22.812 -11.25 -2.928 1 85.19 206 ILE B O 1
ATOM 3486 N N . PHE B 1 207 ? -22.297 -9.781 -1.383 1 81.31 207 PHE B N 1
ATOM 3487 C CA . PHE B 1 207 ? -21.266 -10.656 -0.836 1 81.31 207 PHE B CA 1
ATOM 3488 C C . PHE B 1 207 ? -21.891 -11.812 -0.072 1 81.31 207 PHE B C 1
ATOM 3490 O O . PHE B 1 207 ? -21.344 -12.922 -0.06 1 81.31 207 PHE B O 1
ATOM 3497 N N . SER B 1 208 ? -23.016 -11.609 0.508 1 80.75 208 SER B N 1
ATOM 3498 C CA . SER B 1 208 ? -23.672 -12.68 1.257 1 80.75 208 SER B CA 1
ATOM 3499 C C . SER B 1 208 ? -24.484 -13.578 0.336 1 80.75 208 SER B C 1
ATOM 3501 O O . SER B 1 208 ? -24.469 -14.805 0.491 1 80.75 208 SER B O 1
ATOM 3503 N N . GLU B 1 209 ? -25.094 -13.031 -0.602 1 81.94 209 GLU B N 1
ATOM 3504 C CA . GLU B 1 209 ? -26.047 -13.789 -1.419 1 81.94 209 GLU B CA 1
ATOM 3505 C C . GLU B 1 209 ? -25.359 -14.344 -2.672 1 81.94 209 GLU B C 1
ATOM 3507 O O . GLU B 1 209 ? -25.703 -15.43 -3.141 1 81.94 209 GLU B O 1
ATOM 3512 N N . CYS B 1 210 ? -24.5 -13.586 -3.27 1 80.25 210 CYS B N 1
ATOM 3513 C CA . CYS B 1 210 ? -23.969 -13.961 -4.574 1 80.25 210 CYS B CA 1
ATOM 3514 C C . CYS B 1 210 ? -22.609 -14.633 -4.434 1 80.25 210 CYS B C 1
ATOM 3516 O O . CYS B 1 210 ? -22.234 -15.461 -5.266 1 80.25 210 CYS B O 1
ATOM 3518 N N . LEU B 1 211 ? -21.844 -14.297 -3.598 1 74.62 211 LEU B N 1
ATOM 3519 C CA . LEU B 1 211 ? -20.484 -14.812 -3.502 1 74.62 211 LEU B CA 1
ATOM 3520 C C . LEU B 1 211 ? -20.344 -15.773 -2.328 1 74.62 211 LEU B C 1
ATOM 3522 O O . LEU B 1 211 ? -19.344 -16.484 -2.211 1 74.62 211 LEU B O 1
ATOM 3526 N N . GLU B 1 212 ? -21.5 -16.203 -1.843 1 63.34 212 GLU B N 1
ATOM 3527 C CA . GLU B 1 212 ? -21.531 -17.109 -0.695 1 63.34 212 GLU B CA 1
ATOM 3528 C C . GLU B 1 212 ? -20.344 -16.844 0.234 1 63.34 212 GLU B C 1
ATOM 3530 O O . GLU B 1 212 ? -19.781 -17.781 0.814 1 63.34 212 GLU B O 1
ATOM 3535 N N . LEU B 1 213 ? -19.609 -15.969 -0.156 1 51.38 213 LEU B N 1
ATOM 3536 C CA . LEU B 1 213 ? -18.547 -15.609 0.771 1 51.38 213 LEU B CA 1
ATOM 3537 C C . LEU B 1 213 ? -19.109 -15.328 2.162 1 51.38 213 LEU B C 1
ATOM 3539 O O . LEU B 1 213 ? -19.953 -14.445 2.326 1 51.38 213 LEU B O 1
ATOM 3543 N N . VAL B 1 214 ? -19.703 -16.438 2.713 1 39.88 214 VAL B N 1
ATOM 3544 C CA . VAL B 1 214 ? -19.938 -16.125 4.121 1 39.88 214 VAL B CA 1
ATOM 3545 C C . VAL B 1 214 ? -18.875 -15.141 4.617 1 39.88 214 VAL B C 1
ATOM 3547 O O . VAL B 1 214 ? -17.688 -15.398 4.512 1 39.88 214 VAL B O 1
ATOM 3550 N N . VAL B 1 215 ? -19.125 -13.953 4.371 1 41.41 215 VAL B N 1
ATOM 3551 C CA . VAL B 1 215 ? -18.297 -12.922 4.996 1 41.41 215 VAL B CA 1
ATOM 3552 C C . VAL B 1 215 ? -17.703 -13.461 6.293 1 41.41 215 VAL B C 1
ATOM 3554 O O . VAL B 1 215 ? -18.359 -13.484 7.332 1 41.41 215 VAL B O 1
ATOM 3557 N N . GLU B 1 216 ? -17.484 -14.633 6.465 1 37.31 216 GLU B N 1
ATOM 3558 C CA . GLU B 1 216 ? -16.656 -14.844 7.648 1 37.31 216 GLU B CA 1
ATOM 3559 C C . GLU B 1 216 ? -15.641 -13.711 7.816 1 37.31 216 GLU B C 1
ATOM 3561 O O . GLU B 1 216 ? -14.461 -13.953 8.078 1 37.31 216 GLU B O 1
ATOM 3566 N N . LEU B 1 217 ? -15.672 -12.852 6.969 1 38.25 217 LEU B N 1
ATOM 3567 C CA . LEU B 1 217 ? -14.93 -11.641 7.293 1 38.25 217 LEU B CA 1
ATOM 3568 C C . LEU B 1 217 ? -15.141 -11.258 8.758 1 38.25 217 LEU B C 1
ATOM 3570 O O . LEU B 1 217 ? -14.477 -10.344 9.258 1 38.25 217 LEU B O 1
ATOM 3574 N N . ARG B 1 218 ? -16.312 -11.328 9.156 1 35.09 218 ARG B N 1
ATOM 3575 C CA . ARG B 1 218 ? -16.719 -11.234 10.555 1 35.09 218 ARG B CA 1
ATOM 3576 C C . ARG B 1 218 ? -15.953 -12.242 11.414 1 35.09 218 ARG B C 1
ATOM 3578 O O . ARG B 1 218 ? -15.867 -12.086 12.633 1 35.09 218 ARG B O 1
ATOM 3585 N N . SER B 1 219 ? -16.141 -13.633 11.062 1 32.34 219 SER B N 1
ATOM 3586 C CA . SER B 1 219 ? -15.531 -14.562 12.008 1 32.34 219 SER B CA 1
ATOM 3587 C C . SER B 1 219 ? -14.078 -14.18 12.297 1 32.34 219 SER B C 1
ATOM 3589 O O . SER B 1 219 ? -13.469 -13.43 11.539 1 32.34 219 SER B O 1
ATOM 3591 N N . ASN B 1 220 ? -13.352 -15.078 13.266 1 32.84 220 ASN B N 1
ATOM 3592 C CA . ASN B 1 220 ? -12.172 -15.141 14.125 1 32.84 220 ASN B CA 1
ATOM 3593 C C . ASN B 1 220 ? -10.891 -14.93 13.32 1 32.84 220 ASN B C 1
ATOM 3595 O O . ASN B 1 220 ? -9.805 -14.82 13.891 1 32.84 220 ASN B O 1
ATOM 3599 N N . ARG B 1 221 ? -10.844 -15.32 12.07 1 33.84 221 ARG B N 1
ATOM 3600 C CA . ARG B 1 221 ? -9.531 -15.203 11.445 1 33.84 221 ARG B CA 1
ATOM 3601 C C . ARG B 1 221 ? -9.258 -13.773 10.992 1 33.84 221 ARG B C 1
ATOM 3603 O O . ARG B 1 221 ? -8.148 -13.258 11.164 1 33.84 221 ARG B O 1
ATOM 3610 N N . LEU B 1 222 ? -10.023 -13.117 10.094 1 35.31 222 LEU B N 1
ATOM 3611 C CA . LEU B 1 222 ? -9.703 -11.695 10.047 1 35.31 222 LEU B CA 1
ATOM 3612 C C . LEU B 1 222 ? -10.016 -11.016 11.375 1 35.31 222 LEU B C 1
ATOM 3614 O O . LEU B 1 222 ? -9.227 -10.203 11.867 1 35.31 222 LEU B O 1
ATOM 3618 N N . TYR B 1 223 ? -11.219 -11.07 11.977 1 33.12 223 TYR B N 1
ATOM 3619 C CA . TYR B 1 223 ? -11.445 -10.609 13.344 1 33.12 223 TYR B CA 1
ATOM 3620 C C . TYR B 1 223 ? -10.812 -11.562 14.352 1 33.12 223 TYR B C 1
ATOM 3622 O O . TYR B 1 223 ? -10.406 -11.148 15.438 1 33.12 223 TYR B O 1
ATOM 3630 N N . ARG B 1 224 ? -10.914 -12.867 14.5 1 33.62 224 ARG B N 1
ATOM 3631 C CA . ARG B 1 224 ? -10.258 -13.828 15.391 1 33.62 224 ARG B CA 1
ATOM 3632 C C . ARG B 1 224 ? -8.742 -13.711 15.281 1 33.62 224 ARG B C 1
ATOM 3634 O O . ARG B 1 224 ? -8.008 -14.258 16.109 1 33.62 224 ARG B O 1
ATOM 3641 N N . LYS B 1 225 ? -8.227 -13.461 14.203 1 31.33 225 LYS B N 1
ATOM 3642 C CA . LYS B 1 225 ? -6.812 -13.094 14.172 1 31.33 225 LYS B CA 1
ATOM 3643 C C . LYS B 1 225 ? -6.613 -11.648 14.617 1 31.33 225 LYS B C 1
ATOM 3645 O O . LYS B 1 225 ? -5.496 -11.125 14.562 1 31.33 225 LYS B O 1
ATOM 3650 N N . LEU B 1 226 ? -7.531 -10.961 14.75 1 26.88 226 LEU B N 1
ATOM 3651 C CA . LEU B 1 226 ? -7.484 -9.758 15.578 1 26.88 226 LEU B CA 1
ATOM 3652 C C . LEU B 1 226 ? -7.566 -10.117 17.062 1 26.88 226 LEU B C 1
ATOM 3654 O O . LEU B 1 226 ? -8.398 -10.938 17.453 1 26.88 226 LEU B O 1
ATOM 3658 N N . PRO B 1 227 ? -6.547 -9.961 17.891 1 27.78 227 PRO B N 1
ATOM 3659 C CA . PRO B 1 227 ? -6.73 -10.188 19.328 1 27.78 227 PRO B CA 1
ATOM 3660 C C . PRO B 1 227 ? -7.926 -9.43 19.891 1 27.78 227 PRO B C 1
ATOM 3662 O O . PRO B 1 227 ? -8.297 -8.375 19.375 1 27.78 227 PRO B O 1
#

Organism: Culex quinquefasciatus (NCBI:txid7176)

Radius of gyration: 24.42 Å; Cα contacts (8 Å, |Δi|>4): 586; chains: 2; bounding box: 65×72×70 Å

Sequence (454 aa):
MLSTVLLGLLTVTQASNHLASFKSFDSTDRECSRYLGHQHRCAVRCRGLLTRFLNRTSEFPTAVIERFYEPGEDDYLYRSRTVQCLRDVRALNSCEQARRSVQCYDGEFGTVDRDALRFVPFTDVQHLRVLRECEAILRERLTEGCLLRCVLIREGLYSDRDGPRVERIAVMGSDLGDNIRLWTAGPCVARLQPELFDKCTLAARIFSECLELVVELRSNRLYRKLPMLSTVLLGLLTVTQASNHLASFKSFDSTDRECSRYLGHQHRCAVRCRGLLTRFLNRTSEFPTAVIERFYEPGEDDYLYRSRTVQCLRDVRALNSCEQARRSVQCYDGEFGTVDRDALRFVPFTDVQHLRVLRECEAILRERLTEGCLLRCVLIREGLYSDRDGPRVERIAVMGSDLGDNIRLWTAGPCVARLQPELFDKCTLAARIFSECLELVVELRSNRLYRKLP

pLDDT: mean 77.3, std 21.84, range [22.72, 95.69]

InterPro domains:
  IPR036728 Pheromone/general odorant binding protein superfamily [G3DSA:1.10.238.20] (36-136)
  IPR036728 Pheromone/general odorant binding protein superfamily [SSF47565] (37-108)
  IPR036728 Pheromone/general odorant binding protein superfamily [SSF47565] (118-211)

Solvent-accessible surface area (backbone atoms only — not comparable to full-atom values): 25213 Å² total; per-residue (Å²): 137,84,81,78,78,76,75,73,76,77,71,74,72,79,82,75,62,60,59,59,44,58,46,20,56,51,61,34,44,55,56,38,28,72,76,66,36,81,90,36,82,46,44,53,31,32,32,24,52,73,48,48,26,26,46,95,80,68,44,64,46,58,53,47,52,49,71,44,44,42,55,51,95,86,49,86,52,23,64,63,50,23,52,52,46,51,71,66,64,80,55,95,44,69,33,50,38,38,43,53,46,51,47,26,41,60,70,36,33,30,49,70,47,48,77,49,70,37,76,36,63,75,49,71,69,53,47,52,48,44,46,52,49,38,52,66,56,40,54,92,62,60,40,71,32,41,46,49,39,45,37,31,37,37,61,50,32,31,42,92,87,77,40,69,36,59,74,53,46,50,41,58,21,48,78,62,41,90,70,59,60,64,80,56,22,55,67,46,40,62,63,54,65,78,48,91,56,57,72,30,56,45,46,39,44,42,38,50,70,24,45,62,39,62,62,44,64,63,45,48,64,63,37,51,63,33,133,137,83,81,77,77,78,75,73,74,75,70,73,70,75,69,72,64,75,62,53,45,58,47,20,57,50,61,36,45,55,55,38,28,73,75,66,37,80,91,38,82,46,45,52,31,32,34,23,52,74,48,48,25,27,44,96,80,69,44,65,46,58,54,46,52,48,72,45,43,42,56,52,95,86,49,86,52,24,64,60,49,24,53,54,46,48,71,65,62,79,55,93,43,68,34,49,38,39,43,51,46,50,47,26,42,59,71,36,35,31,50,71,48,47,75,49,70,36,79,34,62,76,50,71,69,54,46,50,48,43,45,52,50,39,52,65,56,40,51,92,61,61,40,71,31,40,45,50,39,46,38,32,37,46,56,53,32,33,42,92,85,76,40,68,36,59,76,55,45,49,42,55,19,53,77,64,41,90,70,61,59,66,80,56,24,55,66,44,39,61,65,53,66,79,48,91,56,56,70,31,57,44,44,39,43,42,39,50,69,25,46,60,38,65,62,48,64,69,43,45,63,66,45,49,62,37,131